Protein AF-A0A9P8F572-F1 (afdb_monomer_lite)

pLDDT: mean 83.19, std 15.62, range [29.72, 98.44]

InterPro domains:
  IPR026791 Dedicator of cytokinesis [PTHR45653] (2-532)
  IPR027357 DOCKER domain [PS51651] (192-569)
  IPR043161 Dedicator of cytokinesis, C-terminal, lobe A [G3DSA:1.25.40.410] (174-316)

Sequence (569 aa):
MVSMETFTEQTRRAIWTIGGDIRADAAELLQKGWACLGWQAPPEYIPVLYPMDRVGGYQVGLSTEIIPSVVRLCMGLHDQLQSVGLDILRSIIVSEWQLNENLAVVQAAIINAFDTMHREDSAMQSPFASAFLERLGKHFVVIRNTELNVLYEALMSVIAEVGRLFNVLADLGDVRDPASRMVQLLRLMEFLRLSGQEDAYVCRIHELAERHVQARNYSSAACTLNLHVEVLNESQPSRALAAAKVPGLETPAELVQSRKDRLYRTIATYYEKGYSWENVLKTLKQLAAGREATWDAAGIAQVRFDEARIYNTLAAGPVPLPRFFHVAFNNHELFPESVRGQHFIFEGPANCDRKSFSMLLQAQYPYVSNLGPDYTHPTSSSHEPAVKISPVTVYKNQLHPINQQGGVAPGFREHCLTAQPIAFAMTSRHDNPSVSVVDQVVEKTVFYTQTAFPTVLSYSSIIREERVVLTPVQAAIDRTQRKTLNVAVATHSAASKGESHVETLIETIQSSVDTSTSGSVAEYHRLLESIQSRPGTGSTANNTMAEVQSIYHDAYGEPKTKDSQLRDI

Structure (mmCIF, N/CA/C/O backbone):
data_AF-A0A9P8F572-F1
#
_entry.id   AF-A0A9P8F572-F1
#
loop_
_atom_site.group_PDB
_atom_site.id
_atom_site.type_symbol
_atom_site.label_atom_id
_atom_site.label_alt_id
_atom_site.label_comp_id
_atom_site.label_asym_id
_atom_site.label_entity_id
_atom_site.label_seq_id
_atom_site.pdbx_PDB_ins_code
_atom_site.Cartn_x
_atom_site.Cartn_y
_atom_site.Cartn_z
_atom_site.occupancy
_atom_site.B_iso_or_equiv
_atom_site.auth_seq_id
_atom_site.auth_comp_id
_atom_site.auth_asym_id
_atom_site.auth_atom_id
_atom_site.pdbx_PDB_model_num
ATOM 1 N N . MET A 1 1 ? 16.383 20.355 -20.886 1.00 40.19 1 MET A N 1
ATOM 2 C CA . MET A 1 1 ? 16.947 21.009 -22.089 1.00 40.19 1 MET A CA 1
ATOM 3 C C . MET A 1 1 ? 15.837 21.855 -22.689 1.00 40.19 1 MET A C 1
ATOM 5 O O . MET A 1 1 ? 14.745 21.329 -22.844 1.00 40.19 1 MET A O 1
ATOM 9 N N . VAL A 1 2 ? 16.048 23.153 -22.912 1.00 46.88 2 VAL A N 1
ATOM 10 C CA . VAL A 1 2 ? 14.977 24.057 -23.366 1.00 46.88 2 VAL A CA 1
ATOM 11 C C . VAL A 1 2 ? 14.726 23.805 -24.854 1.00 46.88 2 VAL A C 1
ATOM 13 O O . VAL A 1 2 ? 15.566 24.148 -25.681 1.00 46.88 2 VAL A O 1
ATOM 16 N N . SER A 1 3 ? 13.626 23.134 -25.205 1.00 60.66 3 SER A N 1
ATOM 17 C CA . SER A 1 3 ? 13.263 22.920 -26.610 1.00 60.66 3 SER A CA 1
ATOM 18 C C . SER A 1 3 ? 12.744 24.228 -27.213 1.00 60.66 3 SER A C 1
ATOM 20 O O . SER A 1 3 ? 12.092 25.015 -26.526 1.00 60.66 3 SER A O 1
ATOM 22 N N . MET A 1 4 ? 12.990 24.474 -28.507 1.00 60.22 4 MET A N 1
ATOM 23 C CA . MET A 1 4 ? 12.496 25.677 -29.208 1.00 60.22 4 MET A CA 1
ATOM 24 C C . MET A 1 4 ? 10.971 25.867 -29.091 1.00 60.22 4 MET A C 1
ATOM 26 O O . MET A 1 4 ? 10.453 26.971 -29.262 1.00 60.22 4 MET A O 1
ATOM 30 N N . GLU A 1 5 ? 10.254 24.791 -28.784 1.00 64.50 5 GLU A N 1
ATOM 31 C CA . GLU A 1 5 ? 8.803 24.737 -28.617 1.00 64.50 5 GLU A CA 1
ATOM 32 C C . GLU A 1 5 ? 8.317 25.310 -27.282 1.00 64.50 5 GLU A C 1
ATOM 34 O O . GLU A 1 5 ? 7.202 25.819 -27.225 1.00 64.50 5 GLU A O 1
ATOM 39 N N . THR A 1 6 ? 9.162 25.324 -26.246 1.00 64.81 6 THR A N 1
ATOM 40 C CA . THR A 1 6 ? 8.844 25.967 -24.954 1.00 64.81 6 THR A CA 1
ATOM 41 C C . THR A 1 6 ? 8.845 27.495 -25.025 1.00 64.81 6 THR A C 1
ATOM 43 O O . THR A 1 6 ? 8.310 28.162 -24.141 1.00 64.81 6 THR A O 1
ATOM 46 N N . PHE A 1 7 ? 9.414 28.065 -26.090 1.00 70.06 7 PHE A N 1
ATOM 47 C CA . PHE A 1 7 ? 9.442 29.503 -26.316 1.00 70.06 7 PHE A CA 1
ATOM 48 C C . PHE A 1 7 ? 8.228 29.989 -27.107 1.00 70.06 7 PHE A C 1
ATOM 50 O O . PHE A 1 7 ? 7.701 29.291 -27.980 1.00 70.06 7 PHE A O 1
ATOM 57 N N . THR A 1 8 ? 7.831 31.235 -26.838 1.00 78.38 8 THR A N 1
ATOM 58 C CA . THR A 1 8 ? 6.815 31.950 -27.616 1.00 78.38 8 THR A CA 1
ATOM 59 C C . THR A 1 8 ? 7.245 32.070 -29.079 1.00 78.38 8 THR A C 1
ATOM 61 O O . THR A 1 8 ? 8.433 32.039 -29.403 1.00 78.38 8 THR A O 1
ATOM 64 N N . GLU A 1 9 ? 6.282 32.231 -29.986 1.00 74.56 9 GLU A N 1
ATOM 65 C CA . GLU A 1 9 ? 6.549 32.259 -31.429 1.00 74.56 9 GLU A CA 1
ATOM 66 C C . GLU A 1 9 ? 7.577 33.336 -31.829 1.00 74.56 9 GLU A C 1
ATOM 68 O O . GLU A 1 9 ? 8.439 33.096 -32.674 1.00 74.56 9 GLU A O 1
ATOM 73 N N . GLN A 1 10 ? 7.544 34.500 -31.173 1.00 77.94 10 GLN A N 1
ATOM 74 C CA . GLN A 1 10 ? 8.488 35.595 -31.414 1.00 77.94 10 GLN A CA 1
ATOM 75 C C . GLN A 1 10 ? 9.918 35.220 -31.008 1.00 77.94 10 GLN A C 1
ATOM 77 O O . GLN A 1 10 ? 10.853 35.391 -31.792 1.00 77.94 10 GLN A O 1
ATOM 82 N N . THR A 1 11 ? 10.090 34.658 -29.809 1.00 76.75 11 THR A N 1
ATOM 83 C CA . THR A 1 11 ? 11.393 34.199 -29.314 1.00 76.75 11 THR A CA 1
ATOM 84 C C . THR A 1 11 ? 11.915 33.032 -30.151 1.00 76.75 11 THR A C 1
ATOM 86 O O . THR A 1 11 ? 13.093 33.002 -30.492 1.00 76.75 11 THR A O 1
ATOM 89 N N . ARG A 1 12 ? 11.036 32.118 -30.578 1.00 77.06 12 ARG A N 1
ATOM 90 C CA . ARG A 1 12 ? 11.377 31.005 -31.471 1.00 77.06 12 ARG A CA 1
ATOM 91 C C . ARG A 1 12 ? 11.905 31.490 -32.823 1.00 77.06 12 ARG A C 1
ATOM 93 O O . ARG A 1 12 ? 12.936 30.997 -33.270 1.00 77.06 12 ARG A O 1
ATOM 100 N N . ARG A 1 13 ? 11.245 32.474 -33.451 1.00 75.06 13 ARG A N 1
ATOM 101 C CA . ARG A 1 13 ? 11.697 33.088 -34.717 1.00 75.06 13 ARG A CA 1
ATOM 102 C C . ARG A 1 13 ? 13.033 33.812 -34.562 1.00 75.06 13 ARG A C 1
ATOM 104 O O . ARG A 1 13 ? 13.891 33.682 -35.429 1.00 75.06 13 ARG A O 1
ATOM 111 N N . ALA A 1 14 ? 13.234 34.540 -33.465 1.00 77.69 14 ALA A N 1
ATOM 112 C CA . ALA A 1 14 ? 14.514 35.186 -33.181 1.00 77.69 14 ALA A CA 1
ATOM 113 C C . ALA A 1 14 ? 15.651 34.160 -33.011 1.00 77.69 14 ALA A C 1
ATOM 115 O O . ALA A 1 14 ? 16.691 34.297 -33.650 1.00 77.69 14 ALA A O 1
ATOM 116 N N . ILE A 1 15 ? 15.430 33.096 -32.229 1.00 76.62 15 ILE A N 1
ATOM 117 C CA . ILE A 1 15 ? 16.409 32.012 -32.038 1.00 76.62 15 ILE A CA 1
ATOM 118 C C . ILE A 1 15 ? 16.717 31.320 -33.371 1.00 76.62 15 ILE A C 1
ATOM 120 O O . ILE A 1 15 ? 17.885 31.137 -33.697 1.00 76.62 15 ILE A O 1
ATOM 124 N N . TRP A 1 16 ? 15.693 31.010 -34.172 1.00 77.00 16 TRP A N 1
ATOM 125 C CA . TRP A 1 16 ? 15.865 30.395 -35.493 1.00 77.00 16 TRP A CA 1
ATOM 126 C C . TRP A 1 16 ? 16.716 31.258 -36.432 1.00 77.00 16 TRP A C 1
ATOM 128 O O . TRP A 1 16 ? 17.561 30.748 -37.160 1.00 77.00 16 TRP A O 1
ATOM 138 N N . THR A 1 17 ? 16.512 32.576 -36.399 1.00 76.88 17 THR A N 1
ATOM 139 C CA . THR A 1 17 ? 17.204 33.520 -37.288 1.00 76.88 17 THR A CA 1
ATOM 140 C C . THR A 1 17 ? 18.668 33.724 -36.882 1.00 76.88 17 THR A C 1
ATOM 142 O O . THR A 1 17 ? 19.511 33.960 -37.741 1.00 76.88 17 THR A O 1
ATOM 145 N N . ILE A 1 18 ? 18.978 33.640 -35.582 1.00 77.31 18 ILE A N 1
ATOM 146 C CA . ILE A 1 18 ? 20.328 33.869 -35.040 1.00 77.31 18 ILE A CA 1
ATOM 147 C C . ILE A 1 18 ? 21.161 32.579 -35.009 1.00 77.31 18 ILE A C 1
ATOM 149 O O . ILE A 1 18 ? 22.353 32.624 -35.297 1.00 77.31 18 ILE A O 1
ATOM 153 N N . GLY A 1 19 ? 20.559 31.448 -34.630 1.00 69.88 19 GLY A N 1
ATOM 154 C CA . GLY A 1 19 ? 21.267 30.193 -34.348 1.00 69.88 19 GLY A CA 1
ATOM 155 C C . GLY A 1 19 ? 20.987 29.031 -35.306 1.00 69.88 19 GLY A C 1
ATOM 156 O O . GLY A 1 19 ? 21.707 28.038 -35.239 1.00 69.88 19 GLY A O 1
ATOM 157 N N . GLY A 1 20 ? 19.982 29.129 -36.186 1.00 74.62 20 GLY A N 1
ATOM 158 C CA . GLY A 1 20 ? 19.545 28.012 -37.036 1.00 74.62 20 GLY A CA 1
ATOM 159 C C . GLY A 1 20 ? 18.937 26.838 -36.249 1.00 74.62 20 GLY A C 1
ATOM 160 O O . GLY A 1 20 ? 18.690 26.946 -35.046 1.00 74.62 20 GLY A O 1
ATOM 161 N N . ASP A 1 21 ? 18.683 25.712 -36.928 1.00 75.31 21 ASP A N 1
ATOM 162 C CA . ASP A 1 21 ? 18.237 24.461 -36.296 1.00 75.31 21 ASP A CA 1
ATOM 163 C C . ASP A 1 21 ? 19.336 23.398 -36.350 1.00 75.31 21 ASP A C 1
ATOM 165 O O . ASP A 1 21 ? 19.532 22.720 -37.356 1.00 75.31 21 ASP A O 1
ATOM 169 N N . ILE A 1 22 ? 20.043 23.236 -35.234 1.00 82.62 22 ILE A N 1
ATOM 170 C CA . ILE A 1 22 ? 21.124 22.254 -35.090 1.00 82.62 22 ILE A CA 1
ATOM 171 C C . ILE A 1 22 ? 20.619 20.806 -35.000 1.00 82.62 22 ILE A C 1
ATOM 173 O O . ILE A 1 22 ? 21.422 19.875 -35.010 1.00 82.62 22 ILE A O 1
ATOM 177 N N . ARG A 1 23 ? 19.303 20.586 -34.843 1.00 83.88 23 ARG A N 1
ATOM 178 C CA . ARG A 1 23 ? 18.736 19.250 -34.596 1.00 83.88 23 ARG A CA 1
ATOM 179 C C . ARG A 1 23 ? 18.904 18.324 -35.794 1.00 83.88 23 ARG A C 1
ATOM 181 O O . ARG A 1 23 ? 19.117 17.134 -35.587 1.00 83.88 23 ARG A O 1
ATOM 188 N N . ALA A 1 24 ? 18.833 18.862 -37.010 1.00 83.00 24 ALA A N 1
ATOM 189 C CA . ALA A 1 24 ? 19.045 18.108 -38.241 1.00 83.00 24 ALA A CA 1
ATOM 190 C C . ALA A 1 24 ? 20.492 17.597 -38.350 1.00 83.00 24 ALA A C 1
ATOM 192 O O . ALA A 1 24 ? 20.715 16.394 -38.496 1.00 83.00 24 ALA A O 1
ATOM 193 N N . ASP A 1 25 ? 21.467 18.490 -38.166 1.00 85.56 25 ASP A N 1
ATOM 194 C CA . ASP A 1 25 ? 22.895 18.150 -38.202 1.00 85.56 25 ASP A CA 1
ATOM 195 C C . ASP A 1 25 ? 23.270 17.180 -37.070 1.00 85.56 25 ASP A C 1
ATOM 197 O O . ASP A 1 25 ? 24.011 16.215 -37.269 1.00 85.56 25 ASP A O 1
ATOM 201 N N . ALA A 1 26 ? 22.712 17.392 -35.872 1.00 87.25 26 ALA A N 1
ATOM 202 C CA . ALA A 1 26 ? 22.894 16.492 -34.739 1.00 87.25 26 ALA A CA 1
ATOM 203 C C . ALA A 1 26 ? 22.287 15.104 -34.998 1.00 87.25 26 ALA A C 1
ATOM 205 O O . ALA A 1 26 ? 22.882 14.105 -34.595 1.00 87.25 26 ALA A O 1
ATOM 206 N N . ALA A 1 27 ? 21.138 15.023 -35.679 1.00 88.44 27 ALA A N 1
ATOM 207 C CA . ALA A 1 27 ? 20.526 13.754 -36.068 1.00 88.44 27 ALA A CA 1
ATOM 208 C C . ALA A 1 27 ? 21.429 12.979 -37.039 1.00 88.44 27 ALA A C 1
ATOM 210 O O . ALA A 1 27 ? 21.658 11.787 -36.845 1.00 88.44 27 ALA A O 1
ATOM 211 N N . GLU A 1 28 ? 21.990 13.656 -38.044 1.00 88.81 28 GLU A N 1
ATOM 212 C CA . GLU A 1 28 ? 22.913 13.038 -39.000 1.00 88.81 28 GLU A CA 1
ATOM 213 C C . GLU A 1 28 ? 24.198 12.551 -38.313 1.00 88.81 28 GLU A C 1
ATOM 215 O O . GLU A 1 28 ? 24.653 11.427 -38.548 1.00 88.81 28 GLU A O 1
ATOM 220 N N . LEU A 1 29 ? 24.767 13.367 -37.420 1.00 91.50 29 LEU A N 1
ATOM 221 C CA . LEU A 1 29 ? 25.950 12.993 -36.648 1.00 91.50 29 LEU A CA 1
ATOM 222 C C . LEU A 1 29 ? 25.670 11.799 -35.728 1.00 91.50 29 LEU A C 1
ATOM 224 O O . LEU A 1 29 ? 26.497 10.892 -35.644 1.00 91.50 29 LEU A O 1
ATOM 228 N N . LEU A 1 30 ? 24.509 11.778 -35.067 1.00 91.50 30 LEU A N 1
ATOM 229 C CA . LEU A 1 30 ? 24.084 10.677 -34.206 1.00 91.50 30 LEU A CA 1
ATOM 230 C C . LEU A 1 30 ? 23.932 9.377 -35.005 1.00 91.50 30 LEU A C 1
ATOM 232 O O . LEU A 1 30 ? 24.436 8.342 -34.576 1.00 91.50 30 LEU A O 1
ATOM 236 N N . GLN A 1 31 ? 23.301 9.433 -36.180 1.00 90.56 31 GLN A N 1
ATOM 237 C CA . GLN A 1 31 ? 23.127 8.272 -37.054 1.00 90.56 31 GLN A CA 1
ATOM 238 C C . GLN A 1 31 ? 24.479 7.725 -37.537 1.00 90.56 31 GLN A C 1
ATOM 240 O O . GLN A 1 31 ? 24.736 6.526 -37.430 1.00 90.56 31 GLN A O 1
ATOM 245 N N . LYS A 1 32 ? 25.378 8.602 -38.007 1.00 90.94 32 LYS A N 1
ATOM 246 C CA . LYS A 1 32 ? 26.740 8.227 -38.427 1.00 90.94 32 LYS A CA 1
ATOM 247 C C . LYS A 1 32 ? 27.550 7.647 -37.270 1.00 90.94 32 LYS A C 1
ATOM 249 O O . LYS A 1 32 ? 28.193 6.613 -37.429 1.00 90.94 32 LYS A O 1
ATOM 254 N N . GLY A 1 33 ? 27.502 8.295 -36.107 1.00 92.00 33 GLY A N 1
ATOM 255 C CA . GLY A 1 33 ? 28.185 7.846 -34.898 1.00 92.00 33 GLY A CA 1
ATOM 256 C C . GLY A 1 33 ? 27.717 6.461 -34.466 1.00 92.00 33 GLY A C 1
ATOM 257 O O . GLY A 1 33 ? 28.544 5.585 -34.230 1.00 92.00 33 GLY A O 1
ATOM 258 N N . TRP A 1 34 ? 26.402 6.235 -34.447 1.00 93.19 34 TRP A N 1
ATOM 259 C CA . TRP A 1 34 ? 25.823 4.938 -34.115 1.00 93.19 34 TRP A CA 1
ATOM 260 C C . TRP A 1 34 ? 26.200 3.848 -35.126 1.00 93.19 34 TRP A C 1
ATOM 262 O O . TRP A 1 34 ? 26.617 2.759 -34.728 1.00 93.19 34 TRP A O 1
ATOM 272 N N . ALA A 1 35 ? 26.137 4.139 -36.430 1.00 89.94 35 ALA A N 1
ATOM 273 C CA . ALA A 1 35 ? 26.510 3.192 -37.482 1.00 89.94 35 ALA A CA 1
ATOM 274 C C . ALA A 1 35 ? 27.992 2.774 -37.405 1.00 89.94 35 ALA A C 1
ATOM 276 O O . ALA A 1 35 ? 28.319 1.609 -37.632 1.00 89.94 35 ALA A O 1
ATOM 277 N N . CYS A 1 36 ? 28.894 3.688 -37.027 1.00 91.50 36 CYS A N 1
ATOM 278 C CA . CYS A 1 36 ? 30.320 3.389 -36.847 1.00 91.50 36 CYS A CA 1
ATOM 279 C C . CYS A 1 36 ? 30.606 2.370 -35.731 1.00 91.50 36 CYS A C 1
ATOM 281 O O . CYS A 1 36 ? 31.656 1.729 -35.761 1.00 91.50 36 CYS A O 1
ATOM 283 N N . LEU A 1 37 ? 29.699 2.210 -34.762 1.00 91.75 37 LEU A N 1
ATOM 284 C CA . LEU A 1 37 ? 29.846 1.262 -33.652 1.00 91.75 37 LEU A CA 1
ATOM 285 C C . LEU A 1 37 ? 29.424 -0.171 -34.020 1.00 91.75 37 LEU A C 1
ATOM 287 O O . LEU A 1 37 ? 29.787 -1.110 -33.308 1.00 91.75 37 LEU A O 1
ATOM 291 N N . GLY A 1 38 ? 28.663 -0.338 -35.106 1.00 89.44 38 GLY A N 1
ATOM 292 C CA . GLY A 1 38 ? 28.120 -1.623 -35.551 1.00 89.44 38 GLY A CA 1
ATOM 293 C C . GLY A 1 38 ? 29.003 -2.354 -36.565 1.00 89.44 38 GLY A C 1
ATOM 294 O O . GLY A 1 38 ? 29.830 -1.756 -37.262 1.00 89.44 38 GLY A O 1
ATOM 295 N N . TRP A 1 39 ? 28.800 -3.666 -36.676 1.00 91.31 39 TRP A N 1
ATOM 296 C CA . TRP A 1 39 ? 29.388 -4.504 -37.728 1.00 91.31 39 TRP A CA 1
ATOM 297 C C . TRP A 1 39 ? 28.419 -4.683 -38.891 1.00 91.31 39 TRP A C 1
ATOM 299 O O . TRP A 1 39 ? 27.240 -4.379 -38.754 1.00 91.31 39 TRP A O 1
ATOM 309 N N . GLN A 1 40 ? 28.903 -5.174 -40.036 1.00 90.75 40 GLN A N 1
ATOM 310 C CA . GLN A 1 40 ? 28.043 -5.452 -41.189 1.00 90.75 40 GLN A CA 1
ATOM 311 C C . GLN A 1 40 ? 26.926 -6.427 -40.796 1.00 90.75 40 GLN A C 1
ATOM 313 O O . GLN A 1 40 ? 27.207 -7.520 -40.300 1.00 90.75 40 GLN A O 1
ATOM 318 N N . ALA A 1 41 ? 25.673 -6.032 -41.021 1.00 89.25 41 ALA A N 1
ATOM 319 C CA . ALA A 1 41 ? 24.524 -6.857 -40.682 1.00 89.25 41 ALA A CA 1
ATOM 320 C C . ALA A 1 41 ? 24.423 -8.097 -41.591 1.00 89.25 41 ALA A C 1
ATOM 322 O O . ALA A 1 41 ? 24.753 -8.008 -42.781 1.00 89.25 41 ALA A O 1
ATOM 323 N N . PRO A 1 42 ? 23.931 -9.243 -41.077 1.00 87.88 42 PRO A N 1
ATOM 324 C CA . PRO A 1 42 ? 23.616 -10.392 -41.917 1.00 87.88 42 PRO A CA 1
ATOM 325 C C . PRO A 1 42 ? 22.546 -10.034 -42.964 1.00 87.88 42 PRO A C 1
ATOM 327 O O . PRO A 1 42 ? 21.658 -9.223 -42.681 1.00 87.88 42 PRO A O 1
ATOM 330 N N . PRO A 1 43 ? 22.593 -10.639 -44.167 1.00 86.56 43 PRO A N 1
ATOM 331 C CA . PRO A 1 43 ? 21.759 -10.238 -45.302 1.00 86.56 43 PRO A CA 1
ATOM 332 C C . PRO A 1 43 ? 20.254 -10.348 -45.034 1.00 86.56 43 PRO A C 1
ATOM 334 O O . PRO A 1 43 ? 19.482 -9.550 -45.560 1.00 86.56 43 PRO A O 1
ATOM 337 N N . GLU A 1 44 ? 19.839 -11.282 -44.179 1.00 86.50 44 GLU A N 1
ATOM 338 C CA . GLU A 1 44 ? 18.446 -11.470 -43.759 1.00 86.50 44 GLU A CA 1
ATOM 339 C C . GLU A 1 44 ? 17.865 -10.287 -42.960 1.00 86.50 44 GLU A C 1
ATOM 341 O O . GLU A 1 44 ? 16.665 -10.030 -43.041 1.00 86.50 44 GLU A O 1
ATOM 346 N N . TYR A 1 45 ? 18.703 -9.512 -42.255 1.00 87.25 45 TYR A N 1
ATOM 347 C CA . TYR A 1 45 ? 18.277 -8.362 -41.443 1.00 87.25 45 TYR A CA 1
ATOM 348 C C . TYR A 1 45 ? 18.399 -7.013 -42.170 1.00 87.25 45 TYR A C 1
ATOM 350 O O . TYR A 1 45 ? 17.814 -6.020 -41.733 1.00 87.25 45 TYR A O 1
ATOM 358 N N . ILE A 1 46 ? 19.108 -6.946 -43.302 1.00 87.12 46 ILE A N 1
ATOM 359 C CA . ILE A 1 46 ? 19.265 -5.705 -44.087 1.00 87.12 46 ILE A CA 1
ATOM 360 C C . ILE A 1 46 ? 17.907 -5.068 -44.463 1.00 87.12 46 ILE A C 1
ATOM 362 O O . ILE A 1 46 ? 17.769 -3.852 -44.303 1.00 87.12 46 ILE A O 1
ATOM 366 N N . PRO A 1 47 ? 16.872 -5.827 -44.890 1.00 86.25 47 PRO A N 1
ATOM 367 C CA . PRO A 1 47 ? 15.578 -5.242 -45.246 1.00 86.25 47 PRO A CA 1
ATOM 368 C C . PRO A 1 47 ? 14.882 -4.501 -44.096 1.00 86.25 47 PRO A C 1
ATOM 370 O O . PRO A 1 47 ? 14.194 -3.513 -44.344 1.00 86.25 47 PRO A O 1
ATOM 373 N N . VAL A 1 48 ? 15.058 -4.951 -42.846 1.00 87.56 48 VAL A N 1
ATOM 374 C CA . VAL A 1 48 ? 14.437 -4.321 -41.664 1.00 87.56 48 VAL A CA 1
ATOM 375 C C . VAL A 1 48 ? 15.280 -3.174 -41.093 1.00 87.56 48 VAL A C 1
ATOM 377 O O . VAL A 1 48 ? 14.736 -2.237 -40.501 1.00 87.56 48 VAL A O 1
ATOM 380 N N . LEU A 1 49 ? 16.599 -3.206 -41.310 1.00 87.25 49 LEU A N 1
ATOM 381 C CA . LEU A 1 49 ? 17.545 -2.199 -40.820 1.00 87.25 49 LEU A CA 1
ATOM 382 C C . LEU A 1 49 ? 17.629 -0.942 -41.700 1.00 87.25 49 LEU A C 1
ATOM 384 O O . LEU A 1 49 ? 18.047 0.104 -41.201 1.00 87.25 49 LEU A O 1
ATOM 388 N N . TYR A 1 50 ? 17.183 -0.995 -42.963 1.00 84.19 50 TYR A N 1
ATOM 389 C CA . TYR A 1 50 ? 17.247 0.138 -43.898 1.00 84.19 50 TYR A CA 1
ATOM 390 C C . TYR A 1 50 ? 16.733 1.459 -43.271 1.00 84.19 50 TYR A C 1
ATOM 392 O O . TYR A 1 50 ? 15.640 1.467 -42.685 1.00 84.19 50 TYR A O 1
ATOM 400 N N . PRO A 1 51 ? 17.468 2.588 -43.383 1.00 82.88 51 PRO A N 1
ATOM 401 C CA . PRO A 1 51 ? 18.645 2.816 -44.234 1.00 82.88 51 PRO A CA 1
ATOM 402 C C . PRO A 1 51 ? 19.990 2.360 -43.644 1.00 82.88 51 PRO A C 1
ATOM 404 O O . PRO A 1 51 ? 21.016 2.547 -44.292 1.00 82.88 51 PRO A O 1
ATOM 407 N N . MET A 1 52 ? 20.015 1.780 -42.442 1.00 85.06 52 MET A N 1
ATOM 408 C CA . MET A 1 52 ? 21.243 1.252 -41.848 1.00 85.06 52 MET A CA 1
ATOM 409 C C . MET A 1 52 ? 21.586 -0.139 -42.395 1.00 85.06 52 MET A C 1
ATOM 411 O O . MET A 1 52 ? 20.708 -0.938 -42.714 1.00 85.06 52 MET A O 1
ATOM 415 N N . ASP A 1 53 ? 22.882 -0.436 -42.463 1.00 86.94 53 ASP A N 1
ATOM 416 C CA . ASP A 1 53 ? 23.441 -1.726 -42.886 1.00 86.94 53 ASP A CA 1
ATOM 417 C C . ASP A 1 53 ? 24.351 -2.359 -41.817 1.00 86.94 53 ASP A C 1
ATOM 419 O O . ASP A 1 53 ? 24.968 -3.403 -42.050 1.00 86.94 53 ASP A O 1
ATOM 423 N N . ARG A 1 54 ? 24.425 -1.732 -40.634 1.00 88.62 54 ARG A N 1
ATOM 424 C CA . ARG A 1 54 ? 25.276 -2.143 -39.515 1.00 88.62 54 ARG A CA 1
ATOM 425 C C . ARG A 1 54 ? 24.493 -2.347 -38.227 1.00 88.62 54 ARG A C 1
ATOM 427 O O . ARG A 1 54 ? 23.633 -1.537 -37.888 1.00 88.62 54 ARG A O 1
ATOM 434 N N . VAL A 1 55 ? 24.825 -3.413 -37.504 1.00 90.00 55 VAL A N 1
ATOM 435 C CA . VAL A 1 55 ? 24.147 -3.847 -36.275 1.00 90.00 55 VAL A CA 1
ATOM 436 C C . VAL A 1 55 ? 25.132 -4.551 -35.331 1.00 90.00 55 VAL A C 1
ATOM 438 O O . VAL A 1 55 ? 26.194 -5.014 -35.762 1.00 90.00 55 VAL A O 1
ATOM 441 N N . GLY A 1 56 ? 24.815 -4.623 -34.040 1.00 86.31 56 GLY A N 1
ATOM 442 C CA . GLY A 1 56 ? 25.630 -5.319 -33.045 1.00 86.31 56 GLY A CA 1
ATOM 443 C C . GLY A 1 56 ? 26.991 -4.657 -32.778 1.00 86.31 56 GLY A C 1
ATOM 444 O O . GLY A 1 56 ? 27.111 -3.435 -32.686 1.00 86.31 56 GLY A O 1
ATOM 445 N N . GLY A 1 57 ? 28.042 -5.464 -32.608 1.00 88.38 57 GLY A N 1
ATOM 446 C CA . GLY A 1 57 ? 29.384 -4.964 -32.289 1.00 88.38 57 GLY A CA 1
ATOM 447 C C . GLY A 1 57 ? 29.412 -4.187 -30.968 1.00 88.38 57 GLY A C 1
ATOM 448 O O . GLY A 1 57 ? 28.918 -4.664 -29.946 1.00 88.38 57 GLY A O 1
ATOM 449 N N . TYR A 1 58 ? 29.959 -2.968 -30.982 1.00 88.00 58 TYR A N 1
ATOM 450 C CA . TYR A 1 58 ? 30.019 -2.114 -29.789 1.00 88.00 58 TYR A CA 1
ATOM 451 C C . TYR A 1 58 ? 28.659 -1.509 -29.403 1.00 88.00 58 TYR A C 1
ATOM 453 O O . TYR A 1 58 ? 28.526 -0.989 -28.297 1.00 88.00 58 TYR A O 1
ATOM 461 N N . GLN A 1 59 ? 27.641 -1.596 -30.268 1.00 89.94 59 GLN A N 1
ATOM 462 C CA . GLN A 1 59 ? 26.289 -1.103 -29.972 1.00 89.94 59 GLN A CA 1
ATOM 463 C C . GLN A 1 59 ? 25.629 -1.879 -28.825 1.00 89.94 59 GLN A C 1
ATOM 465 O O . GLN A 1 59 ? 24.897 -1.295 -28.031 1.00 89.94 59 GLN A O 1
ATOM 470 N N . VAL A 1 60 ? 25.923 -3.179 -28.703 1.00 87.25 60 VAL A N 1
ATOM 471 C CA . VAL A 1 60 ? 25.327 -4.077 -27.697 1.00 87.25 60 VAL A CA 1
ATOM 472 C C . VAL A 1 60 ? 25.663 -3.625 -26.277 1.00 87.25 60 VAL A C 1
ATOM 474 O O . VAL A 1 60 ? 24.812 -3.649 -25.399 1.00 87.25 60 VAL A O 1
ATOM 477 N N . GLY A 1 61 ? 26.887 -3.139 -26.047 1.00 83.88 61 GLY A N 1
ATOM 478 C CA . GLY A 1 61 ? 27.296 -2.644 -24.729 1.00 83.88 61 GLY A CA 1
ATOM 479 C C . GLY A 1 61 ? 26.574 -1.365 -24.292 1.00 83.88 61 GLY A C 1
ATOM 480 O O . GLY A 1 61 ? 26.612 -1.028 -23.115 1.00 83.88 61 GLY A O 1
ATOM 481 N N . LEU A 1 62 ? 25.927 -0.659 -25.225 1.00 84.69 62 LEU A N 1
ATOM 482 C CA . LEU A 1 62 ? 25.228 0.607 -24.992 1.00 84.69 62 LEU A CA 1
ATOM 483 C C . LEU A 1 62 ? 23.702 0.477 -25.129 1.00 84.69 62 LEU A C 1
ATOM 485 O O . LEU A 1 62 ? 22.990 1.455 -24.891 1.00 84.69 62 LEU A O 1
ATOM 489 N N . SER A 1 63 ? 23.195 -0.693 -25.538 1.00 81.25 63 SER A N 1
ATOM 490 C CA . SER A 1 63 ? 21.800 -0.885 -25.948 1.00 81.25 63 SER A CA 1
ATOM 491 C C . SER A 1 63 ? 20.823 -0.510 -24.833 1.00 81.25 63 SER A C 1
ATOM 493 O O . SER A 1 63 ? 19.931 0.309 -25.039 1.00 81.25 63 SER A O 1
ATOM 495 N N . THR A 1 64 ? 21.024 -1.032 -23.626 1.00 78.31 64 THR A N 1
ATOM 496 C CA . THR A 1 64 ? 20.116 -0.837 -22.487 1.00 78.31 64 THR A CA 1
ATOM 497 C C . THR A 1 64 ? 20.166 0.571 -21.899 1.00 78.31 64 THR A C 1
ATOM 499 O O . THR A 1 64 ? 19.126 1.118 -21.531 1.00 78.31 64 THR A O 1
ATOM 502 N N . GLU A 1 65 ? 21.345 1.192 -21.854 1.00 84.75 65 GLU A N 1
ATOM 503 C CA . GLU A 1 65 ? 21.535 2.529 -21.278 1.00 84.75 65 GLU A CA 1
ATOM 504 C C . GLU A 1 65 ? 20.980 3.643 -22.174 1.00 84.75 65 GLU A C 1
ATOM 506 O O . GLU A 1 65 ? 20.512 4.672 -21.679 1.00 84.75 65 GLU A O 1
ATOM 511 N N . ILE A 1 66 ? 21.013 3.451 -23.498 1.00 90.12 66 ILE A N 1
ATOM 512 C CA . ILE A 1 66 ? 20.608 4.488 -24.450 1.00 90.12 66 ILE A CA 1
ATOM 513 C C . ILE A 1 66 ? 19.107 4.465 -24.758 1.00 90.12 66 ILE A C 1
ATOM 515 O O . ILE A 1 66 ? 18.564 5.512 -25.118 1.00 90.12 66 ILE A O 1
ATOM 519 N N . ILE A 1 67 ? 18.421 3.322 -24.583 1.00 90.94 67 ILE A N 1
ATOM 520 C CA . ILE A 1 67 ? 16.980 3.176 -24.870 1.00 90.94 67 ILE A CA 1
ATOM 521 C C . ILE A 1 67 ? 16.148 4.296 -24.229 1.00 90.94 67 ILE A C 1
ATOM 523 O O . ILE A 1 67 ? 15.387 4.921 -24.967 1.00 90.94 67 ILE A O 1
ATOM 527 N N . PRO A 1 68 ? 16.293 4.642 -22.931 1.00 87.50 68 PRO A N 1
ATOM 528 C CA . PRO A 1 68 ? 15.506 5.725 -22.343 1.00 87.50 68 PRO A CA 1
ATOM 529 C C . PRO A 1 68 ? 15.675 7.072 -23.050 1.00 87.50 68 PRO A C 1
ATOM 531 O O . PRO A 1 68 ? 14.705 7.798 -23.276 1.00 87.50 68 PRO A O 1
ATOM 534 N N . SER A 1 69 ? 16.902 7.392 -23.460 1.00 88.25 69 SER A N 1
ATOM 535 C CA . SER A 1 69 ? 17.213 8.617 -24.201 1.00 88.25 69 SER A CA 1
ATOM 536 C C . SER A 1 69 ? 16.664 8.573 -25.630 1.00 88.25 69 SER A C 1
ATOM 538 O O . SER A 1 69 ? 16.114 9.565 -26.105 1.00 88.25 69 SER A O 1
ATOM 540 N N . VAL A 1 70 ? 16.764 7.423 -26.302 1.00 90.69 70 VAL A N 1
ATOM 541 C CA . VAL A 1 70 ? 16.244 7.206 -27.662 1.00 90.69 70 VAL A CA 1
ATOM 542 C C . VAL A 1 70 ? 14.720 7.268 -27.693 1.00 90.69 70 VAL A C 1
ATOM 544 O O . VAL A 1 70 ? 14.160 7.935 -28.561 1.00 90.69 70 VAL A O 1
ATOM 547 N N . VAL A 1 71 ? 14.037 6.648 -26.730 1.00 89.19 71 VAL A N 1
ATOM 548 C CA . VAL A 1 71 ? 12.575 6.730 -26.590 1.00 89.19 71 VAL A CA 1
ATOM 549 C C . VAL A 1 71 ? 12.154 8.182 -26.372 1.00 89.19 71 VAL A C 1
ATOM 551 O O . VAL A 1 71 ? 11.269 8.669 -27.073 1.00 89.19 71 VAL A O 1
ATOM 554 N N . ARG A 1 72 ? 12.846 8.927 -25.498 1.00 84.94 72 ARG A N 1
ATOM 555 C CA . ARG A 1 72 ? 12.573 10.359 -25.297 1.00 84.94 72 ARG A CA 1
ATOM 556 C C . ARG A 1 72 ? 12.775 11.179 -26.581 1.00 84.94 72 ARG A C 1
ATOM 558 O O . ARG A 1 72 ? 11.984 12.080 -26.846 1.00 84.94 72 ARG A O 1
ATOM 565 N N . LEU A 1 73 ? 13.782 10.862 -27.400 1.00 86.00 73 LEU A N 1
ATOM 566 C CA . LEU A 1 73 ? 13.983 11.494 -28.714 1.00 86.00 73 LEU A CA 1
ATOM 567 C C . LEU A 1 73 ? 12.841 11.178 -29.690 1.00 86.00 73 LEU A C 1
ATOM 569 O O . LEU A 1 73 ? 12.357 12.079 -30.375 1.00 86.00 73 LEU A O 1
ATOM 573 N N . CYS A 1 74 ? 12.378 9.926 -29.721 1.00 85.69 74 CYS A N 1
ATOM 574 C CA . CYS A 1 74 ? 11.255 9.496 -30.558 1.00 85.69 74 CYS A CA 1
ATOM 575 C C . CYS A 1 74 ? 9.928 10.164 -30.168 1.00 85.69 74 CYS A C 1
ATOM 577 O O . CYS A 1 74 ? 9.039 10.298 -31.004 1.00 85.69 74 CYS A O 1
ATOM 579 N N . MET A 1 75 ? 9.819 10.601 -28.914 1.00 80.44 75 MET A N 1
ATOM 580 C CA . MET A 1 75 ? 8.669 11.316 -28.362 1.00 80.44 75 MET A CA 1
ATOM 581 C C . MET A 1 75 ? 8.748 12.845 -28.534 1.00 80.44 75 MET A C 1
ATOM 583 O O . MET A 1 75 ? 7.830 13.548 -28.118 1.00 80.44 75 MET A O 1
ATOM 587 N N . GLY A 1 76 ? 9.830 13.381 -29.116 1.00 78.69 76 GLY A N 1
ATOM 588 C CA . GLY A 1 76 ? 9.959 14.811 -29.431 1.00 78.69 76 GLY A CA 1
ATOM 589 C C . GLY A 1 76 ? 9.085 15.242 -30.616 1.00 78.69 76 GLY A C 1
ATOM 590 O O . GLY A 1 76 ? 8.349 14.430 -31.158 1.00 78.69 76 GLY A O 1
ATOM 591 N N . LEU A 1 77 ? 9.184 16.499 -31.073 1.00 77.25 77 LEU A N 1
ATOM 592 C CA . LEU A 1 77 ? 8.399 17.016 -32.218 1.00 77.25 77 LEU A CA 1
ATOM 593 C C . LEU A 1 77 ? 9.162 17.069 -33.558 1.00 77.25 77 LEU A C 1
ATOM 595 O O . LEU A 1 77 ? 8.578 17.429 -34.574 1.00 77.25 77 LEU A O 1
ATOM 599 N N . HIS A 1 78 ? 10.463 16.757 -33.584 1.00 82.69 78 HIS A N 1
ATOM 600 C CA . HIS A 1 78 ? 11.297 16.916 -34.783 1.00 82.69 78 HIS A CA 1
ATOM 601 C C . HIS A 1 78 ? 11.409 15.614 -35.595 1.00 82.69 78 HIS A C 1
ATOM 603 O O . HIS A 1 78 ? 12.093 14.678 -35.173 1.00 82.69 78 HIS A O 1
ATOM 609 N N . ASP A 1 79 ? 10.821 15.587 -36.794 1.00 84.06 79 ASP A N 1
ATOM 610 C CA . ASP A 1 79 ? 10.690 14.391 -37.644 1.00 84.06 79 ASP A CA 1
ATOM 611 C C . ASP A 1 79 ? 12.008 13.641 -37.894 1.00 84.06 79 ASP A C 1
ATOM 613 O O . ASP A 1 79 ? 12.064 12.417 -37.760 1.00 84.06 79 ASP A O 1
ATOM 617 N N . GLN A 1 80 ? 13.095 14.354 -38.210 1.00 85.25 80 GLN A N 1
ATOM 618 C CA . GLN A 1 80 ? 14.382 13.712 -38.512 1.00 85.25 80 GLN A CA 1
ATOM 619 C C . GLN A 1 80 ? 15.011 13.049 -37.278 1.00 85.25 80 GLN A C 1
ATOM 621 O O . GLN A 1 80 ? 15.602 11.979 -37.391 1.00 85.25 80 GLN A O 1
ATOM 626 N N . LEU A 1 81 ? 14.847 13.644 -36.089 1.00 86.56 81 LEU A N 1
ATOM 627 C CA . LEU A 1 81 ? 15.371 13.069 -34.845 1.00 86.56 81 LEU A CA 1
ATOM 628 C C . LEU A 1 81 ? 14.554 11.846 -34.439 1.00 86.56 81 LEU A C 1
ATOM 630 O O . LEU A 1 81 ? 15.124 10.852 -33.999 1.00 86.56 81 LEU A O 1
ATOM 634 N N . GLN A 1 82 ? 13.235 11.897 -34.637 1.00 88.19 82 GLN A N 1
ATOM 635 C CA . GLN A 1 82 ? 12.369 10.741 -34.431 1.00 88.19 82 GLN A CA 1
ATOM 636 C C . GLN A 1 82 ? 12.733 9.601 -35.388 1.00 88.19 82 GLN A C 1
ATOM 638 O O . GLN A 1 82 ? 12.777 8.450 -34.968 1.00 88.19 82 GLN A O 1
ATOM 643 N N . SER A 1 83 ? 13.015 9.906 -36.662 1.00 89.38 83 SER A N 1
ATOM 644 C CA . SER A 1 83 ? 13.444 8.898 -37.638 1.00 89.38 83 SER A CA 1
ATOM 645 C C . SER A 1 83 ? 14.758 8.244 -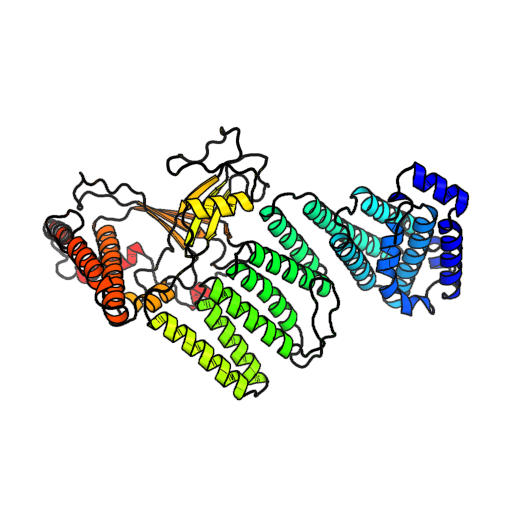37.217 1.00 89.38 83 SER A C 1
ATOM 647 O O . SER A 1 83 ? 14.816 7.026 -37.122 1.00 89.38 83 SER A O 1
ATOM 649 N N . VAL A 1 84 ? 15.786 9.033 -36.890 1.00 91.12 84 VAL A N 1
ATOM 650 C CA . VAL A 1 84 ? 17.082 8.492 -36.445 1.00 91.12 84 VAL A CA 1
ATOM 651 C C . VAL A 1 84 ? 16.944 7.712 -35.135 1.00 91.12 84 VAL A C 1
ATOM 653 O O . VAL A 1 84 ? 17.535 6.645 -34.992 1.00 91.12 84 VAL A O 1
ATOM 656 N N . GLY A 1 85 ? 16.133 8.194 -34.190 1.00 91.31 85 GLY A N 1
ATOM 657 C CA . GLY A 1 85 ? 15.840 7.475 -32.950 1.00 91.31 85 GLY A CA 1
ATOM 658 C C . GLY A 1 85 ? 15.181 6.116 -33.206 1.00 91.31 85 GLY A C 1
ATOM 659 O O . GLY A 1 85 ? 15.597 5.113 -32.627 1.00 91.31 85 GLY A O 1
ATOM 660 N N . LEU A 1 86 ? 14.214 6.056 -34.127 1.00 91.56 86 LEU A N 1
ATOM 661 C CA . LEU A 1 86 ? 13.606 4.798 -34.556 1.00 91.56 86 LEU A CA 1
ATOM 662 C C . LEU A 1 86 ? 14.629 3.882 -35.230 1.00 91.56 86 LEU A C 1
ATOM 664 O O . LEU A 1 86 ? 14.647 2.697 -34.926 1.00 91.56 86 LEU A O 1
ATOM 668 N N . ASP A 1 87 ? 15.504 4.396 -36.095 1.00 91.50 87 ASP A N 1
ATOM 669 C CA . ASP A 1 87 ? 16.569 3.604 -36.727 1.00 91.50 87 ASP A CA 1
ATOM 670 C C . ASP A 1 87 ? 17.479 2.952 -35.674 1.00 91.50 87 ASP A C 1
ATOM 672 O O . ASP A 1 87 ? 17.762 1.753 -35.740 1.00 91.50 87 ASP A O 1
ATOM 676 N N . ILE A 1 88 ? 17.894 3.724 -34.665 1.00 93.00 88 ILE A N 1
ATOM 677 C CA . ILE A 1 88 ? 18.710 3.234 -33.548 1.00 93.00 88 ILE A CA 1
ATOM 678 C C . ILE A 1 88 ? 17.950 2.156 -32.777 1.00 93.00 88 ILE A C 1
ATOM 680 O O . ILE A 1 88 ? 18.473 1.058 -32.586 1.00 93.00 88 ILE A O 1
ATOM 684 N N . LEU A 1 89 ? 16.697 2.414 -32.396 1.00 93.06 89 LEU A N 1
ATOM 685 C CA . LEU A 1 89 ? 15.890 1.448 -31.654 1.00 93.06 89 LEU A CA 1
ATOM 686 C C . LEU A 1 89 ? 15.667 0.150 -32.446 1.00 93.06 89 LEU A C 1
ATOM 688 O O . LEU A 1 89 ? 15.751 -0.935 -31.875 1.00 93.06 89 LEU A O 1
ATOM 692 N N . ARG A 1 90 ? 15.457 0.242 -33.766 1.00 92.50 90 ARG A N 1
ATOM 693 C CA . ARG A 1 90 ? 15.364 -0.922 -34.663 1.00 92.50 90 ARG A CA 1
ATOM 694 C C . ARG A 1 90 ? 16.634 -1.757 -34.625 1.00 92.50 90 ARG A C 1
ATOM 696 O O . ARG A 1 90 ? 16.553 -2.969 -34.456 1.00 92.50 90 ARG A O 1
ATOM 703 N N . SER A 1 91 ? 17.796 -1.114 -34.735 1.00 93.00 91 SER A N 1
ATOM 704 C CA . SER A 1 91 ? 19.079 -1.819 -34.665 1.00 93.00 91 SER A CA 1
ATOM 705 C C . SER A 1 91 ? 19.309 -2.481 -33.303 1.00 93.00 91 SER A C 1
ATOM 707 O O . SER A 1 91 ? 19.837 -3.589 -33.254 1.00 93.00 91 SER A O 1
ATOM 709 N N . ILE A 1 92 ? 18.844 -1.868 -32.207 1.00 93.56 92 ILE A N 1
ATOM 710 C CA . ILE A 1 92 ? 18.904 -2.457 -30.864 1.00 93.56 92 ILE A CA 1
ATOM 711 C C . ILE A 1 92 ? 18.008 -3.697 -30.779 1.00 93.56 92 ILE A C 1
ATOM 713 O O . ILE A 1 92 ? 18.477 -4.746 -30.358 1.00 93.56 92 ILE A O 1
ATOM 717 N N . ILE A 1 93 ? 16.755 -3.610 -31.237 1.00 93.88 93 ILE A N 1
ATOM 718 C CA . ILE A 1 93 ? 15.814 -4.743 -31.248 1.00 93.88 93 ILE A CA 1
ATOM 719 C C . ILE A 1 93 ? 16.384 -5.921 -32.046 1.00 93.88 93 ILE A C 1
ATOM 721 O O . ILE A 1 93 ? 16.358 -7.053 -31.572 1.00 93.88 93 ILE A O 1
ATOM 725 N N . VAL A 1 94 ? 16.926 -5.655 -33.238 1.00 93.06 94 VAL A N 1
ATOM 726 C CA . VAL A 1 94 ? 17.544 -6.691 -34.078 1.00 93.06 94 VAL A CA 1
ATOM 727 C C . VAL A 1 94 ? 18.792 -7.274 -33.410 1.00 93.06 94 VAL A C 1
ATOM 729 O O . VAL A 1 94 ? 18.958 -8.490 -33.417 1.00 93.06 94 VAL A O 1
ATOM 732 N N . SER A 1 95 ? 19.637 -6.440 -32.793 1.00 91.44 95 SER A N 1
ATOM 733 C CA . SER A 1 95 ? 20.838 -6.901 -32.076 1.00 91.44 95 SER A CA 1
ATOM 734 C C . SER A 1 95 ? 20.481 -7.822 -30.910 1.00 91.44 95 SER A C 1
ATOM 736 O O . SER A 1 95 ? 21.061 -8.894 -30.770 1.00 91.44 95 SER A O 1
ATOM 738 N N . GLU A 1 96 ? 19.517 -7.421 -30.081 1.00 92.19 96 GLU A N 1
ATOM 739 C CA . GLU A 1 96 ? 19.082 -8.206 -28.922 1.00 92.19 96 GLU A CA 1
ATOM 740 C C . GLU A 1 96 ? 18.411 -9.512 -29.349 1.00 92.19 96 GLU A C 1
ATOM 742 O O . GLU A 1 96 ? 18.657 -10.557 -28.748 1.00 92.19 96 GLU A O 1
ATOM 747 N N . TRP A 1 97 ? 17.630 -9.490 -30.433 1.00 93.12 97 TRP A N 1
ATOM 748 C CA . TRP A 1 97 ? 17.062 -10.709 -30.999 1.00 93.12 97 TRP A CA 1
ATOM 749 C C . TRP A 1 97 ? 18.134 -11.666 -31.512 1.00 93.12 97 TRP A C 1
ATOM 751 O O . TRP A 1 97 ? 18.091 -12.851 -31.204 1.00 93.12 97 TRP A O 1
ATOM 761 N N . GLN A 1 98 ? 19.121 -11.156 -32.250 1.00 90.88 98 GLN A N 1
ATOM 762 C CA . GLN A 1 98 ? 20.203 -11.970 -32.797 1.00 90.88 98 GLN A CA 1
ATOM 763 C C . GLN A 1 98 ? 21.041 -12.644 -31.696 1.00 90.88 98 GLN A C 1
ATOM 765 O O . GLN A 1 98 ? 21.588 -13.722 -31.914 1.00 90.88 98 GLN A O 1
ATOM 770 N N . LEU A 1 99 ? 21.169 -12.006 -30.530 1.00 89.88 99 LEU A N 1
ATOM 771 C CA . LEU A 1 99 ? 21.962 -12.522 -29.415 1.00 89.88 99 LEU A CA 1
ATOM 772 C C . LEU A 1 99 ? 21.175 -13.455 -28.494 1.00 89.88 99 LEU A C 1
ATOM 774 O O . LEU A 1 99 ? 21.721 -14.458 -28.041 1.00 89.88 99 LEU A O 1
ATOM 778 N N . ASN A 1 100 ? 19.927 -13.098 -28.186 1.00 89.69 100 ASN A N 1
ATOM 779 C CA . ASN A 1 100 ? 19.177 -13.686 -27.077 1.00 89.69 100 ASN A CA 1
ATOM 780 C C . ASN A 1 100 ? 17.831 -14.299 -27.491 1.00 89.69 100 ASN A C 1
ATOM 782 O O . ASN A 1 100 ? 17.190 -14.924 -26.649 1.00 89.69 100 ASN A O 1
ATOM 786 N N . GLU A 1 101 ? 17.365 -14.070 -28.728 1.00 91.38 101 GLU A N 1
ATOM 787 C CA . GLU A 1 101 ? 16.018 -14.429 -29.219 1.00 91.38 101 GLU A CA 1
ATOM 788 C C . GLU A 1 101 ? 14.892 -13.994 -28.259 1.00 91.38 101 GLU A C 1
ATOM 790 O O . GLU A 1 101 ? 13.832 -14.610 -28.150 1.00 91.38 101 GLU A O 1
ATOM 795 N N . ASN A 1 102 ? 15.142 -12.916 -27.511 1.00 91.50 102 ASN A N 1
ATOM 796 C CA . ASN A 1 102 ? 14.281 -12.452 -26.438 1.00 91.50 102 ASN A CA 1
ATOM 797 C C . ASN A 1 102 ? 14.348 -10.927 -26.332 1.00 91.50 102 ASN A C 1
ATOM 799 O O . ASN A 1 102 ? 15.422 -10.341 -26.211 1.00 91.50 102 ASN A O 1
ATOM 803 N N . LEU A 1 103 ? 13.180 -10.285 -26.337 1.00 93.06 103 LEU A N 1
ATOM 804 C CA . LEU A 1 103 ? 13.046 -8.831 -26.264 1.00 93.06 103 LEU A CA 1
ATOM 805 C C . LEU A 1 103 ? 12.699 -8.316 -24.860 1.00 93.06 103 LEU A C 1
ATOM 807 O O . LEU A 1 103 ? 12.452 -7.122 -24.709 1.00 93.06 103 LEU A O 1
ATOM 811 N N . ALA A 1 104 ? 12.697 -9.162 -23.825 1.00 90.12 104 ALA A N 1
ATOM 812 C CA . ALA A 1 104 ? 12.318 -8.776 -22.463 1.00 90.12 104 ALA A CA 1
ATOM 813 C C . ALA A 1 104 ? 13.155 -7.606 -21.918 1.00 90.12 104 ALA A C 1
ATOM 815 O O . ALA A 1 104 ? 12.614 -6.698 -21.290 1.00 90.12 104 ALA A O 1
ATOM 816 N N . VAL A 1 105 ? 14.460 -7.585 -22.206 1.00 89.31 105 VAL A N 1
ATOM 817 C CA . VAL A 1 105 ? 15.364 -6.500 -21.789 1.00 89.31 105 VAL A CA 1
ATOM 818 C C . VAL A 1 105 ? 15.009 -5.184 -22.488 1.00 89.31 105 VAL A C 1
ATOM 820 O O . VAL A 1 105 ? 14.934 -4.137 -21.844 1.00 89.31 105 VAL A O 1
ATOM 823 N N . VAL A 1 106 ? 14.729 -5.234 -23.794 1.00 91.50 106 VAL A N 1
ATOM 824 C CA . VAL A 1 106 ? 14.316 -4.057 -24.575 1.00 91.50 106 VAL A CA 1
ATOM 825 C C . VAL A 1 106 ? 12.960 -3.548 -24.098 1.00 91.50 106 VAL A C 1
ATOM 827 O O . VAL A 1 106 ? 12.795 -2.352 -23.868 1.00 91.50 106 VAL A O 1
ATOM 830 N N . GLN A 1 107 ? 12.003 -4.455 -23.898 1.00 91.12 107 GLN A N 1
ATOM 831 C CA . GLN A 1 107 ? 10.687 -4.144 -23.353 1.00 91.12 107 GLN A CA 1
ATOM 832 C C . GLN A 1 107 ? 10.808 -3.447 -21.995 1.00 91.12 107 GLN A C 1
ATOM 834 O O . GLN A 1 107 ? 10.214 -2.387 -21.806 1.00 91.12 107 GLN A O 1
ATOM 839 N N . ALA A 1 108 ? 11.607 -3.996 -21.076 1.00 88.75 108 ALA A N 1
ATOM 840 C CA . ALA A 1 108 ? 11.834 -3.416 -19.757 1.00 88.75 108 ALA A CA 1
ATOM 841 C C . ALA A 1 108 ? 12.414 -1.998 -19.842 1.00 88.75 108 ALA A C 1
ATOM 843 O O . ALA A 1 108 ? 11.918 -1.072 -19.202 1.00 88.75 108 ALA A O 1
ATOM 844 N N . ALA A 1 109 ? 13.419 -1.799 -20.695 1.00 89.31 109 ALA A N 1
ATOM 845 C CA . ALA A 1 109 ? 14.035 -0.493 -20.887 1.00 89.31 109 ALA A CA 1
ATOM 846 C C . ALA A 1 109 ? 13.058 0.539 -21.487 1.00 89.31 109 ALA A C 1
ATOM 848 O O . ALA A 1 109 ? 13.049 1.690 -21.050 1.00 89.31 109 ALA A O 1
ATOM 849 N N . ILE A 1 110 ? 12.198 0.137 -22.435 1.00 90.12 110 ILE A N 1
ATOM 850 C CA . ILE A 1 110 ? 11.151 1.005 -23.002 1.00 90.12 110 ILE A CA 1
ATOM 851 C C . ILE A 1 110 ? 10.099 1.356 -21.939 1.00 90.12 110 ILE A C 1
ATOM 853 O O . ILE A 1 110 ? 9.727 2.522 -21.808 1.00 90.12 110 ILE A O 1
ATOM 857 N N . ILE A 1 111 ? 9.639 0.379 -21.153 1.00 89.44 111 ILE A N 1
ATOM 858 C CA . ILE A 1 111 ? 8.675 0.606 -20.066 1.00 89.44 111 ILE A CA 1
ATOM 859 C C . ILE A 1 111 ? 9.250 1.580 -19.031 1.00 89.44 111 ILE A C 1
ATOM 861 O O . ILE A 1 111 ? 8.590 2.557 -18.677 1.00 89.44 111 ILE A O 1
ATOM 865 N N . ASN A 1 112 ? 10.486 1.360 -18.583 1.00 85.56 112 ASN A N 1
ATOM 866 C CA . ASN A 1 112 ? 11.149 2.230 -17.612 1.00 85.56 112 ASN A CA 1
ATOM 867 C C . ASN A 1 112 ? 11.344 3.657 -18.158 1.00 85.56 112 ASN A C 1
ATOM 869 O O . ASN A 1 112 ? 11.172 4.639 -17.431 1.00 85.56 112 ASN A O 1
ATOM 873 N N . ALA A 1 113 ? 11.637 3.790 -19.456 1.00 86.62 113 ALA A N 1
ATOM 874 C CA . ALA A 1 113 ? 11.700 5.087 -20.119 1.00 86.62 113 ALA A CA 1
ATOM 875 C C . ALA A 1 113 ? 10.365 5.835 -20.020 1.00 86.62 113 ALA A C 1
ATOM 877 O O . ALA A 1 113 ? 10.345 6.992 -19.600 1.00 86.62 113 ALA A O 1
ATOM 878 N N . PHE A 1 114 ? 9.254 5.169 -20.346 1.00 86.31 114 PHE A N 1
ATOM 879 C CA . PHE A 1 114 ? 7.922 5.765 -20.264 1.00 86.31 114 PHE A CA 1
ATOM 880 C C . PHE A 1 114 ? 7.499 6.092 -18.831 1.00 86.31 114 PHE A C 1
ATOM 882 O O . PHE A 1 114 ? 6.985 7.184 -18.587 1.00 86.31 114 PHE A O 1
ATOM 889 N N . ASP A 1 115 ? 7.763 5.199 -17.876 1.00 85.88 115 ASP A N 1
ATOM 890 C CA . ASP A 1 115 ? 7.482 5.449 -16.461 1.00 85.88 115 ASP A CA 1
ATOM 891 C C . ASP A 1 115 ? 8.249 6.675 -15.944 1.00 85.88 115 ASP A C 1
ATOM 893 O O . ASP A 1 115 ? 7.666 7.581 -15.343 1.00 85.88 115 ASP A O 1
ATOM 897 N N . THR A 1 116 ? 9.549 6.746 -16.242 1.00 83.69 116 THR A N 1
ATOM 898 C CA . THR A 1 116 ? 10.410 7.866 -15.850 1.00 83.69 116 THR A CA 1
ATOM 899 C C . THR A 1 116 ? 9.979 9.169 -16.513 1.00 83.69 116 THR A C 1
ATOM 901 O O . THR A 1 116 ? 9.887 10.192 -15.836 1.00 83.69 116 THR A O 1
ATOM 904 N N . MET A 1 117 ? 9.646 9.136 -17.805 1.00 81.69 117 MET A N 1
ATOM 905 C CA . MET A 1 117 ? 9.109 10.299 -18.509 1.00 81.69 117 MET A CA 1
ATOM 906 C C . MET A 1 117 ? 7.815 10.807 -17.871 1.00 81.69 117 MET A C 1
ATOM 908 O O . MET A 1 117 ? 7.700 12.006 -17.648 1.00 81.69 117 MET A O 1
ATOM 912 N N . HIS A 1 118 ? 6.879 9.922 -17.518 1.00 83.56 118 HIS A N 1
ATOM 913 C CA . HIS A 1 118 ? 5.634 10.313 -16.851 1.00 83.56 118 HIS A CA 1
ATOM 914 C C . HIS A 1 118 ? 5.877 10.959 -15.476 1.00 83.56 118 HIS A C 1
ATOM 916 O O . HIS A 1 118 ? 5.135 11.853 -15.069 1.00 83.56 118 HIS A O 1
ATOM 922 N N . ARG A 1 119 ? 6.907 10.517 -14.740 1.00 80.19 119 ARG A N 1
ATOM 923 C CA . ARG A 1 119 ? 7.278 11.116 -13.444 1.00 80.19 119 ARG A CA 1
ATOM 924 C C . ARG A 1 119 ? 7.869 12.516 -13.594 1.00 80.19 119 ARG A C 1
ATOM 926 O O . ARG A 1 119 ? 7.602 13.371 -12.756 1.00 80.19 119 ARG A O 1
ATOM 933 N N . GLU A 1 120 ? 8.686 12.735 -14.620 1.00 79.19 120 GLU A N 1
ATOM 934 C CA . GLU A 1 120 ? 9.345 14.023 -14.865 1.00 79.19 120 GLU A CA 1
ATOM 935 C C . GLU A 1 120 ? 8.422 15.052 -15.524 1.00 79.19 120 GLU A C 1
ATOM 937 O O . GLU A 1 120 ? 8.476 16.233 -15.183 1.00 79.19 120 GLU A O 1
ATOM 942 N N . ASP A 1 121 ? 7.588 14.612 -16.464 1.00 69.94 121 ASP A N 1
ATOM 943 C CA . ASP A 1 121 ? 6.699 15.463 -17.240 1.00 69.94 121 ASP A CA 1
ATOM 944 C C . ASP A 1 121 ? 5.299 14.842 -17.278 1.00 69.94 121 ASP A C 1
ATOM 946 O O . ASP A 1 121 ? 5.007 13.906 -18.028 1.00 69.94 121 ASP A O 1
ATOM 950 N N . SER A 1 122 ? 4.406 15.371 -16.437 1.00 57.09 122 SER A N 1
ATOM 951 C CA . SER A 1 122 ? 3.025 14.889 -16.322 1.00 57.09 122 SER A CA 1
ATOM 952 C C . SER A 1 122 ? 2.216 15.070 -17.614 1.00 57.09 122 SER A C 1
ATOM 954 O O . SER A 1 122 ? 1.133 14.504 -17.735 1.00 57.09 122 SER A O 1
ATOM 956 N N . ALA A 1 123 ? 2.722 15.847 -18.580 1.00 53.69 123 ALA A N 1
ATOM 957 C CA . ALA A 1 123 ? 2.079 16.133 -19.857 1.00 53.69 123 ALA A CA 1
ATOM 958 C C . ALA A 1 123 ? 2.564 15.213 -20.989 1.00 53.69 123 ALA A C 1
ATOM 960 O O . ALA A 1 123 ? 2.691 15.648 -22.137 1.00 53.69 123 ALA A O 1
ATOM 961 N N . MET A 1 124 ? 2.826 13.937 -20.700 1.00 56.16 124 MET A N 1
ATOM 962 C CA . MET A 1 124 ? 3.074 12.954 -21.750 1.00 56.16 124 MET A CA 1
ATOM 963 C C . MET A 1 124 ? 1.835 12.873 -22.661 1.00 56.16 124 MET A C 1
ATOM 965 O O . MET A 1 124 ? 0.800 12.324 -22.286 1.00 56.16 124 MET A O 1
ATOM 969 N N . GLN A 1 125 ? 1.902 13.484 -23.846 1.00 59.78 125 GLN A N 1
ATOM 970 C CA . GLN A 1 125 ? 0.720 13.613 -24.694 1.00 59.78 125 GLN A CA 1
ATOM 971 C C . GLN A 1 125 ? 0.387 12.252 -25.322 1.00 59.78 125 GLN A C 1
ATOM 973 O O . GLN A 1 125 ? 1.148 11.730 -26.141 1.00 59.78 125 GLN A O 1
ATOM 978 N N . SER A 1 126 ? -0.787 11.722 -24.955 1.00 62.38 126 SER A N 1
ATOM 979 C CA . SER A 1 126 ? -1.431 10.508 -25.492 1.00 62.38 126 SER A CA 1
ATOM 980 C C . SER A 1 126 ? -1.134 10.192 -26.986 1.00 62.38 126 SER A C 1
ATOM 982 O O . SER A 1 126 ? -0.710 9.079 -27.318 1.00 62.38 126 SER A O 1
ATOM 984 N N . PRO A 1 127 ? -1.272 11.150 -27.928 1.00 66.81 127 PRO A N 1
ATOM 985 C CA . PRO A 1 127 ? -1.084 10.861 -29.352 1.00 66.81 127 PRO A CA 1
ATOM 986 C C . PRO A 1 127 ? 0.354 10.505 -29.767 1.00 66.81 127 PRO A C 1
ATOM 988 O O . PRO A 1 127 ? 0.530 9.789 -30.750 1.00 66.81 127 PRO A O 1
ATOM 991 N N . PHE A 1 128 ? 1.394 10.957 -29.059 1.00 73.56 128 PHE A N 1
ATOM 992 C CA . PHE A 1 128 ? 2.771 10.725 -29.518 1.00 73.56 128 PHE A CA 1
ATOM 993 C C . PHE A 1 128 ? 3.259 9.301 -29.260 1.00 73.56 128 PHE A C 1
ATOM 995 O O . PHE A 1 128 ? 3.961 8.748 -30.103 1.00 73.56 128 PHE A O 1
ATOM 1002 N N . ALA A 1 129 ? 2.861 8.673 -28.150 1.00 75.88 129 ALA A N 1
ATOM 1003 C CA . ALA A 1 129 ? 3.311 7.312 -27.854 1.00 75.88 129 ALA A CA 1
ATOM 1004 C C . ALA A 1 129 ? 2.609 6.281 -28.739 1.00 75.88 129 ALA A C 1
ATOM 1006 O O . ALA A 1 129 ? 3.251 5.362 -29.239 1.00 75.88 129 ALA A O 1
ATOM 1007 N N . SER A 1 130 ? 1.309 6.464 -28.987 1.00 81.31 130 SER A N 1
ATOM 1008 C CA . SER A 1 130 ? 0.562 5.618 -29.924 1.00 81.31 130 SER A CA 1
ATOM 1009 C C . SER A 1 130 ? 1.123 5.736 -31.345 1.00 81.31 130 SER A C 1
ATOM 1011 O O . SER A 1 130 ? 1.403 4.714 -31.972 1.00 81.31 130 SER A O 1
ATOM 1013 N N . ALA A 1 131 ? 1.408 6.957 -31.811 1.00 84.88 131 ALA A N 1
ATOM 1014 C CA . ALA A 1 131 ? 2.068 7.180 -33.097 1.00 84.88 131 ALA A CA 1
ATOM 1015 C C . ALA A 1 131 ? 3.482 6.574 -33.151 1.00 84.88 131 ALA A C 1
ATOM 1017 O O . ALA A 1 131 ? 3.869 5.995 -34.167 1.00 84.88 131 ALA A O 1
ATOM 1018 N N . PHE A 1 132 ? 4.259 6.675 -32.068 1.00 87.25 132 PHE A N 1
ATOM 1019 C CA . PHE A 1 132 ? 5.580 6.054 -31.955 1.00 87.25 132 PHE A CA 1
ATOM 1020 C C . PHE A 1 132 ? 5.508 4.526 -32.079 1.00 87.25 132 PHE A C 1
ATOM 1022 O O . PHE A 1 132 ? 6.228 3.949 -32.895 1.00 87.25 132 PHE A O 1
ATOM 1029 N N . LEU A 1 133 ? 4.618 3.877 -31.325 1.00 89.38 133 LEU A N 1
ATOM 1030 C CA . LEU A 1 133 ? 4.430 2.426 -31.355 1.00 89.38 133 LEU A CA 1
ATOM 1031 C C . LEU A 1 133 ? 3.949 1.939 -32.728 1.00 89.38 133 LEU A C 1
ATOM 1033 O O . LEU A 1 133 ? 4.456 0.944 -33.248 1.00 89.38 133 LEU A O 1
ATOM 1037 N N . GLU A 1 134 ? 3.022 2.669 -33.353 1.00 90.31 134 GLU A N 1
ATOM 1038 C CA . GLU A 1 134 ? 2.549 2.367 -34.705 1.00 90.31 134 GLU A CA 1
ATOM 1039 C C . GLU A 1 134 ? 3.685 2.480 -35.733 1.00 90.31 134 GLU A C 1
ATOM 1041 O O . GLU A 1 134 ? 3.853 1.603 -36.586 1.00 90.31 134 GLU A O 1
ATOM 1046 N N . ARG A 1 135 ? 4.502 3.539 -35.647 1.00 90.19 135 ARG A N 1
ATOM 1047 C CA . ARG A 1 135 ? 5.676 3.718 -36.514 1.00 90.19 135 ARG A CA 1
ATOM 1048 C C . ARG A 1 135 ? 6.689 2.603 -36.319 1.00 90.19 135 ARG A C 1
ATOM 1050 O O . ARG A 1 135 ? 7.148 2.049 -37.314 1.00 90.19 135 ARG A O 1
ATOM 1057 N N . LEU A 1 136 ? 6.996 2.245 -35.073 1.00 91.56 136 LEU A N 1
ATOM 1058 C CA . LEU A 1 136 ? 7.907 1.149 -34.765 1.00 91.56 136 LEU A CA 1
ATOM 1059 C C . LEU A 1 136 ? 7.423 -0.156 -35.410 1.00 91.56 136 LEU A C 1
ATOM 1061 O O . LEU A 1 136 ? 8.187 -0.790 -36.133 1.00 91.56 136 LEU A O 1
ATOM 1065 N N . GLY A 1 137 ? 6.143 -0.505 -35.247 1.00 92.38 137 GLY A N 1
ATOM 1066 C CA . GLY A 1 137 ? 5.560 -1.703 -35.857 1.00 92.38 137 GLY A CA 1
ATOM 1067 C C . GLY A 1 137 ? 5.618 -1.701 -37.389 1.00 92.38 137 GLY A C 1
ATOM 1068 O O . GLY A 1 137 ? 5.960 -2.720 -37.990 1.00 92.38 137 GLY A O 1
ATOM 1069 N N . LYS A 1 138 ? 5.357 -0.554 -38.038 1.00 92.19 138 LYS A N 1
ATOM 1070 C CA . LYS A 1 138 ? 5.403 -0.416 -39.510 1.00 92.19 138 LYS A CA 1
ATOM 1071 C C . LYS A 1 138 ? 6.758 -0.801 -40.101 1.00 92.19 138 LYS A C 1
ATOM 1073 O O . LYS A 1 138 ? 6.791 -1.432 -41.156 1.00 92.19 138 LYS A O 1
ATOM 1078 N N . HIS A 1 139 ? 7.859 -0.478 -39.425 1.00 89.50 139 HIS A N 1
ATOM 1079 C CA . HIS A 1 139 ? 9.198 -0.804 -39.919 1.00 89.50 139 HIS A CA 1
ATOM 1080 C C . HIS A 1 139 ? 9.495 -2.310 -39.950 1.00 89.50 139 HIS A C 1
ATOM 1082 O O . HIS A 1 139 ? 10.285 -2.751 -40.781 1.00 89.50 139 HIS A O 1
ATOM 1088 N N . PHE A 1 140 ? 8.843 -3.108 -39.102 1.00 92.25 140 PHE A N 1
ATOM 1089 C CA . PHE A 1 140 ? 9.031 -4.561 -39.064 1.00 92.25 140 PHE A CA 1
ATOM 1090 C C . PHE A 1 140 ? 8.005 -5.324 -39.919 1.00 92.25 140 PHE A C 1
ATOM 1092 O O . PHE A 1 140 ? 8.101 -6.537 -40.052 1.00 92.25 140 PHE A O 1
ATOM 1099 N N . VAL A 1 141 ? 7.054 -4.656 -40.584 1.00 91.62 141 VAL A N 1
ATOM 1100 C CA . VAL A 1 141 ? 6.093 -5.339 -41.480 1.00 91.62 141 VAL A CA 1
ATOM 1101 C C . VAL A 1 141 ? 6.795 -6.060 -42.637 1.00 91.62 141 VAL A C 1
ATOM 1103 O O . VAL A 1 141 ? 6.301 -7.080 -43.112 1.00 91.62 141 VAL A O 1
ATOM 1106 N N . VAL A 1 142 ? 7.970 -5.582 -43.057 1.00 89.94 142 VAL A N 1
ATOM 1107 C CA . VAL A 1 142 ? 8.779 -6.184 -44.134 1.00 89.94 142 VAL A CA 1
ATOM 1108 C C . VAL A 1 142 ? 9.165 -7.639 -43.827 1.00 89.94 142 VAL A C 1
ATOM 1110 O O . VAL A 1 142 ? 9.324 -8.432 -44.750 1.00 89.94 142 VAL A O 1
ATOM 1113 N N . ILE A 1 143 ? 9.251 -8.014 -42.545 1.00 88.94 143 ILE A N 1
ATOM 1114 C CA . ILE A 1 143 ? 9.619 -9.368 -42.104 1.00 88.94 143 ILE A CA 1
ATOM 1115 C C . ILE A 1 143 ? 8.411 -10.246 -41.712 1.00 88.94 143 ILE A C 1
ATOM 1117 O O . ILE A 1 143 ? 8.587 -11.392 -41.314 1.00 88.94 143 ILE A O 1
ATOM 1121 N N . ARG A 1 144 ? 7.169 -9.759 -41.878 1.00 85.25 144 ARG A N 1
ATOM 1122 C CA . ARG A 1 144 ? 5.917 -10.426 -41.445 1.00 85.25 144 ARG A CA 1
ATOM 1123 C C . ARG A 1 144 ? 5.609 -11.766 -42.140 1.00 85.25 144 ARG A C 1
ATOM 1125 O O . ARG A 1 144 ? 4.695 -12.468 -41.742 1.00 85.25 144 ARG A O 1
ATOM 1132 N N . ASN A 1 145 ? 6.334 -12.134 -43.191 1.00 87.75 145 ASN A N 1
ATOM 1133 C CA . ASN A 1 145 ? 6.155 -13.414 -43.892 1.00 87.75 145 ASN A CA 1
ATOM 1134 C C . ASN A 1 145 ? 7.503 -14.027 -44.300 1.00 87.75 145 ASN A C 1
ATOM 1136 O O . ASN A 1 145 ? 7.599 -14.709 -45.319 1.00 87.75 145 ASN A O 1
ATOM 1140 N N . THR A 1 146 ? 8.561 -13.719 -43.553 1.00 89.69 146 THR A N 1
ATOM 1141 C CA . THR A 1 146 ? 9.899 -14.274 -43.773 1.00 89.69 146 THR A CA 1
ATOM 1142 C C . THR A 1 146 ? 10.257 -15.232 -42.638 1.00 89.69 146 THR A C 1
ATOM 1144 O O . THR A 1 146 ? 9.482 -15.424 -41.701 1.00 89.69 146 THR A O 1
ATOM 1147 N N . GLU A 1 147 ? 11.452 -15.819 -42.688 1.00 85.56 147 GLU A N 1
ATOM 1148 C CA . GLU A 1 147 ? 11.995 -16.643 -41.596 1.00 85.56 147 GLU A CA 1
ATOM 1149 C C . GLU A 1 147 ? 12.109 -15.863 -40.268 1.00 85.56 147 GLU A C 1
ATOM 1151 O O . GLU A 1 147 ? 12.096 -16.453 -39.193 1.00 85.56 147 GLU A O 1
ATOM 1156 N N . LEU A 1 148 ? 12.114 -14.524 -40.332 1.00 89.31 148 LEU A N 1
ATOM 1157 C CA . LEU A 1 148 ? 12.131 -13.623 -39.178 1.00 89.31 148 LEU A CA 1
ATOM 1158 C C . LEU A 1 148 ? 10.726 -13.272 -38.650 1.00 89.31 148 LEU A C 1
ATOM 1160 O O . LEU A 1 148 ? 10.598 -12.386 -37.805 1.00 89.31 148 LEU A O 1
ATOM 1164 N N . ASN A 1 149 ? 9.660 -13.948 -39.093 1.00 90.75 149 ASN A N 1
ATOM 1165 C CA . ASN A 1 149 ? 8.311 -13.675 -38.585 1.00 90.75 149 ASN A CA 1
ATOM 1166 C C . ASN A 1 149 ? 8.199 -13.879 -37.059 1.00 90.75 149 ASN A C 1
ATOM 1168 O O . ASN A 1 149 ? 7.432 -13.182 -36.404 1.00 90.75 149 ASN A O 1
ATOM 1172 N N . VAL A 1 150 ? 9.017 -14.753 -36.465 1.00 92.94 150 VAL A N 1
ATOM 1173 C CA . VAL A 1 150 ? 9.060 -14.941 -35.003 1.00 92.94 150 VAL A CA 1
ATOM 1174 C C . VAL A 1 150 ? 9.496 -13.655 -34.280 1.00 92.94 150 VAL A C 1
ATOM 1176 O O . VAL A 1 150 ? 8.895 -13.278 -33.276 1.00 92.94 150 VAL A O 1
ATOM 1179 N N . LEU A 1 151 ? 10.476 -12.924 -34.829 1.00 93.31 151 LEU A N 1
ATOM 1180 C CA . LEU A 1 151 ? 10.876 -11.601 -34.329 1.00 93.31 151 LEU A CA 1
ATOM 1181 C C . LEU A 1 151 ? 9.732 -10.591 -34.477 1.00 93.31 151 LEU A C 1
ATOM 1183 O O . LEU A 1 151 ? 9.475 -9.805 -33.565 1.00 93.31 151 LEU A O 1
ATOM 1187 N N . TYR A 1 152 ? 9.029 -10.609 -35.612 1.00 94.25 152 TYR A N 1
ATOM 1188 C CA . TYR A 1 152 ? 7.868 -9.745 -35.819 1.00 94.25 152 TYR A CA 1
ATOM 1189 C C . TYR A 1 152 ? 6.782 -9.999 -34.764 1.00 94.25 152 TYR A C 1
ATOM 1191 O O . TYR A 1 152 ? 6.316 -9.055 -34.130 1.00 94.25 152 TYR A O 1
ATOM 1199 N N . GLU A 1 153 ? 6.417 -11.259 -34.525 1.00 94.12 153 GLU A N 1
ATOM 1200 C CA . GLU A 1 153 ? 5.422 -11.645 -33.517 1.00 94.12 153 GLU A CA 1
ATOM 1201 C C . GLU A 1 153 ? 5.850 -11.239 -32.101 1.00 94.12 153 GLU A C 1
ATOM 1203 O O . GLU A 1 153 ? 5.059 -10.634 -31.369 1.00 94.12 153 GLU A O 1
ATOM 1208 N N . ALA A 1 154 ? 7.113 -11.482 -31.737 1.00 94.44 154 ALA A N 1
ATOM 1209 C CA . ALA A 1 154 ? 7.667 -11.064 -30.453 1.00 94.44 154 ALA A CA 1
ATOM 1210 C C . ALA A 1 154 ? 7.607 -9.539 -30.275 1.00 94.44 154 ALA A C 1
ATOM 1212 O O . ALA A 1 154 ? 7.158 -9.049 -29.237 1.00 94.44 154 ALA A O 1
ATOM 1213 N N . LEU A 1 155 ? 7.985 -8.769 -31.299 1.00 95.06 155 LEU A N 1
ATOM 1214 C CA . LEU A 1 155 ? 7.907 -7.311 -31.258 1.00 95.06 155 LEU A CA 1
ATOM 1215 C C . LEU A 1 155 ? 6.462 -6.814 -31.148 1.00 95.06 155 LEU A C 1
ATOM 1217 O O . LEU A 1 155 ? 6.199 -5.877 -30.397 1.00 95.06 155 LEU A O 1
ATOM 1221 N N . MET A 1 156 ? 5.517 -7.420 -31.868 1.00 94.75 156 MET A N 1
ATOM 1222 C CA . MET A 1 156 ? 4.106 -7.041 -31.766 1.00 94.75 156 MET A CA 1
ATOM 1223 C C . MET A 1 156 ? 3.559 -7.288 -30.354 1.00 94.75 156 MET A C 1
ATOM 1225 O O . MET A 1 156 ? 2.781 -6.471 -29.860 1.00 94.75 156 MET A O 1
ATOM 1229 N N . SER A 1 157 ? 4.014 -8.347 -29.675 1.00 93.81 157 SER A N 1
ATOM 1230 C CA . SER A 1 157 ? 3.717 -8.572 -28.255 1.00 93.81 157 SER A CA 1
ATOM 1231 C C . SER A 1 157 ? 4.294 -7.464 -27.366 1.00 93.81 157 SER A C 1
ATOM 1233 O O . SER A 1 157 ? 3.582 -6.938 -26.512 1.00 93.81 157 SER A O 1
ATOM 1235 N N . VAL A 1 158 ? 5.550 -7.055 -27.590 1.00 92.69 158 VAL A N 1
ATOM 1236 C CA . VAL A 1 158 ? 6.177 -5.934 -26.861 1.00 92.69 158 VAL A CA 1
ATOM 1237 C C . VAL A 1 158 ? 5.404 -4.631 -27.083 1.00 92.69 158 VAL A C 1
ATOM 1239 O O . VAL A 1 158 ? 5.101 -3.923 -26.126 1.00 92.69 158 VAL A O 1
ATOM 1242 N N . ILE A 1 159 ? 5.042 -4.317 -28.331 1.00 93.31 159 ILE A N 1
ATOM 1243 C CA . ILE A 1 159 ? 4.261 -3.123 -28.683 1.00 93.31 159 ILE A CA 1
ATOM 1244 C C . ILE A 1 159 ? 2.900 -3.136 -27.981 1.00 93.31 159 ILE A C 1
ATOM 1246 O O . ILE A 1 159 ? 2.476 -2.105 -27.458 1.00 93.31 159 ILE A O 1
ATOM 1250 N N . ALA A 1 160 ? 2.227 -4.289 -27.942 1.00 92.19 160 ALA A N 1
ATOM 1251 C CA . ALA A 1 160 ? 0.959 -4.432 -27.241 1.00 92.19 160 ALA A CA 1
ATOM 1252 C C . ALA A 1 160 ? 1.119 -4.183 -25.732 1.00 92.19 160 ALA A C 1
ATOM 1254 O O . ALA A 1 160 ? 0.330 -3.432 -25.161 1.00 92.19 160 ALA A O 1
ATOM 1255 N N . GLU A 1 161 ? 2.153 -4.743 -25.095 1.00 90.25 161 GLU A N 1
ATOM 1256 C CA . GLU A 1 161 ? 2.420 -4.546 -23.664 1.00 90.25 161 GLU A CA 1
ATOM 1257 C C . GLU A 1 161 ? 2.706 -3.084 -23.322 1.00 90.25 161 GLU A C 1
ATOM 1259 O O . GLU A 1 161 ? 2.088 -2.503 -22.430 1.00 90.25 161 GLU A O 1
ATOM 1264 N N . VAL A 1 162 ? 3.608 -2.459 -24.077 1.00 89.94 162 VAL A N 1
ATOM 1265 C CA . VAL A 1 162 ? 3.968 -1.050 -23.899 1.00 89.94 162 VAL A CA 1
ATOM 1266 C C . VAL A 1 162 ? 2.761 -0.144 -24.173 1.00 89.94 162 VAL A C 1
ATOM 1268 O O . VAL A 1 162 ? 2.556 0.843 -23.468 1.00 89.94 162 VAL A O 1
ATOM 1271 N N . GLY A 1 163 ? 1.910 -0.499 -25.140 1.00 88.69 163 GLY A N 1
ATOM 1272 C CA . GLY A 1 163 ? 0.641 0.186 -25.386 1.00 88.69 163 GLY A CA 1
ATOM 1273 C C . GLY A 1 163 ? -0.336 0.076 -24.210 1.00 88.69 163 GLY A C 1
ATOM 1274 O O . GLY A 1 163 ? -0.981 1.064 -23.857 1.00 88.69 163 GLY A O 1
ATOM 1275 N N . ARG A 1 164 ? -0.412 -1.089 -23.549 1.00 89.00 164 ARG A N 1
ATOM 1276 C CA . ARG A 1 164 ? -1.215 -1.265 -22.325 1.00 89.00 164 ARG A CA 1
ATOM 1277 C C . ARG A 1 164 ? -0.712 -0.382 -21.186 1.00 89.00 164 ARG A C 1
ATOM 1279 O O . ARG A 1 164 ? -1.526 0.322 -20.592 1.00 89.00 164 ARG A O 1
ATOM 1286 N N . LEU A 1 165 ? 0.600 -0.365 -20.929 1.00 88.81 165 LEU A N 1
ATOM 1287 C CA . LEU A 1 165 ? 1.208 0.535 -19.940 1.00 88.81 165 LEU A CA 1
ATOM 1288 C C . LEU A 1 165 ? 0.821 1.985 -20.211 1.00 88.81 165 LEU A C 1
ATOM 1290 O O . LEU A 1 165 ? 0.459 2.723 -19.300 1.00 88.81 165 LEU A O 1
ATOM 1294 N N . PHE A 1 166 ? 0.925 2.393 -21.472 1.00 84.12 166 PHE A N 1
ATOM 1295 C CA . PHE A 1 166 ? 0.667 3.764 -21.858 1.00 84.12 166 PHE A CA 1
ATOM 1296 C C . PHE A 1 166 ? -0.768 4.193 -21.560 1.00 84.12 166 PHE A C 1
ATOM 1298 O O . PHE A 1 166 ? -0.971 5.280 -21.030 1.00 84.12 166 PHE A O 1
ATOM 1305 N N . ASN A 1 167 ? -1.746 3.326 -21.829 1.00 84.94 167 ASN A N 1
ATOM 1306 C CA . ASN A 1 167 ? -3.136 3.591 -21.465 1.00 84.94 167 ASN A CA 1
ATOM 1307 C C . ASN A 1 167 ? -3.287 3.760 -19.945 1.00 84.94 167 ASN A C 1
ATOM 1309 O O . ASN A 1 167 ? -3.912 4.716 -19.502 1.00 84.94 167 ASN A O 1
ATOM 1313 N N . VAL A 1 168 ? -2.633 2.911 -19.142 1.00 88.06 168 VAL A N 1
ATOM 1314 C CA . VAL A 1 168 ? -2.653 3.032 -17.672 1.00 88.06 168 VAL A CA 1
ATOM 1315 C C . VAL A 1 168 ? -2.006 4.343 -17.195 1.00 88.06 168 VAL A C 1
ATOM 1317 O O . VAL A 1 168 ? -2.521 4.997 -16.288 1.00 88.06 168 VAL A O 1
ATOM 1320 N N . LEU A 1 169 ? -0.896 4.766 -17.808 1.00 86.19 169 LEU A N 1
ATOM 1321 C CA . LEU A 1 169 ? -0.237 6.043 -17.504 1.00 86.19 169 LEU A CA 1
ATOM 1322 C C . LEU A 1 169 ? -1.072 7.254 -17.948 1.00 86.19 169 LEU A C 1
ATOM 1324 O O . LEU A 1 169 ? -1.094 8.271 -17.253 1.00 86.19 169 LEU A O 1
ATOM 1328 N N . ALA A 1 170 ? -1.758 7.156 -19.087 1.00 83.44 170 ALA A N 1
ATOM 1329 C CA . ALA A 1 170 ? -2.657 8.191 -19.583 1.00 83.44 170 ALA A CA 1
ATOM 1330 C C . ALA A 1 170 ? -3.865 8.361 -18.650 1.00 83.44 170 ALA A C 1
ATOM 1332 O O . ALA A 1 170 ? -4.166 9.487 -18.252 1.00 83.44 170 ALA A O 1
ATOM 1333 N N . ASP A 1 171 ? -4.477 7.254 -18.218 1.00 83.75 171 ASP A N 1
ATOM 1334 C CA . ASP A 1 171 ? -5.565 7.251 -17.236 1.00 83.75 171 ASP A CA 1
ATOM 1335 C C . ASP A 1 171 ? -5.122 7.896 -15.913 1.00 83.75 171 ASP A C 1
ATOM 1337 O O . ASP A 1 171 ? -5.845 8.704 -15.329 1.00 83.75 171 ASP A O 1
ATOM 1341 N N . LEU A 1 172 ? -3.905 7.595 -15.443 1.00 85.38 172 LEU A N 1
ATOM 1342 C CA . LEU A 1 172 ? -3.336 8.217 -14.243 1.00 85.38 172 LEU A CA 1
ATOM 1343 C C . LEU A 1 172 ? -3.143 9.739 -14.398 1.00 85.38 172 LEU A C 1
ATOM 1345 O O . LEU A 1 172 ? -3.313 10.483 -13.427 1.00 85.38 172 LEU A O 1
ATOM 1349 N N . GLY A 1 173 ? -2.788 10.196 -15.603 1.00 80.75 173 GLY A N 1
ATOM 1350 C CA . GLY A 1 173 ? -2.600 11.610 -15.934 1.00 80.75 173 GLY A CA 1
ATOM 1351 C C . GLY A 1 173 ? -3.905 12.409 -16.025 1.00 80.75 173 GLY A C 1
ATOM 1352 O O . GLY A 1 173 ? -3.934 13.563 -15.595 1.00 80.75 173 GLY A O 1
ATOM 1353 N N . ASP A 1 174 ? -4.983 11.807 -16.535 1.00 81.12 174 ASP A N 1
ATOM 1354 C CA . ASP A 1 174 ? -6.281 12.481 -16.711 1.00 81.12 174 ASP A CA 1
ATOM 1355 C C . ASP A 1 174 ? -7.056 12.640 -15.392 1.00 81.12 174 ASP A C 1
ATOM 1357 O O . ASP A 1 174 ? -7.813 13.596 -15.187 1.00 81.12 174 ASP A O 1
ATOM 1361 N N . VAL A 1 175 ? -6.826 11.737 -14.436 1.00 83.44 175 VAL A N 1
ATOM 1362 C CA . VAL A 1 175 ? -7.505 11.785 -13.142 1.00 83.44 175 VAL A CA 1
ATOM 1363 C C . VAL A 1 175 ? -7.144 13.050 -12.366 1.00 83.44 175 VAL A C 1
ATOM 1365 O O . VAL A 1 175 ? -5.986 13.325 -12.063 1.00 83.44 175 VAL A O 1
ATOM 1368 N N . ARG A 1 176 ? -8.155 13.820 -11.958 1.00 78.31 176 ARG A N 1
ATOM 1369 C CA . ARG A 1 176 ? -7.947 15.082 -11.228 1.00 78.31 176 ARG A CA 1
ATOM 1370 C C . ARG A 1 176 ? -7.998 14.912 -9.717 1.00 78.31 176 ARG A C 1
ATOM 1372 O O . ARG A 1 176 ? -7.199 15.540 -9.027 1.00 78.31 176 ARG A O 1
ATOM 1379 N N . ASP A 1 177 ? -8.876 14.059 -9.197 1.00 87.38 177 ASP A N 1
ATOM 1380 C CA . ASP A 1 177 ? -9.060 13.922 -7.753 1.00 87.38 177 ASP A CA 1
ATOM 1381 C C . ASP A 1 177 ? -8.005 13.008 -7.085 1.00 87.38 177 ASP A C 1
ATOM 1383 O O . ASP A 1 177 ? -7.511 12.054 -7.700 1.00 87.38 177 ASP A O 1
ATOM 1387 N N . PRO A 1 178 ? -7.610 13.296 -5.829 1.00 88.81 178 PRO A N 1
ATOM 1388 C CA . PRO A 1 178 ? -6.598 12.511 -5.122 1.00 88.81 178 PRO A CA 1
ATOM 1389 C C . PRO A 1 178 ? -6.938 11.028 -4.928 1.00 88.81 178 PRO A C 1
ATOM 1391 O O . PRO A 1 178 ? -6.041 10.192 -5.051 1.00 88.81 178 PRO A O 1
ATOM 1394 N N . ALA A 1 179 ? -8.195 10.681 -4.633 1.00 87.94 179 ALA A N 1
ATOM 1395 C CA . ALA A 1 179 ? -8.562 9.292 -4.350 1.00 87.94 179 ALA A CA 1
ATOM 1396 C C . ALA A 1 179 ? -8.507 8.411 -5.599 1.00 87.94 179 ALA A C 1
ATOM 1398 O O . ALA A 1 179 ? -7.908 7.335 -5.575 1.00 87.94 179 ALA A O 1
ATOM 1399 N N . SER A 1 180 ? -9.063 8.879 -6.713 1.00 89.06 180 SER A N 1
ATOM 1400 C CA . SER A 1 180 ? -9.000 8.154 -7.982 1.00 89.06 180 SER A CA 1
ATOM 1401 C C . SER A 1 180 ? -7.555 8.004 -8.458 1.00 89.06 180 SER A C 1
ATOM 1403 O O . SER A 1 180 ? -7.198 6.972 -9.023 1.00 89.06 180 SER A O 1
ATOM 1405 N N . ARG A 1 181 ? -6.682 8.979 -8.161 1.00 90.56 181 ARG A N 1
ATOM 1406 C CA . ARG A 1 181 ? -5.250 8.893 -8.481 1.00 90.56 181 ARG A CA 1
ATOM 1407 C C . ARG A 1 181 ? -4.554 7.780 -7.694 1.00 90.56 181 ARG A C 1
ATOM 1409 O O . ARG A 1 181 ? -3.731 7.078 -8.269 1.00 90.56 181 ARG A O 1
ATOM 1416 N N . MET A 1 182 ? -4.899 7.573 -6.418 1.00 92.44 182 MET A N 1
ATOM 1417 C CA . MET A 1 182 ? -4.392 6.429 -5.640 1.00 92.44 182 MET A CA 1
ATOM 1418 C C . MET A 1 182 ? -4.833 5.087 -6.247 1.00 92.44 182 MET A C 1
ATOM 1420 O O . MET A 1 182 ? -4.029 4.163 -6.334 1.00 92.44 182 MET A O 1
ATOM 1424 N N . VAL A 1 183 ? -6.082 4.985 -6.716 1.00 91.69 183 VAL A N 1
ATOM 1425 C CA . VAL A 1 183 ? -6.599 3.768 -7.371 1.00 91.69 183 VAL A CA 1
ATOM 1426 C C . VAL A 1 183 ? -5.889 3.495 -8.699 1.00 91.69 183 VAL A C 1
ATOM 1428 O O . VAL A 1 183 ? -5.480 2.363 -8.949 1.00 91.69 183 VAL A O 1
ATOM 1431 N N . GLN A 1 184 ? -5.697 4.515 -9.542 1.00 90.44 184 GLN A N 1
ATOM 1432 C CA . GLN A 1 184 ? -4.962 4.349 -10.802 1.00 90.44 184 GLN A CA 1
ATOM 1433 C C . GLN A 1 184 ? -3.487 4.011 -10.570 1.00 90.44 184 GLN A C 1
ATOM 1435 O O . GLN A 1 184 ? -2.922 3.188 -11.285 1.00 90.44 184 GLN A O 1
ATOM 1440 N N . LEU A 1 185 ? -2.871 4.572 -9.527 1.00 93.06 185 LEU A N 1
ATOM 1441 C CA . LEU A 1 185 ? -1.505 4.224 -9.155 1.00 93.06 185 LEU A CA 1
ATOM 1442 C C . LEU A 1 185 ? -1.377 2.755 -8.742 1.00 93.06 185 LEU A C 1
ATOM 1444 O O . LEU A 1 185 ? -0.403 2.111 -9.114 1.00 93.06 185 LEU A O 1
ATOM 1448 N N . LEU A 1 186 ? -2.370 2.199 -8.041 1.00 93.69 186 LEU A N 1
ATOM 1449 C CA . LEU A 1 186 ? -2.398 0.766 -7.740 1.00 93.69 186 LEU A CA 1
ATOM 1450 C C . LEU A 1 186 ? -2.519 -0.102 -8.991 1.00 93.69 186 LEU A C 1
ATOM 1452 O O . LEU A 1 186 ? -1.858 -1.135 -9.068 1.00 93.69 186 LEU A O 1
ATOM 1456 N N . ARG A 1 187 ? -3.304 0.323 -9.986 1.00 92.56 187 ARG A N 1
ATOM 1457 C CA . ARG A 1 187 ? -3.387 -0.377 -11.279 1.00 92.56 187 ARG A CA 1
ATOM 1458 C C . ARG A 1 187 ? -2.055 -0.336 -12.026 1.00 92.56 187 ARG A C 1
ATOM 1460 O O . ARG A 1 187 ? -1.619 -1.357 -12.549 1.00 92.56 187 ARG A O 1
ATOM 1467 N N . LEU A 1 188 ? -1.373 0.812 -12.024 1.00 93.06 188 LEU A N 1
ATOM 1468 C CA . LEU A 1 188 ? -0.020 0.935 -12.574 1.00 93.06 188 LEU A CA 1
ATOM 1469 C C . LEU A 1 188 ? 0.967 0.024 -11.841 1.00 93.06 188 LEU A C 1
ATOM 1471 O O . LEU A 1 188 ? 1.751 -0.678 -12.469 1.00 93.06 188 LEU A O 1
ATOM 1475 N N . MET A 1 189 ? 0.914 0.003 -10.513 1.00 94.81 189 MET A N 1
ATOM 1476 C CA . MET A 1 189 ? 1.735 -0.876 -9.688 1.00 94.81 189 MET A CA 1
ATOM 1477 C C . MET A 1 189 ? 1.495 -2.356 -10.016 1.00 94.81 189 MET A C 1
ATOM 1479 O O . MET A 1 189 ? 2.452 -3.108 -10.178 1.00 94.81 189 MET A O 1
ATOM 1483 N N . GLU A 1 190 ? 0.240 -2.780 -10.157 1.00 93.69 190 GLU A N 1
ATOM 1484 C CA . GLU A 1 190 ? -0.098 -4.146 -10.561 1.00 93.69 190 GLU A CA 1
ATOM 1485 C C . GLU A 1 190 ? 0.462 -4.479 -11.948 1.00 93.69 190 GLU A C 1
ATOM 1487 O O . GLU A 1 190 ? 1.100 -5.519 -12.113 1.00 93.69 190 GLU A O 1
ATOM 1492 N N . PHE A 1 191 ? 0.306 -3.568 -12.912 1.00 92.94 191 PHE A N 1
ATOM 1493 C CA . PHE A 1 191 ? 0.872 -3.711 -14.249 1.00 92.94 191 PHE A CA 1
ATOM 1494 C C . PHE A 1 191 ? 2.400 -3.878 -14.213 1.00 92.94 191 PHE A C 1
ATOM 1496 O O . PHE A 1 191 ? 2.935 -4.817 -14.803 1.00 92.94 191 PHE A O 1
ATOM 1503 N N . LEU A 1 192 ? 3.108 -2.999 -13.493 1.00 92.31 192 LEU A N 1
ATOM 1504 C CA . LEU A 1 192 ? 4.570 -3.029 -13.383 1.00 92.31 192 LEU A CA 1
ATOM 1505 C C . LEU A 1 192 ? 5.059 -4.322 -12.723 1.00 92.31 192 LEU A C 1
ATOM 1507 O O . LEU A 1 192 ? 6.034 -4.910 -13.190 1.00 92.31 192 LEU A O 1
ATOM 1511 N N . ARG A 1 193 ? 4.349 -4.802 -11.694 1.00 92.19 193 ARG A N 1
ATOM 1512 C CA . ARG A 1 193 ? 4.639 -6.085 -11.044 1.00 92.19 193 ARG A CA 1
ATOM 1513 C C . ARG A 1 193 ? 4.479 -7.256 -12.016 1.00 92.19 193 ARG A C 1
ATOM 1515 O O . ARG A 1 193 ? 5.375 -8.085 -12.113 1.00 92.19 193 ARG A O 1
ATOM 1522 N N . LEU A 1 194 ? 3.370 -7.311 -12.758 1.00 90.06 194 LEU A N 1
ATOM 1523 C CA . LEU A 1 194 ? 3.116 -8.372 -13.744 1.00 90.06 194 LEU A CA 1
ATOM 1524 C C . LEU A 1 194 ? 4.096 -8.323 -14.928 1.00 90.06 194 LEU A C 1
ATOM 1526 O O . LEU A 1 194 ? 4.432 -9.362 -15.487 1.00 90.06 194 LEU A O 1
ATOM 1530 N N . SER A 1 195 ? 4.590 -7.132 -15.270 1.00 86.12 195 SER A N 1
ATOM 1531 C CA . SER A 1 195 ? 5.598 -6.903 -16.314 1.00 86.12 195 SER A CA 1
ATOM 1532 C C . SER A 1 195 ? 7.046 -7.130 -15.851 1.00 86.12 195 SER A C 1
ATOM 1534 O O . SER A 1 195 ? 7.978 -6.872 -16.618 1.00 86.12 195 SER A O 1
ATOM 1536 N N . GLY A 1 196 ? 7.262 -7.546 -14.596 1.00 85.06 196 GLY A N 1
ATOM 1537 C CA . GLY A 1 196 ? 8.595 -7.781 -14.027 1.00 85.06 196 GLY A CA 1
ATOM 1538 C C . GLY A 1 196 ? 9.446 -6.515 -13.867 1.00 85.06 196 GLY A C 1
ATOM 1539 O O . GLY A 1 196 ? 10.671 -6.589 -13.853 1.00 85.06 196 GLY A O 1
ATOM 1540 N N . GLN A 1 197 ? 8.822 -5.337 -13.788 1.00 86.12 197 GLN A N 1
ATOM 1541 C CA . GLN A 1 197 ? 9.508 -4.046 -13.679 1.00 86.12 197 GLN A CA 1
ATOM 1542 C C . GLN A 1 197 ? 9.695 -3.654 -12.214 1.00 86.12 197 GLN A C 1
ATOM 1544 O O . GLN A 1 197 ? 9.071 -2.711 -11.726 1.00 86.12 197 GLN A O 1
ATOM 1549 N N . GLU A 1 198 ? 10.544 -4.399 -11.504 1.00 87.12 198 GLU A N 1
ATOM 1550 C CA . GLU A 1 198 ? 10.730 -4.268 -10.052 1.00 87.12 198 GLU A CA 1
ATOM 1551 C C . GLU A 1 198 ? 11.123 -2.849 -9.617 1.00 87.12 198 GLU A C 1
ATOM 1553 O O . GLU A 1 198 ? 10.489 -2.290 -8.724 1.00 87.12 198 GLU A O 1
ATOM 1558 N N . ASP A 1 199 ? 12.112 -2.224 -10.261 1.00 83.31 199 ASP A N 1
ATOM 1559 C CA . ASP A 1 199 ? 12.588 -0.891 -9.861 1.00 83.31 199 ASP A CA 1
ATOM 1560 C C . ASP A 1 199 ? 11.494 0.179 -9.998 1.00 83.31 199 ASP A C 1
ATOM 1562 O O . ASP A 1 199 ? 11.279 0.987 -9.087 1.00 83.31 199 ASP A O 1
ATOM 1566 N N . ALA A 1 200 ? 10.761 0.160 -11.116 1.00 85.81 200 ALA A N 1
ATOM 1567 C CA . ALA A 1 200 ? 9.636 1.063 -11.347 1.00 85.81 200 ALA A CA 1
ATOM 1568 C C . ALA A 1 200 ? 8.499 0.784 -10.351 1.00 85.81 200 ALA A C 1
ATOM 1570 O O . ALA A 1 200 ? 7.951 1.713 -9.757 1.00 85.81 200 ALA A O 1
ATOM 1571 N N . TYR A 1 201 ? 8.191 -0.492 -10.103 1.00 92.25 201 TYR A N 1
ATOM 1572 C CA . TYR A 1 201 ? 7.197 -0.910 -9.118 1.00 92.25 201 TYR A CA 1
ATOM 1573 C C . TYR A 1 201 ? 7.530 -0.388 -7.715 1.00 92.25 201 TYR A C 1
ATOM 1575 O O . TYR A 1 201 ? 6.683 0.239 -7.075 1.00 92.25 201 TYR A O 1
ATOM 1583 N N . VAL A 1 202 ? 8.776 -0.557 -7.256 1.00 91.94 202 VAL A N 1
ATOM 1584 C CA . VAL A 1 202 ? 9.225 -0.049 -5.953 1.00 91.94 202 VAL A CA 1
ATOM 1585 C C . VAL A 1 202 ? 9.135 1.476 -5.905 1.00 91.94 202 VAL A C 1
ATOM 1587 O O . VAL A 1 202 ? 8.651 2.015 -4.911 1.00 91.94 202 VAL A O 1
ATOM 1590 N N . CYS A 1 203 ? 9.510 2.194 -6.967 1.00 90.19 203 CYS A N 1
ATOM 1591 C CA . CYS A 1 203 ? 9.332 3.649 -7.011 1.00 90.19 203 CYS A CA 1
ATOM 1592 C C . CYS A 1 203 ? 7.862 4.054 -6.806 1.00 90.19 203 CYS A C 1
ATOM 1594 O O . CYS A 1 203 ? 7.576 4.925 -5.981 1.00 90.19 203 CYS A O 1
ATOM 1596 N N . ARG A 1 204 ? 6.919 3.381 -7.482 1.00 92.00 204 ARG A N 1
ATOM 1597 C CA . ARG A 1 204 ? 5.478 3.649 -7.334 1.00 92.00 204 ARG A CA 1
ATOM 1598 C C . ARG A 1 204 ? 4.930 3.274 -5.954 1.00 92.00 204 ARG A C 1
ATOM 1600 O O . ARG A 1 204 ? 4.062 3.985 -5.450 1.00 92.00 204 ARG A O 1
ATOM 1607 N N . ILE A 1 205 ? 5.473 2.240 -5.300 1.00 95.62 205 ILE A N 1
ATOM 1608 C CA . ILE A 1 205 ? 5.152 1.913 -3.898 1.00 95.62 205 ILE A CA 1
ATOM 1609 C C . ILE A 1 205 ? 5.444 3.108 -2.981 1.00 95.62 205 ILE A C 1
ATOM 1611 O O . ILE A 1 205 ? 4.589 3.497 -2.184 1.00 95.62 205 ILE A O 1
ATOM 1615 N N . HIS A 1 206 ? 6.637 3.704 -3.074 1.00 94.00 206 HIS A N 1
ATOM 1616 C CA . HIS A 1 206 ? 7.003 4.834 -2.206 1.00 94.00 206 HIS A CA 1
ATOM 1617 C C . HIS A 1 206 ? 6.199 6.089 -2.529 1.00 94.00 206 HIS A C 1
ATOM 1619 O O . HIS A 1 206 ? 5.760 6.779 -1.612 1.00 94.00 206 HIS A O 1
ATOM 1625 N N . GLU A 1 207 ? 5.918 6.329 -3.809 1.00 93.25 207 GLU A N 1
ATOM 1626 C CA . GLU A 1 207 ? 5.042 7.416 -4.250 1.00 93.25 207 GLU A CA 1
ATOM 1627 C C . GLU A 1 207 ? 3.623 7.283 -3.661 1.00 93.25 207 GLU A C 1
ATOM 1629 O O . GLU A 1 207 ? 3.040 8.256 -3.174 1.00 93.25 207 GLU A O 1
ATOM 1634 N N . LEU A 1 208 ? 3.057 6.070 -3.658 1.00 95.31 208 LEU A N 1
ATOM 1635 C CA . LEU A 1 208 ? 1.759 5.799 -3.038 1.00 95.31 208 LEU A CA 1
ATOM 1636 C C . LEU A 1 208 ? 1.816 5.965 -1.512 1.00 95.31 208 LEU A C 1
ATOM 1638 O O . LEU A 1 208 ? 0.931 6.593 -0.924 1.00 95.31 208 LEU A O 1
ATOM 1642 N N . ALA A 1 209 ? 2.861 5.443 -0.866 1.00 95.75 209 ALA A N 1
ATOM 1643 C CA . ALA A 1 209 ? 3.044 5.561 0.578 1.00 95.75 209 ALA A CA 1
ATOM 1644 C C . ALA A 1 209 ? 3.140 7.030 1.017 1.00 95.75 209 ALA A C 1
ATOM 1646 O O . ALA A 1 209 ? 2.506 7.423 1.998 1.00 95.75 209 ALA A O 1
ATOM 1647 N N . GLU A 1 210 ? 3.867 7.863 0.270 1.00 94.19 210 GLU A N 1
ATOM 1648 C CA . GLU A 1 210 ? 3.963 9.297 0.531 1.00 94.19 210 GLU A CA 1
ATOM 1649 C C . GLU A 1 210 ? 2.598 9.985 0.402 1.00 94.19 210 GLU A C 1
ATOM 1651 O O . GLU A 1 210 ? 2.207 10.752 1.286 1.00 94.19 210 GLU A O 1
ATOM 1656 N N . ARG A 1 211 ? 1.813 9.655 -0.632 1.00 93.69 211 ARG A N 1
ATOM 1657 C CA . ARG A 1 211 ? 0.441 10.170 -0.767 1.00 93.69 211 ARG A CA 1
ATOM 1658 C C . ARG A 1 211 ? -0.445 9.778 0.415 1.00 93.69 211 ARG A C 1
ATOM 1660 O O . ARG A 1 211 ? -1.217 10.609 0.895 1.00 93.69 211 ARG A O 1
ATOM 1667 N N . HIS A 1 212 ? -0.324 8.554 0.932 1.00 94.88 212 HIS A N 1
ATOM 1668 C CA . HIS A 1 212 ? -1.037 8.158 2.149 1.00 94.88 212 HIS A CA 1
ATOM 1669 C C . HIS A 1 212 ? -0.600 8.969 3.368 1.00 94.88 212 HIS A C 1
ATOM 1671 O O . HIS A 1 212 ? -1.449 9.398 4.148 1.00 94.88 212 HIS A O 1
ATOM 1677 N N . VAL A 1 213 ? 0.698 9.235 3.522 1.00 94.00 213 VAL A N 1
ATOM 1678 C CA . VAL A 1 213 ? 1.215 10.088 4.601 1.00 94.00 213 VAL A CA 1
ATOM 1679 C C . VAL A 1 213 ? 0.657 11.511 4.494 1.00 94.00 213 VAL A C 1
ATOM 1681 O O . VAL A 1 213 ? 0.203 12.057 5.502 1.00 94.00 213 VAL A O 1
ATOM 1684 N N . GLN A 1 214 ? 0.621 12.089 3.289 1.00 92.06 214 GLN A N 1
ATOM 1685 C CA . GLN A 1 214 ? 0.036 13.411 3.026 1.00 92.06 214 GLN A CA 1
ATOM 1686 C C . GLN A 1 214 ? -1.466 13.446 3.355 1.00 92.06 214 GLN A C 1
ATOM 1688 O O . GLN A 1 214 ? -1.945 14.404 3.964 1.00 92.06 214 GLN A O 1
ATOM 1693 N N . ALA A 1 215 ? -2.194 12.369 3.044 1.00 89.94 215 ALA A N 1
ATOM 1694 C CA . ALA A 1 215 ? -3.608 12.195 3.384 1.00 89.94 215 ALA A CA 1
ATOM 1695 C C . ALA A 1 215 ? -3.864 11.836 4.864 1.00 89.94 215 ALA A C 1
ATOM 1697 O O . ALA A 1 215 ? -5.018 11.731 5.269 1.00 89.94 215 ALA A O 1
ATOM 1698 N N . ARG A 1 216 ? -2.810 11.677 5.684 1.00 90.31 216 ARG A N 1
ATOM 1699 C CA . ARG A 1 216 ? -2.859 11.210 7.088 1.00 90.31 216 ARG A CA 1
ATOM 1700 C C . ARG A 1 216 ? -3.397 9.784 7.268 1.00 90.31 216 ARG A C 1
ATOM 1702 O O . ARG A 1 216 ? -3.827 9.414 8.360 1.00 90.31 216 ARG A O 1
ATOM 1709 N N . ASN A 1 217 ? -3.290 8.959 6.233 1.00 93.44 217 ASN A N 1
ATOM 1710 C CA . ASN A 1 217 ? -3.668 7.550 6.235 1.00 93.44 217 ASN A CA 1
ATOM 1711 C C . ASN A 1 217 ? -2.456 6.675 6.590 1.00 93.44 217 ASN A C 1
ATOM 1713 O O . ASN A 1 217 ? -1.943 5.920 5.763 1.00 93.44 217 ASN A O 1
ATOM 1717 N N . TYR A 1 218 ? -1.951 6.803 7.820 1.00 95.94 218 TYR A N 1
ATOM 1718 C CA . TYR A 1 218 ? -0.686 6.170 8.217 1.00 95.94 218 TYR A CA 1
ATOM 1719 C C . TYR A 1 218 ? -0.720 4.636 8.154 1.00 95.94 218 TYR A C 1
ATOM 1721 O O . TYR A 1 218 ? 0.247 4.035 7.688 1.00 95.94 218 TYR A O 1
ATOM 1729 N N . SER A 1 219 ? -1.828 3.996 8.544 1.00 96.00 219 SER A N 1
ATOM 1730 C CA . SER A 1 219 ? -1.970 2.536 8.459 1.00 96.00 219 SER A CA 1
ATOM 1731 C C . SER A 1 219 ? -1.824 2.039 7.015 1.00 96.00 219 SER A C 1
ATOM 1733 O O . SER A 1 219 ? -1.091 1.090 6.755 1.00 96.00 219 SER A O 1
ATOM 1735 N N . SER A 1 220 ? -2.437 2.733 6.054 1.00 96.75 220 SER A N 1
ATOM 1736 C CA . SER A 1 220 ? -2.337 2.408 4.626 1.00 96.75 220 SER A CA 1
ATOM 1737 C C . SER A 1 220 ? -0.959 2.687 4.036 1.00 96.75 220 SER A C 1
ATOM 1739 O O . SER A 1 220 ? -0.483 1.906 3.213 1.00 96.75 220 SER A O 1
ATOM 1741 N N . ALA A 1 221 ? -0.266 3.736 4.496 1.00 97.31 221 ALA A N 1
ATOM 1742 C CA . ALA A 1 221 ? 1.137 3.962 4.141 1.00 97.31 221 ALA A CA 1
ATOM 1743 C C . ALA A 1 221 ? 2.022 2.785 4.591 1.00 97.31 221 ALA A C 1
ATOM 1745 O O . ALA A 1 221 ? 2.877 2.322 3.839 1.00 97.31 221 ALA A O 1
ATOM 1746 N N . ALA A 1 222 ? 1.783 2.259 5.796 1.00 98.00 222 ALA A N 1
ATOM 1747 C CA . ALA A 1 222 ? 2.476 1.084 6.313 1.00 98.00 222 ALA A CA 1
ATOM 1748 C C . ALA A 1 222 ? 2.148 -0.187 5.506 1.00 98.00 222 ALA A C 1
ATOM 1750 O O . ALA A 1 222 ? 3.063 -0.924 5.141 1.00 98.00 222 ALA A O 1
ATOM 1751 N N . CYS A 1 223 ? 0.874 -0.427 5.169 1.00 97.56 223 CYS A N 1
ATOM 1752 C CA . CYS A 1 223 ? 0.470 -1.522 4.276 1.00 97.56 223 CYS A CA 1
ATOM 1753 C C . CYS A 1 223 ? 1.165 -1.423 2.913 1.00 97.56 223 CYS A C 1
ATOM 1755 O O . CYS A 1 223 ? 1.682 -2.413 2.412 1.00 97.56 223 CYS A O 1
ATOM 1757 N N . THR A 1 224 ? 1.238 -0.217 2.352 1.00 97.88 224 THR A N 1
ATOM 1758 C CA . THR A 1 224 ? 1.889 0.044 1.065 1.00 97.88 224 THR A CA 1
ATOM 1759 C C . THR A 1 224 ? 3.382 -0.278 1.118 1.00 97.88 224 THR A C 1
ATOM 1761 O O . THR A 1 224 ? 3.887 -1.000 0.266 1.00 97.88 224 THR A O 1
ATOM 1764 N N . LEU A 1 225 ? 4.101 0.179 2.149 1.00 97.44 225 LEU A N 1
ATOM 1765 C CA . LEU A 1 225 ? 5.531 -0.113 2.300 1.00 97.44 225 LEU A CA 1
ATOM 1766 C C . LEU A 1 225 ? 5.836 -1.599 2.546 1.00 97.44 225 LEU A C 1
ATOM 1768 O O . LEU A 1 225 ? 6.938 -2.040 2.218 1.00 97.44 225 LEU A O 1
ATOM 1772 N N . ASN A 1 226 ? 4.888 -2.380 3.079 1.00 97.19 226 ASN A N 1
ATOM 1773 C CA . ASN A 1 226 ? 5.058 -3.833 3.181 1.00 97.19 226 ASN A CA 1
ATOM 1774 C C . ASN A 1 226 ? 5.205 -4.494 1.801 1.00 97.19 226 ASN A C 1
ATOM 1776 O O . ASN A 1 226 ? 5.966 -5.449 1.692 1.00 97.19 226 ASN A O 1
ATOM 1780 N N . LEU A 1 227 ? 4.617 -3.935 0.738 1.00 96.88 227 LEU A N 1
ATOM 1781 C CA . LEU A 1 227 ? 4.810 -4.436 -0.631 1.00 96.88 227 LEU A CA 1
ATOM 1782 C C . LEU A 1 227 ? 6.284 -4.367 -1.066 1.00 96.88 227 LEU A C 1
ATOM 1784 O O . LEU A 1 227 ? 6.785 -5.255 -1.744 1.00 96.88 227 LEU A O 1
ATOM 1788 N N . HIS A 1 228 ? 7.033 -3.349 -0.626 1.00 95.50 228 HIS A N 1
ATOM 1789 C CA . HIS A 1 228 ? 8.476 -3.290 -0.888 1.00 95.50 228 HIS A CA 1
ATOM 1790 C C . HIS A 1 228 ? 9.241 -4.345 -0.076 1.00 95.50 228 HIS A C 1
ATOM 1792 O O . HIS A 1 228 ? 10.219 -4.911 -0.556 1.00 95.50 228 HIS A O 1
ATOM 1798 N N . VAL A 1 229 ? 8.797 -4.648 1.145 1.00 95.94 229 VAL A N 1
ATOM 1799 C CA . VAL A 1 229 ? 9.378 -5.746 1.930 1.00 95.94 229 VAL A CA 1
ATOM 1800 C C . VAL A 1 229 ? 9.146 -7.093 1.239 1.00 95.94 229 VAL A C 1
ATOM 1802 O O . VAL A 1 229 ? 10.062 -7.913 1.230 1.00 95.94 229 VAL A O 1
ATOM 1805 N N . GLU A 1 230 ? 7.976 -7.302 0.629 1.00 95.00 230 GLU A N 1
ATOM 1806 C CA . GLU A 1 230 ? 7.664 -8.498 -0.165 1.00 95.00 230 GLU A CA 1
ATOM 1807 C C . GLU A 1 230 ? 8.634 -8.667 -1.340 1.00 95.00 230 GLU A C 1
ATOM 1809 O O . GLU A 1 230 ? 9.248 -9.725 -1.446 1.00 95.00 230 GLU A O 1
ATOM 1814 N N . VAL A 1 231 ? 8.896 -7.608 -2.116 1.00 93.38 231 VAL A N 1
ATOM 1815 C CA . VAL A 1 231 ? 9.921 -7.627 -3.185 1.00 93.38 231 VAL A CA 1
ATOM 1816 C C . VAL A 1 231 ? 11.293 -8.028 -2.629 1.00 93.38 231 VAL A C 1
ATOM 1818 O O . VAL A 1 231 ? 11.998 -8.874 -3.173 1.00 93.38 231 VAL A O 1
ATOM 1821 N N . LEU A 1 232 ? 11.683 -7.479 -1.475 1.00 93.12 232 LEU A N 1
ATOM 1822 C CA . LEU A 1 232 ? 12.963 -7.816 -0.845 1.00 93.12 232 LEU A CA 1
ATOM 1823 C C . LEU A 1 232 ? 13.009 -9.247 -0.278 1.00 93.12 232 LEU A C 1
ATOM 1825 O O . LEU A 1 232 ? 14.100 -9.740 0.023 1.00 93.12 232 LEU A O 1
ATOM 1829 N N . ASN A 1 233 ? 11.872 -9.918 -0.066 1.00 91.75 233 ASN A N 1
ATOM 1830 C CA . ASN A 1 233 ? 11.826 -11.314 0.387 1.00 91.75 233 ASN A CA 1
ATOM 1831 C C . ASN A 1 233 ? 12.244 -12.303 -0.702 1.00 91.75 233 ASN A C 1
ATOM 1833 O O . ASN A 1 233 ? 12.705 -13.389 -0.363 1.00 91.75 233 ASN A O 1
ATOM 1837 N N . GLU A 1 234 ? 12.186 -11.902 -1.969 1.00 87.88 234 GLU A N 1
ATOM 1838 C CA . GLU A 1 234 ? 12.651 -12.708 -3.102 1.00 87.88 234 GLU A CA 1
ATOM 1839 C C . GLU A 1 234 ? 14.188 -12.716 -3.224 1.00 87.88 234 GLU A C 1
ATOM 1841 O O . GLU A 1 234 ? 14.774 -13.581 -3.872 1.00 87.88 234 GLU A O 1
ATOM 1846 N N . SER A 1 235 ? 14.872 -11.781 -2.553 1.00 87.06 235 SER A N 1
ATOM 1847 C CA . SER A 1 235 ? 16.332 -11.659 -2.558 1.00 87.06 235 SER A CA 1
ATOM 1848 C C . SER A 1 235 ? 17.000 -12.236 -1.304 1.00 87.06 235 SER A C 1
ATOM 1850 O O . SER A 1 235 ? 16.473 -12.175 -0.192 1.00 87.06 235 SER A O 1
ATOM 1852 N N . GLN A 1 236 ? 18.237 -12.722 -1.465 1.00 87.81 236 GLN A N 1
ATOM 1853 C CA . GLN A 1 236 ? 19.059 -13.182 -0.341 1.00 87.81 236 GLN A CA 1
ATOM 1854 C C . GLN A 1 236 ? 19.356 -12.031 0.643 1.00 87.81 236 GLN A C 1
ATOM 1856 O O . GLN A 1 236 ? 19.766 -10.955 0.200 1.00 87.81 236 GLN A O 1
ATOM 1861 N N . PRO A 1 237 ? 19.244 -12.237 1.972 1.00 84.94 237 PRO A N 1
ATOM 1862 C CA . PRO A 1 237 ? 19.446 -11.173 2.966 1.00 84.94 237 PRO A CA 1
ATOM 1863 C C . PRO A 1 237 ? 20.827 -10.498 2.922 1.00 84.94 237 PRO A C 1
ATOM 1865 O O . PRO A 1 237 ? 20.949 -9.310 3.227 1.00 84.94 237 PRO A O 1
ATOM 1868 N N . SER A 1 238 ? 21.859 -11.247 2.525 1.00 86.94 238 SER A N 1
ATOM 1869 C CA . SER A 1 238 ? 23.251 -10.799 2.405 1.00 86.94 238 SER A CA 1
ATOM 1870 C C . SER A 1 238 ? 23.578 -10.119 1.071 1.00 86.94 238 SER A C 1
ATOM 1872 O O . SER A 1 238 ? 24.696 -9.636 0.897 1.00 86.94 238 SER A O 1
ATOM 1874 N N . ARG A 1 239 ? 22.636 -10.063 0.119 1.00 91.81 239 ARG A N 1
ATOM 1875 C CA . ARG A 1 239 ? 22.846 -9.387 -1.167 1.00 91.81 239 ARG A CA 1
ATOM 1876 C C . ARG A 1 239 ? 23.038 -7.888 -0.932 1.00 91.81 239 ARG A C 1
ATOM 1878 O O . ARG A 1 239 ? 22.235 -7.252 -0.249 1.00 91.81 239 ARG A O 1
ATOM 1885 N N . ALA A 1 240 ? 24.084 -7.321 -1.527 1.00 92.00 240 ALA A N 1
ATOM 1886 C CA . ALA A 1 240 ? 24.280 -5.879 -1.569 1.00 92.00 240 ALA A CA 1
ATOM 1887 C C . ALA A 1 240 ? 23.365 -5.258 -2.630 1.00 92.00 240 ALA A C 1
ATOM 1889 O O . ALA A 1 240 ? 23.327 -5.705 -3.778 1.00 92.00 240 ALA A O 1
ATOM 1890 N N . LEU A 1 241 ? 22.631 -4.225 -2.237 1.00 89.69 241 LEU A N 1
ATOM 1891 C CA . LEU A 1 241 ? 21.822 -3.400 -3.117 1.00 89.69 241 LEU A CA 1
ATOM 1892 C C . LEU A 1 241 ? 22.619 -2.153 -3.492 1.00 89.69 241 LEU A C 1
ATOM 1894 O O . LEU A 1 241 ? 23.242 -1.518 -2.635 1.00 89.69 241 LEU A O 1
ATOM 1898 N N . ALA A 1 242 ? 22.576 -1.788 -4.771 1.00 86.69 242 ALA A N 1
ATOM 1899 C CA . ALA A 1 242 ? 23.136 -0.529 -5.233 1.00 86.69 242 ALA A CA 1
ATOM 1900 C C . ALA A 1 242 ? 22.380 0.662 -4.620 1.00 86.69 242 ALA A C 1
ATOM 1902 O O . ALA A 1 242 ? 21.239 0.543 -4.156 1.00 86.69 242 ALA A O 1
ATOM 1903 N N . ALA A 1 243 ? 23.032 1.824 -4.614 1.00 85.44 243 ALA A N 1
ATOM 1904 C CA . ALA A 1 243 ? 22.368 3.062 -4.239 1.00 85.44 243 ALA A CA 1
ATOM 1905 C C . ALA A 1 243 ? 21.341 3.432 -5.318 1.00 85.44 243 ALA A C 1
ATOM 1907 O O . ALA A 1 243 ? 21.706 3.577 -6.486 1.00 85.44 243 ALA A O 1
ATOM 1908 N N . ALA A 1 244 ? 20.081 3.618 -4.928 1.00 81.62 244 ALA A N 1
ATOM 1909 C CA . ALA A 1 244 ? 19.080 4.175 -5.827 1.00 81.62 244 ALA A CA 1
ATOM 1910 C C . ALA A 1 244 ? 19.175 5.703 -5.769 1.00 81.62 244 ALA A C 1
ATOM 1912 O O . ALA A 1 244 ? 19.102 6.295 -4.692 1.00 81.62 244 ALA A O 1
ATOM 1913 N N . LYS A 1 245 ? 19.359 6.332 -6.933 1.00 75.94 245 LYS A N 1
ATOM 1914 C CA . LYS A 1 245 ? 19.368 7.797 -7.108 1.00 75.94 245 LYS A CA 1
ATOM 1915 C C . LYS A 1 245 ? 18.107 8.297 -7.811 1.00 75.94 245 LYS A C 1
ATOM 1917 O O . LYS A 1 245 ? 18.108 9.369 -8.409 1.00 75.94 245 LYS A O 1
ATOM 1922 N N . VAL A 1 246 ? 17.059 7.480 -7.819 1.00 68.69 246 VAL A N 1
ATOM 1923 C CA . VAL A 1 246 ? 15.808 7.834 -8.479 1.00 68.69 246 VAL A CA 1
ATOM 1924 C C . VAL A 1 246 ? 15.131 8.924 -7.644 1.00 68.69 246 VAL A C 1
ATOM 1926 O O . VAL A 1 246 ? 14.966 8.723 -6.438 1.00 68.69 246 VAL A O 1
ATOM 1929 N N . PRO A 1 247 ? 14.725 10.062 -8.239 1.00 64.31 247 PRO A N 1
ATOM 1930 C CA . PRO A 1 247 ? 13.962 11.078 -7.523 1.00 64.31 247 PRO A CA 1
ATOM 1931 C C . PRO A 1 247 ? 12.720 10.461 -6.865 1.00 64.31 247 PRO A C 1
ATOM 1933 O O . PRO A 1 247 ? 11.933 9.799 -7.543 1.00 64.31 247 PRO A O 1
ATOM 1936 N N . GLY A 1 248 ? 12.576 10.645 -5.550 1.00 62.75 248 GLY A N 1
ATOM 1937 C CA . GLY A 1 248 ? 11.509 10.038 -4.739 1.00 62.75 248 GLY A CA 1
ATOM 1938 C C . GLY A 1 248 ? 11.855 8.682 -4.102 1.00 62.75 248 GLY A C 1
ATOM 1939 O O . GLY A 1 248 ? 11.123 8.220 -3.232 1.00 62.75 248 GLY A O 1
ATOM 1940 N N . LEU A 1 249 ? 12.984 8.063 -4.466 1.00 72.81 249 LEU A N 1
ATOM 1941 C CA . LEU A 1 249 ? 13.495 6.828 -3.860 1.00 72.81 249 LEU A CA 1
ATOM 1942 C C . LEU A 1 249 ? 15.023 6.879 -3.723 1.00 72.81 249 LEU A C 1
ATOM 1944 O O . LEU A 1 249 ? 15.765 6.080 -4.297 1.00 72.81 249 LEU A O 1
ATOM 1948 N N . GLU A 1 250 ? 15.512 7.838 -2.945 1.00 81.38 250 GLU A N 1
ATOM 1949 C CA . GLU A 1 250 ? 16.936 7.933 -2.635 1.00 81.38 250 GLU A CA 1
ATOM 1950 C C . GLU A 1 250 ? 17.287 6.932 -1.533 1.00 81.38 250 GLU A C 1
ATOM 1952 O O . GLU A 1 250 ? 16.869 7.066 -0.379 1.00 81.38 250 GLU A O 1
ATOM 1957 N N . THR A 1 251 ? 18.041 5.889 -1.884 1.00 83.81 251 THR A N 1
ATOM 1958 C CA . THR A 1 251 ? 18.484 4.879 -0.914 1.00 83.81 251 THR A CA 1
ATOM 1959 C C . THR A 1 251 ? 19.992 4.665 -0.991 1.00 83.81 251 THR A C 1
ATOM 1961 O O . THR A 1 251 ? 20.553 4.616 -2.089 1.00 83.81 251 THR A O 1
ATOM 1964 N N . PRO A 1 252 ? 20.681 4.536 0.160 1.00 88.50 252 PRO A N 1
ATOM 1965 C CA . PRO A 1 252 ? 22.118 4.282 0.181 1.00 88.50 252 PRO A CA 1
ATOM 1966 C C . PRO A 1 252 ? 22.420 2.862 -0.299 1.00 88.50 252 PRO A C 1
ATOM 1968 O O . PRO A 1 252 ? 21.573 1.981 -0.186 1.00 88.50 252 PRO A O 1
ATOM 1971 N N . ALA A 1 253 ? 23.640 2.606 -0.772 1.00 91.12 253 ALA A N 1
ATOM 1972 C CA . ALA A 1 253 ? 24.084 1.233 -1.001 1.00 91.12 253 ALA A CA 1
ATOM 1973 C C . ALA A 1 253 ? 24.145 0.487 0.343 1.00 91.12 253 ALA A C 1
ATOM 1975 O O . ALA A 1 253 ? 24.795 0.947 1.282 1.00 91.12 253 ALA A O 1
ATOM 1976 N N . GLU A 1 254 ? 23.437 -0.634 0.458 1.00 93.38 254 GLU A N 1
ATOM 1977 C CA . GLU A 1 254 ? 23.311 -1.386 1.711 1.00 93.38 254 GLU A CA 1
ATOM 1978 C C . GLU A 1 254 ? 22.884 -2.835 1.452 1.00 93.38 254 GLU A C 1
ATOM 1980 O O . GLU A 1 254 ? 22.483 -3.186 0.344 1.00 93.38 254 GLU A O 1
ATOM 1985 N N . LEU A 1 255 ? 22.941 -3.686 2.476 1.00 92.44 255 LEU A N 1
ATOM 1986 C CA . LEU A 1 255 ? 22.446 -5.060 2.380 1.00 92.44 255 LEU A CA 1
ATOM 1987 C C . LEU A 1 255 ? 20.913 -5.096 2.341 1.00 92.44 255 LEU A C 1
ATOM 1989 O O . LEU A 1 255 ? 20.252 -4.281 2.991 1.00 92.44 255 LEU A O 1
ATOM 1993 N N . VAL A 1 256 ? 20.343 -6.100 1.667 1.00 92.75 256 VAL A N 1
ATOM 1994 C CA . VAL A 1 256 ? 18.892 -6.365 1.670 1.00 92.75 256 VAL A CA 1
ATOM 1995 C C . VAL A 1 256 ? 18.337 -6.370 3.096 1.00 92.75 256 VAL A C 1
ATOM 1997 O O . VAL A 1 256 ? 17.336 -5.704 3.365 1.00 92.75 256 VAL A O 1
ATOM 2000 N N . GLN A 1 257 ? 19.009 -7.047 4.033 1.00 91.50 257 GLN A N 1
ATOM 2001 C CA . GLN A 1 257 ? 18.568 -7.087 5.428 1.00 91.50 257 GLN A CA 1
ATOM 2002 C C . GLN A 1 257 ? 18.567 -5.703 6.094 1.00 91.50 257 GLN A C 1
ATOM 2004 O O . GLN A 1 257 ? 17.606 -5.342 6.769 1.00 91.50 257 GLN A O 1
ATOM 2009 N N . SER A 1 258 ? 19.601 -4.888 5.869 1.00 92.75 258 SER A N 1
ATOM 2010 C CA . SER A 1 258 ? 19.668 -3.524 6.412 1.00 92.75 258 SER A CA 1
ATOM 2011 C C . SER A 1 258 ? 18.522 -2.652 5.892 1.00 92.75 258 SER A C 1
ATOM 2013 O O . SER A 1 258 ? 17.914 -1.902 6.663 1.00 92.75 258 SER A O 1
ATOM 2015 N N . ARG A 1 259 ? 18.165 -2.811 4.611 1.00 94.31 259 ARG A N 1
ATOM 2016 C CA . ARG A 1 259 ? 17.022 -2.122 4.006 1.00 94.31 259 ARG A CA 1
ATOM 2017 C C . ARG A 1 259 ? 15.694 -2.575 4.607 1.00 94.31 259 ARG A C 1
ATOM 2019 O O . ARG A 1 259 ? 14.888 -1.716 4.969 1.00 94.31 259 ARG A O 1
ATOM 2026 N N . LYS A 1 260 ? 15.486 -3.888 4.777 1.00 95.19 260 LYS A N 1
ATOM 2027 C CA . LYS A 1 260 ? 14.301 -4.445 5.460 1.00 95.19 260 LYS A CA 1
ATOM 2028 C C . LYS A 1 260 ? 14.162 -3.887 6.869 1.00 95.19 260 LYS A C 1
ATOM 2030 O O . LYS A 1 260 ? 13.089 -3.430 7.240 1.00 95.19 260 LYS A O 1
ATOM 2035 N N . ASP A 1 261 ? 15.253 -3.825 7.624 1.00 93.81 261 ASP A N 1
ATOM 2036 C CA . ASP A 1 261 ? 15.220 -3.304 8.986 1.00 93.81 261 ASP A CA 1
ATOM 2037 C C . ASP A 1 261 ? 14.848 -1.817 9.044 1.00 93.81 261 ASP A C 1
ATOM 2039 O O . ASP A 1 261 ? 14.153 -1.381 9.965 1.00 93.81 261 ASP A O 1
ATOM 2043 N N . ARG A 1 262 ? 15.313 -1.003 8.085 1.00 93.44 262 ARG A N 1
ATOM 2044 C CA . ARG A 1 262 ? 14.886 0.402 7.985 1.00 93.44 262 ARG A CA 1
ATOM 2045 C C . ARG A 1 262 ? 13.398 0.491 7.649 1.00 93.44 262 ARG A C 1
ATOM 2047 O O . ARG A 1 262 ? 12.686 1.248 8.304 1.00 93.44 262 ARG A O 1
ATOM 2054 N N . LEU A 1 263 ? 12.930 -0.299 6.681 1.00 96.25 263 LEU A N 1
ATOM 2055 C CA . LEU A 1 263 ? 11.518 -0.342 6.297 1.00 96.25 263 LEU A CA 1
ATOM 2056 C C . LEU A 1 263 ? 10.633 -0.766 7.468 1.00 96.25 263 LEU A C 1
ATOM 2058 O O . LEU A 1 263 ? 9.683 -0.056 7.770 1.00 96.25 263 LEU A O 1
ATOM 2062 N N . TYR A 1 264 ? 10.968 -1.842 8.183 1.00 97.69 264 TYR A N 1
ATOM 2063 C CA . TYR A 1 264 ? 10.185 -2.309 9.328 1.00 97.69 264 TYR A CA 1
ATOM 2064 C C . TYR A 1 264 ? 10.079 -1.268 10.444 1.00 97.69 264 TYR A C 1
ATOM 2066 O O . TYR A 1 264 ? 9.005 -1.111 11.017 1.00 97.69 264 TYR A O 1
ATOM 2074 N N . ARG A 1 265 ? 11.136 -0.493 10.722 1.00 96.56 265 ARG A N 1
ATOM 2075 C CA . ARG A 1 265 ? 11.045 0.624 11.683 1.00 96.56 265 ARG A CA 1
ATOM 2076 C C . ARG A 1 265 ? 10.084 1.715 11.212 1.00 96.56 265 ARG A C 1
ATOM 2078 O O . ARG A 1 265 ? 9.266 2.193 12.000 1.00 96.56 265 ARG A O 1
ATOM 2085 N N . THR A 1 266 ? 10.152 2.093 9.935 1.00 97.44 266 THR A N 1
ATOM 2086 C CA . THR A 1 266 ? 9.232 3.080 9.347 1.00 97.44 266 THR A CA 1
ATOM 2087 C C . THR A 1 266 ? 7.789 2.568 9.357 1.00 97.44 266 THR A C 1
ATOM 2089 O O . THR A 1 266 ? 6.889 3.283 9.791 1.00 97.44 266 THR A O 1
ATOM 2092 N N . ILE A 1 267 ? 7.572 1.313 8.960 1.00 98.44 267 ILE A N 1
ATOM 2093 C CA . ILE A 1 267 ? 6.270 0.632 8.951 1.00 98.44 267 ILE A CA 1
ATOM 2094 C C . ILE A 1 267 ? 5.686 0.573 10.367 1.00 98.44 267 ILE A C 1
ATOM 2096 O O . ILE A 1 267 ? 4.539 0.968 10.563 1.00 98.44 267 ILE A O 1
ATOM 2100 N N . ALA A 1 268 ? 6.474 0.166 11.369 1.00 98.19 268 ALA A N 1
ATOM 2101 C CA . ALA A 1 268 ? 6.045 0.146 12.767 1.00 98.19 268 ALA A CA 1
ATOM 2102 C C . ALA A 1 268 ? 5.643 1.548 13.254 1.00 98.19 268 ALA A C 1
ATOM 2104 O O . ALA A 1 268 ? 4.588 1.706 13.862 1.00 98.19 268 ALA A O 1
ATOM 2105 N N . THR A 1 269 ? 6.425 2.577 12.907 1.00 97.81 269 THR A N 1
ATOM 2106 C CA . THR A 1 269 ? 6.116 3.977 13.244 1.00 97.81 269 THR A CA 1
ATOM 2107 C C . THR A 1 269 ? 4.797 4.439 12.618 1.00 97.81 269 THR A C 1
ATOM 2109 O O . THR A 1 269 ? 4.016 5.150 13.250 1.00 97.81 269 THR A O 1
ATOM 2112 N N . TYR A 1 270 ? 4.526 4.061 11.369 1.00 97.94 270 TYR A N 1
ATOM 2113 C CA . TYR A 1 270 ? 3.276 4.403 10.693 1.00 97.94 270 TYR A CA 1
ATOM 2114 C C . TYR A 1 270 ? 2.074 3.641 11.259 1.00 97.94 270 TYR A C 1
ATOM 2116 O O . TYR A 1 270 ? 1.041 4.265 11.501 1.00 97.94 270 TYR A O 1
ATOM 2124 N N . TYR A 1 271 ? 2.203 2.348 11.569 1.00 97.44 271 TYR A N 1
ATOM 2125 C CA . TYR A 1 271 ? 1.142 1.615 12.266 1.00 97.44 271 TYR A CA 1
ATOM 2126 C C . TYR A 1 271 ? 0.867 2.178 13.666 1.00 97.44 271 TYR A C 1
ATOM 2128 O O . TYR A 1 271 ? -0.295 2.262 14.058 1.00 97.44 271 TYR A O 1
ATOM 2136 N N . GLU A 1 272 ? 1.894 2.618 14.398 1.00 96.19 272 GLU A N 1
ATOM 2137 C CA . GLU A 1 272 ? 1.734 3.258 15.709 1.00 96.19 272 GLU A CA 1
ATOM 2138 C C . GLU A 1 272 ? 0.985 4.596 15.585 1.00 96.19 272 GLU A C 1
ATOM 2140 O O . GLU A 1 272 ? 0.032 4.836 16.324 1.00 96.19 272 GLU A O 1
ATOM 2145 N N . LYS A 1 273 ? 1.318 5.428 14.584 1.00 95.38 273 LYS A N 1
ATOM 2146 C CA . LYS A 1 273 ? 0.574 6.668 14.270 1.00 95.38 273 LYS A CA 1
ATOM 2147 C C . LYS A 1 273 ? -0.870 6.420 13.821 1.00 95.38 273 LYS A C 1
ATOM 2149 O O . LYS A 1 273 ? -1.728 7.266 14.058 1.00 95.38 273 LYS A O 1
ATOM 2154 N N . GLY A 1 274 ? -1.128 5.292 13.160 1.00 94.00 274 GLY A N 1
ATOM 2155 C CA . GLY A 1 274 ? -2.465 4.837 12.771 1.00 94.00 274 GLY A CA 1
ATOM 2156 C C . GLY A 1 274 ? -3.242 4.137 13.891 1.00 94.00 274 GLY A C 1
ATOM 2157 O O . GLY A 1 274 ? -4.388 3.755 13.683 1.00 94.00 274 GLY A O 1
ATOM 2158 N N . TYR A 1 275 ? -2.640 3.961 15.074 1.00 94.12 275 TYR A N 1
ATOM 2159 C CA . TYR A 1 275 ? -3.203 3.207 16.200 1.00 94.12 275 TYR A CA 1
ATOM 2160 C C . TYR A 1 275 ? -3.539 1.742 15.875 1.00 94.12 275 TYR A C 1
ATOM 2162 O O . TYR A 1 275 ? -4.411 1.124 16.487 1.00 94.12 275 TYR A O 1
ATOM 2170 N N . SER A 1 276 ? -2.812 1.163 14.922 1.00 94.62 276 SER A N 1
ATOM 2171 C CA . SER A 1 276 ? -2.932 -0.231 14.508 1.00 94.62 276 SER A CA 1
ATOM 2172 C C . SER A 1 276 ? -1.957 -1.111 15.307 1.00 94.62 276 SER A C 1
ATOM 2174 O O . SER A 1 276 ? -1.012 -1.692 14.760 1.00 94.62 276 SER A O 1
ATOM 2176 N N . TRP A 1 277 ? -2.190 -1.215 16.616 1.00 94.94 277 TRP A N 1
ATOM 2177 C CA . TRP A 1 277 ? -1.280 -1.833 17.591 1.00 94.94 277 TRP A CA 1
ATOM 2178 C C . TRP A 1 277 ? -0.884 -3.282 17.265 1.00 94.94 277 TRP A C 1
ATOM 2180 O O . TRP A 1 277 ? 0.272 -3.660 17.446 1.00 94.94 277 TRP A O 1
ATOM 2190 N N . GLU A 1 278 ? -1.802 -4.090 16.725 1.00 94.81 278 GLU A N 1
ATOM 2191 C CA . GLU A 1 278 ? -1.515 -5.495 16.387 1.00 94.81 278 GLU A CA 1
ATOM 2192 C C . GLU A 1 278 ? -0.475 -5.587 15.270 1.00 94.81 278 GLU A C 1
ATOM 2194 O O . GLU A 1 278 ? 0.455 -6.391 15.325 1.00 94.81 278 GLU A O 1
ATOM 2199 N N . ASN A 1 279 ? -0.595 -4.718 14.267 1.00 96.56 279 ASN A N 1
ATOM 2200 C CA . ASN A 1 279 ? 0.343 -4.688 13.153 1.00 96.56 279 ASN A CA 1
ATOM 2201 C C . ASN A 1 279 ? 1.692 -4.080 13.556 1.00 96.56 279 ASN A C 1
ATOM 2203 O O . ASN A 1 279 ? 2.713 -4.504 13.016 1.00 96.56 279 ASN A O 1
ATOM 2207 N N . VAL A 1 280 ? 1.738 -3.190 14.560 1.00 97.44 280 VAL A N 1
ATOM 2208 C CA . VAL A 1 280 ? 3.007 -2.782 15.194 1.00 97.44 280 VAL A CA 1
ATOM 2209 C C . VAL A 1 280 ? 3.706 -4.006 15.787 1.00 97.44 280 VAL A C 1
ATOM 2211 O O . VAL A 1 280 ? 4.843 -4.292 15.423 1.00 97.44 280 VAL A O 1
ATOM 2214 N N . LEU A 1 281 ? 3.014 -4.776 16.635 1.00 97.06 281 LEU A N 1
ATOM 2215 C CA . LEU A 1 281 ? 3.579 -5.968 17.278 1.00 97.06 281 LEU A CA 1
ATOM 2216 C C . LEU A 1 281 ? 4.022 -7.024 16.255 1.00 97.06 281 LEU A C 1
ATOM 2218 O O . LEU A 1 281 ? 5.100 -7.598 16.390 1.00 97.06 281 LEU A O 1
ATOM 2222 N N . LYS A 1 282 ? 3.233 -7.266 15.200 1.00 97.19 282 LYS A N 1
ATOM 2223 C CA . LYS A 1 282 ? 3.627 -8.166 14.101 1.00 97.19 282 LYS A CA 1
ATOM 2224 C C . LYS A 1 282 ? 4.886 -7.679 13.385 1.00 97.19 282 LYS A C 1
ATOM 2226 O O . LYS A 1 282 ? 5.776 -8.482 13.122 1.00 97.19 282 LYS A O 1
ATOM 2231 N N . THR A 1 283 ? 4.982 -6.379 13.113 1.00 98.00 283 THR A N 1
ATOM 2232 C CA . THR A 1 283 ? 6.149 -5.776 12.453 1.00 98.00 283 THR A CA 1
ATOM 2233 C C . THR A 1 283 ? 7.402 -5.893 13.322 1.00 98.00 283 THR A C 1
ATOM 2235 O O . THR A 1 283 ? 8.459 -6.279 12.828 1.00 98.00 283 THR A O 1
ATOM 2238 N N . LEU A 1 284 ? 7.288 -5.631 14.629 1.00 97.75 284 LEU A N 1
ATOM 2239 C CA . LEU A 1 284 ? 8.397 -5.782 15.575 1.00 97.75 284 LEU A CA 1
ATOM 2240 C C . LEU A 1 284 ? 8.879 -7.235 15.659 1.00 97.75 284 LEU A C 1
ATOM 2242 O O . LEU A 1 284 ? 10.083 -7.470 15.637 1.00 97.75 284 LEU A O 1
ATOM 2246 N N . LYS A 1 285 ? 7.973 -8.219 15.635 1.00 96.69 285 LYS A N 1
ATOM 2247 C CA . LYS A 1 285 ? 8.355 -9.640 15.574 1.00 96.69 285 LYS A CA 1
ATOM 2248 C C . LYS A 1 285 ? 9.162 -9.978 14.319 1.00 96.69 285 LYS A C 1
ATOM 2250 O O . LYS A 1 285 ? 10.150 -10.700 14.418 1.00 96.69 285 LYS A O 1
ATOM 2255 N N . GLN A 1 286 ? 8.777 -9.446 13.156 1.00 96.12 286 GLN A N 1
ATOM 2256 C CA . GLN A 1 286 ? 9.540 -9.640 11.915 1.00 96.12 286 GLN A CA 1
ATOM 2257 C C . GLN A 1 286 ? 10.920 -8.973 11.983 1.00 96.12 286 GLN A C 1
ATOM 2259 O O . GLN A 1 286 ? 11.918 -9.560 11.565 1.00 96.12 286 GLN A O 1
ATOM 2264 N N . LEU A 1 287 ? 10.998 -7.777 12.571 1.00 95.75 287 LEU A N 1
ATOM 2265 C CA . LEU A 1 287 ? 12.265 -7.085 12.801 1.00 95.75 287 LEU A CA 1
ATOM 2266 C C . LEU A 1 287 ? 13.178 -7.867 13.762 1.00 95.75 287 LEU A C 1
ATOM 2268 O O . LEU A 1 287 ? 14.373 -7.983 13.500 1.00 95.75 287 LEU A O 1
ATOM 2272 N N . ALA A 1 288 ? 12.629 -8.442 14.839 1.00 95.38 288 ALA A N 1
ATOM 2273 C CA . ALA A 1 288 ? 13.372 -9.301 15.762 1.00 95.38 288 ALA A CA 1
ATOM 2274 C C . ALA A 1 288 ? 13.926 -10.542 15.050 1.00 95.38 288 ALA A C 1
ATOM 2276 O O . ALA A 1 288 ? 15.116 -10.818 15.172 1.00 95.38 288 ALA A O 1
ATOM 2277 N N . ALA A 1 289 ? 13.104 -11.233 14.253 1.00 93.38 289 ALA A N 1
ATOM 2278 C CA . ALA A 1 289 ? 13.532 -12.406 13.491 1.00 93.38 289 ALA A CA 1
ATOM 2279 C C . ALA A 1 289 ? 14.681 -12.080 12.517 1.00 93.38 289 ALA A C 1
ATOM 2281 O O . ALA A 1 289 ? 15.650 -12.831 12.414 1.00 93.38 289 ALA A O 1
ATOM 2282 N N . GLY A 1 290 ? 14.619 -10.923 11.847 1.00 91.12 290 GLY A N 1
ATOM 2283 C CA . GLY A 1 290 ? 15.710 -10.437 10.999 1.00 91.12 290 GLY A CA 1
ATOM 2284 C C . GLY A 1 290 ? 17.010 -10.187 11.773 1.00 91.12 290 GLY A C 1
ATOM 2285 O O . GLY A 1 290 ? 18.087 -10.562 11.313 1.00 91.12 290 GLY A O 1
ATOM 2286 N N . ARG A 1 291 ? 16.915 -9.607 12.977 1.00 90.81 291 ARG A N 1
ATOM 2287 C CA . ARG A 1 291 ? 18.069 -9.333 13.854 1.00 90.81 291 ARG A CA 1
ATOM 2288 C C . ARG A 1 291 ? 18.672 -10.605 14.449 1.00 90.81 291 ARG A C 1
ATOM 2290 O O . ARG A 1 291 ? 19.896 -10.703 14.540 1.00 90.81 291 ARG A O 1
ATOM 2297 N N . GLU A 1 292 ? 17.831 -11.582 14.790 1.00 92.19 292 GLU A N 1
ATOM 2298 C CA . GLU A 1 292 ? 18.224 -12.937 15.199 1.00 92.19 292 GLU A CA 1
ATOM 2299 C C . GLU A 1 292 ? 19.002 -13.643 14.084 1.00 92.19 292 GLU A C 1
ATOM 2301 O O . GLU A 1 292 ? 20.074 -14.187 14.345 1.00 92.19 292 GLU A O 1
ATOM 2306 N N . ALA A 1 293 ? 18.541 -13.542 12.834 1.00 89.31 293 ALA A N 1
ATOM 2307 C CA . ALA A 1 293 ? 19.240 -14.099 11.675 1.00 89.31 293 ALA A CA 1
ATOM 2308 C C . ALA A 1 293 ? 20.611 -13.448 11.407 1.00 89.31 293 ALA A C 1
ATOM 2310 O O . ALA A 1 293 ? 21.466 -14.068 10.780 1.00 89.31 293 ALA A O 1
ATOM 2311 N N . THR A 1 294 ? 20.837 -12.218 11.881 1.00 88.62 294 THR A N 1
ATOM 2312 C CA . THR A 1 294 ? 22.139 -11.528 11.814 1.00 88.62 294 THR A CA 1
ATOM 2313 C C . THR A 1 294 ? 22.942 -11.588 13.117 1.00 88.62 294 THR A C 1
ATOM 2315 O O . THR A 1 294 ? 23.989 -10.950 13.202 1.00 88.62 294 THR A O 1
ATOM 2318 N N . TRP A 1 295 ? 22.470 -12.325 14.130 1.00 91.00 295 TRP A N 1
ATOM 2319 C CA . TRP A 1 295 ? 23.082 -12.438 15.463 1.00 91.00 295 TRP A CA 1
ATOM 2320 C C . TRP A 1 295 ? 23.334 -11.089 16.170 1.00 91.00 295 TRP A C 1
ATOM 2322 O O . TRP A 1 295 ? 24.270 -10.947 16.957 1.00 91.00 295 TRP A O 1
ATOM 2332 N N . ASP A 1 296 ? 22.480 -10.091 15.925 1.00 92.44 296 ASP A N 1
ATOM 2333 C CA . ASP A 1 296 ? 22.587 -8.761 16.535 1.00 92.44 296 ASP A CA 1
ATOM 2334 C C . ASP A 1 296 ? 21.848 -8.709 17.881 1.00 92.44 296 ASP A C 1
ATOM 2336 O O . ASP A 1 296 ? 20.688 -8.300 17.971 1.00 92.44 296 ASP A O 1
ATOM 2340 N N . ALA A 1 297 ? 22.536 -9.11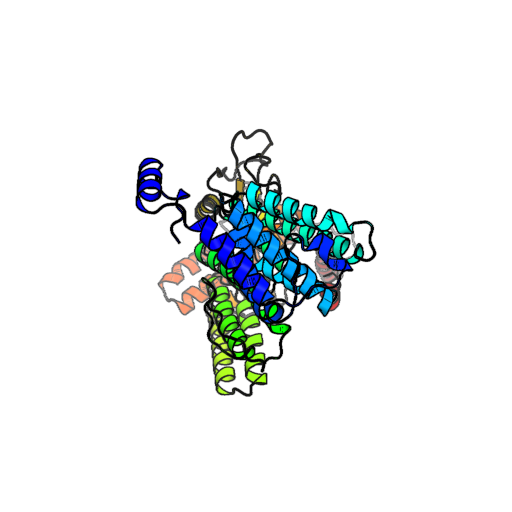8 18.950 1.00 95.25 297 ALA A N 1
ATOM 2341 C CA . ALA A 1 297 ? 21.978 -9.143 20.303 1.00 95.25 297 ALA A CA 1
ATOM 2342 C C . ALA A 1 297 ? 21.489 -7.764 20.789 1.00 95.25 297 ALA A C 1
ATOM 2344 O O . ALA A 1 297 ? 20.462 -7.677 21.466 1.00 95.25 297 ALA A O 1
ATOM 2345 N N . ALA A 1 298 ? 22.192 -6.683 20.430 1.00 95.56 298 ALA A N 1
ATOM 2346 C CA . ALA A 1 298 ? 21.815 -5.329 20.828 1.00 95.56 298 ALA A CA 1
ATOM 2347 C C . ALA A 1 298 ? 20.527 -4.882 20.120 1.00 95.56 298 ALA A C 1
ATOM 2349 O O . ALA A 1 298 ? 19.618 -4.344 20.755 1.00 95.56 298 ALA A O 1
ATOM 2350 N N . GLY A 1 299 ? 20.415 -5.164 18.819 1.00 93.69 299 GLY A N 1
ATOM 2351 C CA . GLY A 1 299 ? 19.200 -4.912 18.052 1.00 93.69 299 GLY A CA 1
ATOM 2352 C C . GLY A 1 299 ? 18.000 -5.708 18.562 1.00 93.69 299 GLY A C 1
ATOM 2353 O O . GLY A 1 299 ? 16.919 -5.140 18.701 1.00 93.69 299 GLY A O 1
ATOM 2354 N N . ILE A 1 300 ? 18.183 -6.986 18.911 1.00 95.81 300 ILE A N 1
ATOM 2355 C CA . ILE A 1 300 ? 17.117 -7.811 19.507 1.00 95.81 300 ILE A CA 1
ATOM 2356 C C . ILE A 1 300 ? 16.637 -7.195 20.822 1.00 95.81 300 ILE A C 1
ATOM 2358 O O . ILE A 1 300 ? 15.433 -7.030 21.012 1.00 95.81 300 ILE A O 1
ATOM 2362 N N . ALA A 1 301 ? 17.559 -6.814 21.712 1.00 97.06 301 ALA A N 1
ATOM 2363 C CA . ALA A 1 301 ? 17.207 -6.183 22.981 1.00 97.06 301 ALA A CA 1
ATOM 2364 C C . ALA A 1 301 ? 16.368 -4.914 22.766 1.00 97.06 301 ALA A C 1
ATOM 2366 O O . ALA A 1 301 ? 15.333 -4.752 23.412 1.00 97.06 301 ALA A O 1
ATOM 2367 N N . GLN A 1 302 ? 16.755 -4.063 21.809 1.00 96.69 302 GLN A N 1
ATOM 2368 C CA . GLN A 1 302 ? 15.993 -2.862 21.467 1.00 96.69 302 GLN A CA 1
ATOM 2369 C C . GLN A 1 302 ? 14.572 -3.192 20.990 1.00 96.69 302 GLN A C 1
ATOM 2371 O O . GLN A 1 302 ? 13.615 -2.593 21.474 1.00 96.69 302 GLN A O 1
ATOM 2376 N N . VAL A 1 303 ? 14.415 -4.176 20.099 1.00 96.75 303 VAL A N 1
ATOM 2377 C CA . VAL A 1 303 ? 13.087 -4.581 19.610 1.00 96.75 303 VAL A CA 1
ATOM 2378 C C . VAL A 1 303 ? 12.213 -5.111 20.748 1.00 96.75 303 VAL A C 1
ATOM 2380 O O . VAL A 1 303 ? 11.028 -4.794 20.804 1.00 96.75 303 VAL A O 1
ATOM 2383 N N . ARG A 1 304 ? 12.782 -5.860 21.701 1.00 96.62 304 ARG A N 1
ATOM 2384 C CA . ARG A 1 304 ? 12.042 -6.324 22.888 1.00 96.62 304 ARG A CA 1
ATOM 2385 C C . ARG A 1 304 ? 11.631 -5.174 23.807 1.00 96.62 304 ARG A C 1
ATOM 2387 O O . ARG A 1 304 ? 10.527 -5.210 24.346 1.00 96.62 304 ARG A O 1
ATOM 2394 N N . PHE A 1 305 ? 12.468 -4.146 23.965 1.00 97.62 305 PHE A N 1
ATOM 2395 C CA . PHE A 1 305 ? 12.071 -2.925 24.674 1.00 97.62 305 PHE A CA 1
ATOM 2396 C C . PHE A 1 305 ? 10.914 -2.212 23.972 1.00 97.62 305 PHE A C 1
ATOM 2398 O O . PHE A 1 305 ? 9.973 -1.783 24.640 1.00 97.62 305 PHE A O 1
ATOM 2405 N N . ASP A 1 306 ? 10.946 -2.127 22.642 1.00 97.12 306 ASP A N 1
ATOM 2406 C CA . ASP A 1 306 ? 9.862 -1.530 21.863 1.00 97.12 306 ASP A CA 1
ATOM 2407 C C . ASP A 1 306 ? 8.563 -2.351 21.987 1.00 97.12 306 ASP A C 1
ATOM 2409 O O . ASP A 1 306 ? 7.504 -1.779 22.235 1.00 97.12 306 ASP A O 1
ATOM 2413 N N . GLU A 1 307 ? 8.624 -3.688 21.927 1.00 97.06 307 GLU A N 1
ATOM 2414 C CA . GLU A 1 307 ? 7.464 -4.560 22.185 1.00 97.06 307 GLU A CA 1
ATOM 2415 C C . GLU A 1 307 ? 6.894 -4.340 23.595 1.00 97.06 307 GLU A C 1
ATOM 2417 O O . GLU A 1 307 ? 5.684 -4.162 23.762 1.00 97.06 307 GLU A O 1
ATOM 2422 N N . ALA A 1 308 ? 7.758 -4.305 24.614 1.00 97.50 308 ALA A N 1
ATOM 2423 C CA . ALA A 1 308 ? 7.358 -4.052 25.994 1.00 97.50 308 ALA A CA 1
ATOM 2424 C C . ALA A 1 308 ? 6.704 -2.672 26.157 1.00 97.50 308 ALA A C 1
ATOM 2426 O O . ALA A 1 308 ? 5.717 -2.544 26.882 1.00 97.50 308 ALA A O 1
ATOM 2427 N N . ARG A 1 309 ? 7.197 -1.646 25.447 1.00 96.81 309 ARG A N 1
ATOM 2428 C CA . ARG A 1 309 ? 6.585 -0.309 25.418 1.00 96.81 309 ARG A CA 1
ATOM 2429 C C . ARG A 1 309 ? 5.148 -0.373 24.911 1.00 96.81 309 ARG A C 1
ATOM 2431 O O . ARG A 1 309 ? 4.269 0.179 25.566 1.00 96.81 309 ARG A O 1
ATOM 2438 N N . ILE A 1 310 ? 4.900 -1.073 23.801 1.00 95.88 310 ILE A N 1
ATOM 2439 C CA . ILE A 1 310 ? 3.548 -1.217 23.242 1.00 95.88 310 ILE A CA 1
ATOM 2440 C C . ILE A 1 310 ? 2.621 -1.944 24.224 1.00 95.88 310 ILE A C 1
ATOM 2442 O O . ILE A 1 310 ? 1.509 -1.476 24.471 1.00 95.88 310 ILE A O 1
ATOM 2446 N N . TYR A 1 311 ? 3.070 -3.036 24.851 1.00 95.50 311 TYR A N 1
ATOM 2447 C CA . TYR A 1 311 ? 2.259 -3.721 25.865 1.00 95.50 311 TYR A CA 1
ATOM 2448 C C . TYR A 1 311 ? 1.987 -2.852 27.095 1.00 95.50 311 TYR A C 1
ATOM 2450 O O . TYR A 1 311 ? 0.861 -2.847 27.590 1.00 95.50 311 TYR A O 1
ATOM 2458 N N . ASN A 1 312 ? 2.966 -2.066 27.549 1.00 94.62 312 ASN A N 1
ATOM 2459 C CA . ASN A 1 312 ? 2.763 -1.100 28.627 1.00 94.62 312 ASN A CA 1
ATOM 2460 C C . ASN A 1 312 ? 1.718 -0.046 28.244 1.00 94.62 312 ASN A C 1
ATOM 2462 O O . ASN A 1 312 ? 0.855 0.269 29.058 1.00 94.62 312 ASN A O 1
ATOM 2466 N N . THR A 1 313 ? 1.732 0.458 27.006 1.00 92.75 313 THR A N 1
ATOM 2467 C CA . THR A 1 313 ? 0.705 1.386 26.506 1.00 92.75 313 THR A CA 1
ATOM 2468 C C . THR A 1 313 ? -0.688 0.756 26.529 1.00 92.75 313 THR A C 1
ATOM 2470 O O . THR A 1 313 ? -1.628 1.383 27.011 1.00 92.75 313 THR A O 1
ATOM 2473 N N . LEU A 1 314 ? -0.827 -0.491 26.069 1.00 92.50 314 LEU A N 1
ATOM 2474 C CA . LEU A 1 314 ? -2.107 -1.210 26.080 1.00 92.50 314 LEU A CA 1
ATOM 2475 C C . LEU A 1 314 ? -2.593 -1.546 27.504 1.00 92.50 314 LEU A C 1
ATOM 2477 O O . LEU A 1 314 ? -3.800 -1.617 27.750 1.00 92.50 314 LEU A O 1
ATOM 2481 N N . ALA A 1 315 ? -1.668 -1.754 28.444 1.00 90.56 315 ALA A N 1
ATOM 2482 C CA . ALA A 1 315 ? -1.970 -2.025 29.846 1.00 90.56 315 ALA A CA 1
ATOM 2483 C C . ALA A 1 315 ? -2.319 -0.755 30.643 1.00 90.56 315 ALA A C 1
ATOM 2485 O O . ALA A 1 315 ? -3.090 -0.834 31.596 1.00 90.56 315 ALA A O 1
ATOM 2486 N N . ALA A 1 316 ? -1.791 0.407 30.247 1.00 86.38 316 ALA A N 1
ATOM 2487 C CA . ALA A 1 316 ? -1.912 1.670 30.976 1.00 86.38 316 ALA A CA 1
ATOM 2488 C C . ALA A 1 316 ? -3.297 2.337 30.905 1.00 86.38 316 ALA A C 1
ATOM 2490 O O . ALA A 1 316 ? -3.476 3.405 31.488 1.00 86.38 316 ALA A O 1
ATOM 2491 N N . GLY A 1 317 ? -4.268 1.767 30.187 1.00 79.94 317 GLY A N 1
ATOM 2492 C CA . GLY A 1 317 ? -5.641 2.272 30.149 1.00 79.94 317 GLY A CA 1
ATOM 2493 C C . GLY A 1 317 ? -6.233 2.317 28.741 1.00 79.94 317 GLY A C 1
ATOM 2494 O O . GLY A 1 317 ? -5.771 1.597 27.861 1.00 79.94 317 GLY A O 1
ATOM 2495 N N . PRO A 1 318 ? -7.288 3.119 28.514 1.00 81.06 318 PRO A N 1
ATOM 2496 C CA . PRO A 1 318 ? -7.923 3.245 27.205 1.00 81.06 318 PRO A CA 1
ATOM 2497 C C . PRO A 1 318 ? -6.937 3.793 26.173 1.00 81.06 318 PRO A C 1
ATOM 2499 O O . PRO A 1 318 ? -6.356 4.861 26.371 1.00 81.06 318 PRO A O 1
ATOM 2502 N N . VAL A 1 319 ? -6.791 3.078 25.061 1.00 86.19 319 VAL A N 1
ATOM 2503 C CA . VAL A 1 319 ? -5.958 3.507 23.938 1.00 86.19 319 VAL A CA 1
ATOM 2504 C C . VAL A 1 319 ? -6.827 4.060 22.810 1.00 86.19 319 VAL A C 1
ATOM 2506 O O . VAL A 1 319 ? -7.935 3.562 22.593 1.00 86.19 319 VAL A O 1
ATOM 2509 N N . PRO A 1 320 ? -6.363 5.091 22.084 1.00 87.81 320 PRO A N 1
ATOM 2510 C CA . PRO A 1 320 ? -7.009 5.504 20.845 1.00 87.81 320 PRO A CA 1
ATOM 2511 C C . PRO A 1 320 ? -7.012 4.344 19.840 1.00 87.81 320 PRO A C 1
ATOM 2513 O O . PRO A 1 320 ? -6.055 3.572 19.762 1.00 87.81 320 PRO A O 1
ATOM 2516 N N . LEU A 1 321 ? -8.103 4.240 19.083 1.00 90.12 321 LEU A N 1
ATOM 2517 C CA . LEU A 1 321 ? -8.314 3.246 18.033 1.00 90.12 321 LEU A CA 1
ATOM 2518 C C . LEU A 1 321 ? -8.862 3.935 16.782 1.00 90.12 321 LEU A C 1
ATOM 2520 O O . LEU A 1 321 ? -9.562 4.948 16.914 1.00 90.12 321 LEU A O 1
ATOM 2524 N N . PRO A 1 322 ? -8.572 3.410 15.580 1.00 92.81 322 PRO A N 1
ATOM 2525 C CA . PRO A 1 322 ? -9.124 3.950 14.347 1.00 92.81 322 PRO A CA 1
ATOM 2526 C C . PRO A 1 322 ? -10.655 3.930 14.375 1.00 92.81 322 PRO A C 1
ATOM 2528 O O . PRO A 1 322 ? -11.288 3.057 14.979 1.00 92.81 322 PRO A O 1
ATOM 2531 N N . ARG A 1 323 ? -11.263 4.918 13.717 1.00 93.75 323 ARG A N 1
ATOM 2532 C CA . ARG A 1 323 ? -12.718 5.010 13.570 1.00 93.75 323 ARG A CA 1
ATOM 2533 C C . ARG A 1 323 ? -13.125 4.564 12.182 1.00 93.75 323 ARG A C 1
ATOM 2535 O O . ARG A 1 323 ? -12.369 4.732 11.236 1.00 93.75 323 ARG A O 1
ATOM 2542 N N . PHE A 1 324 ? -14.335 4.032 12.065 1.00 96.12 324 PHE A N 1
ATOM 2543 C CA . PHE A 1 324 ? -14.819 3.481 10.810 1.00 96.12 324 PHE A CA 1
ATOM 2544 C C . PHE A 1 324 ? -16.119 4.143 10.372 1.00 96.12 324 PHE A C 1
ATOM 2546 O O . PHE A 1 324 ? -16.970 4.504 11.193 1.00 96.12 324 PHE A O 1
ATOM 2553 N N . PHE A 1 325 ? -16.264 4.297 9.061 1.00 95.31 325 PHE A N 1
ATOM 2554 C CA . PHE A 1 325 ? -17.413 4.943 8.444 1.00 95.31 325 PHE A CA 1
ATOM 2555 C C . PHE A 1 325 ? -17.925 4.103 7.281 1.00 95.31 325 PHE A C 1
ATOM 2557 O O . PHE A 1 325 ? -17.170 3.743 6.384 1.00 95.31 325 PHE A O 1
ATOM 2564 N N . HIS A 1 326 ? -19.221 3.816 7.287 1.00 94.38 326 HIS A N 1
ATOM 2565 C CA . HIS A 1 326 ? -19.938 3.345 6.112 1.00 94.38 326 HIS A CA 1
ATOM 2566 C C . HIS A 1 326 ? -20.172 4.531 5.178 1.00 94.38 326 HIS A C 1
ATOM 2568 O O . HIS A 1 326 ? -20.764 5.534 5.588 1.00 94.38 326 HIS A O 1
ATOM 2574 N N . VAL A 1 327 ? -19.678 4.425 3.947 1.00 92.94 327 VAL A N 1
ATOM 2575 C CA . VAL A 1 327 ? -19.811 5.454 2.915 1.00 92.94 327 VAL A CA 1
ATOM 2576 C C . VAL A 1 327 ? -20.528 4.850 1.717 1.00 92.94 327 VAL A C 1
ATOM 2578 O O . VAL A 1 327 ? -20.031 3.908 1.101 1.00 92.94 327 VAL A O 1
ATOM 2581 N N . ALA A 1 328 ? -21.699 5.396 1.399 1.00 91.38 328 ALA A N 1
ATOM 2582 C CA . ALA A 1 328 ? -22.483 5.020 0.229 1.00 91.38 328 ALA A CA 1
ATOM 2583 C C . ALA A 1 328 ? -22.415 6.130 -0.821 1.00 91.38 328 ALA A C 1
ATOM 2585 O O . ALA A 1 328 ? -22.842 7.259 -0.557 1.00 91.38 328 ALA A O 1
ATOM 2586 N N . PHE A 1 329 ? -21.878 5.802 -1.994 1.00 90.12 329 PHE A N 1
ATOM 2587 C CA . PHE A 1 329 ? -21.803 6.692 -3.148 1.00 90.12 329 PHE A CA 1
ATOM 2588 C C . PHE A 1 329 ? -23.092 6.605 -3.966 1.00 90.12 329 PHE A C 1
ATOM 2590 O O . PHE A 1 329 ? -23.637 5.520 -4.163 1.00 90.12 329 PHE A O 1
ATOM 2597 N N . ASN A 1 330 ? -23.591 7.739 -4.462 1.00 88.06 330 ASN A N 1
ATOM 2598 C CA . ASN A 1 330 ? -24.715 7.725 -5.397 1.00 88.06 330 ASN A CA 1
ATOM 2599 C C . ASN A 1 330 ? -24.275 7.311 -6.820 1.00 88.06 330 ASN A C 1
ATOM 2601 O O . ASN A 1 330 ? -23.087 7.180 -7.124 1.00 88.06 330 ASN A O 1
ATOM 2605 N N . ASN A 1 331 ? -25.249 7.109 -7.711 1.00 86.62 331 ASN A N 1
ATOM 2606 C CA . ASN A 1 331 ? -25.023 6.691 -9.101 1.00 86.62 331 ASN A CA 1
ATOM 2607 C C . ASN A 1 331 ? -24.606 7.836 -10.050 1.00 86.62 331 ASN A C 1
ATOM 2609 O O . ASN A 1 331 ? -24.876 7.767 -11.245 1.00 86.62 331 ASN A O 1
ATOM 2613 N N . HIS A 1 332 ? -23.973 8.899 -9.550 1.00 86.19 332 HIS A N 1
ATOM 2614 C CA . HIS A 1 332 ? -23.638 10.071 -10.362 1.00 86.19 332 HIS A CA 1
ATOM 2615 C C . HIS A 1 332 ? -22.419 9.839 -11.274 1.00 86.19 332 HIS A C 1
ATOM 2617 O O . HIS A 1 332 ? -21.440 9.206 -10.880 1.00 86.19 332 HIS A O 1
ATOM 2623 N N . GLU A 1 333 ? -22.440 10.404 -12.485 1.00 85.56 333 GLU A N 1
ATOM 2624 C CA . GLU A 1 333 ? -21.413 10.175 -13.518 1.00 85.56 333 GLU A CA 1
ATOM 2625 C C . GLU A 1 333 ? -20.024 10.714 -13.151 1.00 85.56 333 GLU A C 1
ATOM 2627 O O . GLU A 1 333 ? -19.017 10.118 -13.523 1.00 85.56 333 GLU A O 1
ATOM 2632 N N . LEU A 1 334 ? -19.960 11.791 -12.360 1.00 84.81 334 LEU A N 1
ATOM 2633 C CA . LEU A 1 334 ? -18.693 12.324 -11.829 1.00 84.81 334 LEU A CA 1
ATOM 2634 C C . LEU A 1 334 ? -17.935 11.329 -10.942 1.00 84.81 334 LEU A C 1
ATOM 2636 O O . LEU A 1 334 ? -16.728 11.478 -10.773 1.00 84.81 334 LEU A O 1
ATOM 2640 N N . PHE A 1 335 ? -18.615 10.327 -10.377 1.00 85.94 335 PHE A N 1
ATOM 2641 C CA . PHE A 1 335 ? -17.925 9.252 -9.683 1.00 85.94 335 PHE A CA 1
ATOM 2642 C C . PHE A 1 335 ? -17.324 8.262 -10.688 1.00 85.94 335 PHE A C 1
ATOM 2644 O O . PHE A 1 335 ? -18.037 7.820 -11.600 1.00 85.94 335 PHE A O 1
ATOM 2651 N N . PRO A 1 336 ? -16.053 7.854 -10.496 1.00 84.06 336 PRO A N 1
ATOM 2652 C CA . PRO A 1 336 ? -15.463 6.750 -11.242 1.00 84.06 336 PRO A CA 1
ATOM 2653 C C . PRO A 1 336 ? -16.327 5.494 -11.148 1.00 84.06 336 PRO A C 1
ATOM 2655 O O . PRO A 1 336 ? -16.926 5.223 -10.105 1.00 84.06 336 PRO A O 1
ATOM 2658 N N . GLU A 1 337 ? -16.332 4.679 -12.203 1.00 84.88 337 GLU A N 1
ATOM 2659 C CA . GLU A 1 337 ? -17.101 3.425 -12.246 1.00 84.88 337 GLU A CA 1
ATOM 2660 C C . GLU A 1 337 ? -16.794 2.491 -11.068 1.00 84.88 337 GLU A C 1
ATOM 2662 O O . GLU A 1 337 ? -17.674 1.776 -10.601 1.00 84.88 337 GLU A O 1
ATOM 2667 N N . SER A 1 338 ? -15.568 2.538 -10.538 1.00 84.69 338 SER A N 1
ATOM 2668 C CA . SER A 1 338 ? -15.153 1.724 -9.394 1.00 84.69 338 SER A CA 1
ATOM 2669 C C . SER A 1 338 ? -15.872 2.065 -8.087 1.00 84.69 338 SER A C 1
ATOM 2671 O O . SER A 1 338 ? -15.931 1.216 -7.203 1.00 84.69 338 SER A O 1
ATOM 2673 N N . VAL A 1 339 ? -16.391 3.289 -7.937 1.00 87.75 339 VAL A N 1
ATOM 2674 C CA . VAL A 1 339 ? -17.080 3.738 -6.712 1.00 87.75 339 VAL A CA 1
ATOM 2675 C C . VAL A 1 339 ? -18.535 4.135 -6.950 1.00 87.75 339 VAL A C 1
ATOM 2677 O O . VAL A 1 339 ? -19.307 4.192 -5.997 1.00 87.75 339 VAL A O 1
ATOM 2680 N N . ARG A 1 340 ? -18.940 4.386 -8.199 1.00 89.44 340 ARG A N 1
ATOM 2681 C CA . ARG A 1 340 ? -20.298 4.806 -8.562 1.00 89.44 340 ARG A CA 1
ATOM 2682 C C . ARG A 1 340 ? -21.338 3.785 -8.092 1.00 89.44 340 ARG A C 1
ATOM 2684 O O . ARG A 1 340 ? -21.301 2.627 -8.497 1.00 89.44 340 ARG A O 1
ATOM 2691 N N . GLY A 1 341 ? -22.268 4.223 -7.243 1.00 87.75 341 GLY A N 1
ATOM 2692 C CA . GLY A 1 341 ? -23.315 3.355 -6.689 1.00 87.75 341 GLY A CA 1
ATOM 2693 C C . GLY A 1 341 ? -22.857 2.329 -5.663 1.00 87.75 341 GLY A C 1
ATOM 2694 O O . GLY A 1 341 ? -23.661 1.505 -5.233 1.00 87.75 341 GLY A O 1
ATOM 2695 N N . GLN A 1 342 ? -21.576 2.338 -5.299 1.00 91.94 342 GLN A N 1
ATOM 2696 C CA . GLN A 1 342 ? -20.983 1.329 -4.436 1.00 91.94 342 GLN A CA 1
ATOM 2697 C C . GLN A 1 342 ? -20.915 1.804 -2.986 1.00 91.94 342 GLN A C 1
ATOM 2699 O O . GLN A 1 342 ? -20.929 3.000 -2.675 1.00 91.94 342 GLN A O 1
ATOM 2704 N N . HIS A 1 343 ? -20.863 0.836 -2.076 1.00 92.56 343 HIS A N 1
ATOM 2705 C CA . HIS A 1 343 ? -20.774 1.068 -0.642 1.00 92.56 343 HIS A CA 1
ATOM 2706 C C . HIS A 1 343 ? -19.467 0.488 -0.101 1.00 92.56 343 HIS A C 1
ATOM 2708 O O . HIS A 1 343 ? -19.087 -0.639 -0.425 1.00 92.56 343 HIS A O 1
ATOM 2714 N N . PHE A 1 344 ? -18.811 1.236 0.781 1.00 96.19 344 PHE A N 1
ATOM 2715 C CA . PHE A 1 344 ? -17.534 0.843 1.366 1.00 96.19 344 PHE A CA 1
ATOM 2716 C C . PHE A 1 344 ? -17.512 1.125 2.862 1.00 96.19 344 PHE A C 1
ATOM 2718 O O . PHE A 1 344 ? -18.244 1.981 3.369 1.00 96.19 344 PHE A O 1
ATOM 2725 N N . ILE A 1 345 ? -16.620 0.434 3.562 1.00 97.62 345 ILE A N 1
ATOM 2726 C CA . ILE A 1 345 ? -16.167 0.858 4.883 1.00 97.62 345 ILE A CA 1
ATOM 2727 C C . ILE A 1 345 ? -14.856 1.613 4.704 1.00 97.62 345 ILE A C 1
ATOM 2729 O O . ILE A 1 345 ? -13.965 1.128 4.016 1.00 97.62 345 ILE A O 1
ATOM 2733 N N . PHE A 1 346 ? -14.744 2.782 5.323 1.00 95.94 346 PHE A N 1
ATOM 2734 C CA . PHE A 1 346 ? -13.534 3.596 5.369 1.00 95.94 346 PHE A CA 1
ATOM 2735 C C . PHE A 1 346 ? -12.949 3.606 6.780 1.00 95.94 346 PHE A C 1
ATOM 2737 O O . PHE A 1 346 ? -13.687 3.741 7.758 1.00 95.94 346 PHE A O 1
ATOM 2744 N N . GLU A 1 347 ? -11.626 3.521 6.868 1.00 95.31 347 GLU A N 1
ATOM 2745 C CA . GLU A 1 347 ? -10.837 3.801 8.065 1.00 95.31 347 GLU A CA 1
ATOM 2746 C C . GLU A 1 347 ? -10.559 5.308 8.145 1.00 95.31 347 GLU A C 1
ATOM 2748 O O . GLU A 1 347 ? -10.146 5.941 7.173 1.00 95.31 347 GLU A O 1
ATOM 2753 N N . GLY A 1 348 ? -10.788 5.894 9.315 1.00 92.00 348 GLY A N 1
ATOM 2754 C CA . GLY A 1 348 ? -10.495 7.285 9.621 1.00 92.00 348 GLY A CA 1
ATOM 2755 C C . GLY A 1 348 ? -9.687 7.429 10.916 1.00 92.00 348 GLY A C 1
ATOM 2756 O O . GLY A 1 348 ? -9.676 6.521 11.756 1.00 92.00 348 GLY A O 1
ATOM 2757 N N . PRO A 1 349 ? -9.034 8.587 11.126 1.00 89.69 349 PRO A N 1
ATOM 2758 C CA . PRO A 1 349 ? -8.238 8.836 12.326 1.00 89.69 349 PRO A CA 1
ATOM 2759 C C . PRO A 1 349 ? -9.051 8.693 13.624 1.00 89.69 349 PRO A C 1
ATOM 2761 O O . PRO A 1 349 ? -10.240 9.013 13.663 1.00 89.69 349 PRO A O 1
ATOM 2764 N N . ALA A 1 350 ? -8.402 8.284 14.719 1.00 88.81 350 ALA A N 1
ATOM 2765 C CA . ALA A 1 350 ? -9.067 8.040 16.008 1.00 88.81 350 ALA A CA 1
ATOM 2766 C C . ALA A 1 350 ? -9.830 9.259 16.564 1.00 88.81 350 ALA A C 1
ATOM 2768 O O . ALA A 1 350 ? -10.878 9.121 17.192 1.00 88.81 350 ALA A O 1
ATOM 2769 N N . ASN A 1 351 ? -9.325 10.467 16.306 1.00 86.56 351 ASN A N 1
ATOM 2770 C CA . ASN A 1 351 ? -9.925 11.732 16.735 1.00 86.56 351 ASN A CA 1
ATOM 2771 C C . ASN A 1 351 ? -10.958 12.298 15.743 1.00 86.56 351 ASN A C 1
ATOM 2773 O O . ASN A 1 351 ? -11.450 13.407 15.937 1.00 86.56 351 ASN A O 1
ATOM 2777 N N . CYS A 1 352 ? -11.277 11.569 14.673 1.00 87.25 352 CYS A N 1
ATOM 2778 C CA . CYS A 1 352 ? -12.134 12.052 13.601 1.00 87.25 352 CYS A CA 1
ATOM 2779 C C . CYS A 1 352 ? -13.614 11.791 13.919 1.00 87.25 352 CYS A C 1
ATOM 2781 O O . CYS A 1 352 ? -14.020 10.657 14.157 1.00 87.25 352 CYS A O 1
ATOM 2783 N N . ASP A 1 353 ? -14.459 12.818 13.936 1.00 89.25 353 ASP A N 1
ATOM 2784 C CA . ASP A 1 353 ? -15.914 12.649 13.958 1.00 89.25 353 ASP A CA 1
ATOM 2785 C C . ASP A 1 353 ? -16.493 12.630 12.534 1.00 89.25 353 ASP A C 1
ATOM 2787 O O . ASP A 1 353 ? -15.775 12.807 11.554 1.00 89.25 353 ASP A O 1
ATOM 2791 N N . ARG A 1 354 ? -17.810 12.418 12.393 1.00 89.31 354 ARG A N 1
ATOM 2792 C CA . ARG A 1 354 ? -18.458 12.364 11.068 1.00 89.31 354 ARG A CA 1
ATOM 2793 C C . ARG A 1 354 ? -18.208 13.639 10.253 1.00 89.31 354 ARG A C 1
ATOM 2795 O O . ARG A 1 354 ? -18.013 13.555 9.046 1.00 89.31 354 ARG A O 1
ATOM 2802 N N . LYS A 1 355 ? -18.226 14.811 10.899 1.00 89.06 355 LYS A N 1
ATOM 2803 C CA . LYS A 1 355 ? -18.013 16.103 10.230 1.00 89.06 355 LYS A CA 1
ATOM 2804 C C . LYS A 1 355 ? -16.566 16.253 9.766 1.00 89.06 355 LYS A C 1
ATOM 2806 O O . LYS A 1 355 ? -16.330 16.606 8.617 1.00 89.06 355 LYS A O 1
ATOM 2811 N N . SER A 1 356 ? -15.607 15.931 10.630 1.00 91.12 356 SER A N 1
ATOM 2812 C CA . SER A 1 356 ? -14.185 15.952 10.284 1.00 91.12 356 SER A CA 1
ATOM 2813 C C . SER A 1 356 ? -13.868 14.953 9.172 1.00 91.12 356 SER A C 1
ATOM 2815 O O . SER A 1 356 ? -13.145 15.289 8.238 1.00 91.12 356 SER A O 1
ATOM 2817 N N . PHE A 1 357 ? -14.471 13.762 9.212 1.00 91.56 357 PHE A N 1
ATOM 2818 C CA . PHE A 1 357 ? -14.283 12.740 8.185 1.00 91.56 357 PHE A CA 1
ATOM 2819 C C . PHE A 1 357 ? -14.895 13.162 6.845 1.00 91.56 357 PHE A C 1
ATOM 2821 O O . PHE A 1 357 ? -14.274 12.981 5.805 1.00 91.56 357 PHE A O 1
ATOM 2828 N N . SER A 1 358 ? -16.064 13.810 6.863 1.00 90.19 358 SER A N 1
ATOM 2829 C CA . SER A 1 358 ? -16.660 14.424 5.671 1.00 90.19 358 SER A CA 1
ATOM 2830 C C . SER A 1 358 ? -15.706 15.406 4.987 1.00 90.19 358 SER A C 1
ATOM 2832 O O . SER A 1 358 ? -15.641 15.413 3.763 1.00 90.19 358 SER A O 1
ATOM 2834 N N . MET A 1 359 ? -14.965 16.220 5.747 1.00 90.06 359 MET A N 1
ATOM 2835 C CA . MET A 1 359 ? -13.982 17.150 5.174 1.00 90.06 359 MET A CA 1
ATOM 2836 C C . MET A 1 359 ? -12.775 16.417 4.576 1.00 90.06 359 MET A C 1
ATOM 2838 O O . MET A 1 359 ? -12.305 16.797 3.507 1.00 90.06 359 MET A O 1
ATOM 2842 N N . LEU A 1 360 ? -12.297 15.347 5.224 1.00 89.62 360 LEU A N 1
ATOM 2843 C CA . LEU A 1 360 ? -11.223 14.507 4.675 1.00 89.62 360 LEU A CA 1
ATOM 2844 C C . LEU A 1 360 ? -11.651 13.835 3.365 1.00 89.62 360 LEU A C 1
ATOM 2846 O O . LEU A 1 360 ? -10.899 13.847 2.393 1.00 89.62 360 LEU A O 1
ATOM 2850 N N . LEU A 1 361 ? -12.875 13.306 3.317 1.00 89.62 361 LEU A N 1
ATOM 2851 C CA . LEU A 1 361 ? -13.420 12.690 2.112 1.00 89.62 361 LEU A CA 1
ATOM 2852 C C . LEU A 1 361 ? -13.634 13.723 0.997 1.00 89.62 361 LEU A C 1
ATOM 2854 O O . LEU A 1 361 ? -13.343 13.435 -0.156 1.00 89.62 361 LEU A O 1
ATOM 2858 N N . GLN A 1 362 ? -14.076 14.940 1.324 1.00 89.50 362 GLN A N 1
ATOM 2859 C CA . GLN A 1 362 ? -14.208 16.025 0.348 1.00 89.50 362 GLN A CA 1
ATOM 2860 C C . GLN A 1 362 ? -12.845 16.496 -0.182 1.00 89.50 362 GLN A C 1
ATOM 2862 O O . GLN A 1 362 ? -12.727 16.828 -1.353 1.00 89.50 362 GLN A O 1
ATOM 2867 N N . ALA A 1 363 ? -11.786 16.475 0.633 1.00 89.44 363 ALA A N 1
ATOM 2868 C CA . ALA A 1 363 ? -10.432 16.741 0.142 1.00 89.44 363 ALA A CA 1
ATOM 2869 C C . ALA A 1 363 ? -9.963 15.673 -0.866 1.00 89.44 363 ALA A C 1
ATOM 2871 O O . ALA A 1 363 ? -9.216 15.982 -1.793 1.00 89.44 363 ALA A O 1
ATOM 2872 N N . GLN A 1 364 ? -10.418 14.428 -0.702 1.00 88.06 364 GLN A N 1
ATOM 2873 C CA . GLN A 1 364 ? -10.147 13.327 -1.626 1.00 88.06 364 GLN A CA 1
ATOM 2874 C C . GLN A 1 364 ? -11.039 13.338 -2.873 1.00 88.06 364 GLN A C 1
ATOM 2876 O O . GLN A 1 364 ? -10.572 12.957 -3.942 1.00 88.06 364 GLN A O 1
ATOM 2881 N N . TYR A 1 365 ? -12.281 13.808 -2.742 1.00 87.25 365 TYR A N 1
ATOM 2882 C CA . TYR A 1 365 ? -13.258 13.962 -3.817 1.00 87.25 365 TYR A CA 1
ATOM 2883 C C . TYR A 1 365 ? -13.871 15.380 -3.778 1.00 87.25 365 TYR A C 1
ATOM 2885 O O . TYR A 1 365 ? -14.946 15.574 -3.203 1.00 87.25 365 TYR A O 1
ATOM 2893 N N . PRO A 1 366 ? -13.219 16.391 -4.390 1.00 86.19 366 PRO A N 1
ATOM 2894 C CA . PRO A 1 366 ? -13.592 17.807 -4.234 1.00 86.19 366 PRO A CA 1
ATOM 2895 C C . PRO A 1 366 ? -15.018 18.166 -4.662 1.00 86.19 366 PRO A C 1
ATOM 2897 O O . PRO A 1 366 ? -15.595 19.127 -4.160 1.00 86.19 366 PRO A O 1
ATOM 2900 N N . TYR A 1 367 ? -15.586 17.392 -5.585 1.00 82.81 367 TYR A N 1
ATOM 2901 C CA . TYR A 1 367 ? -16.929 17.591 -6.125 1.00 82.81 367 TYR A CA 1
ATOM 2902 C C . TYR A 1 367 ? -18.041 17.033 -5.227 1.00 82.81 367 TYR A C 1
ATOM 2904 O O . TYR A 1 367 ? -19.207 17.267 -5.512 1.00 82.81 367 TYR A O 1
ATOM 2912 N N . VAL A 1 368 ? -17.720 16.295 -4.162 1.00 83.44 368 VAL A N 1
ATOM 2913 C CA . VAL A 1 368 ? -18.715 15.588 -3.347 1.00 83.44 368 VAL A CA 1
ATOM 2914 C C . VAL A 1 368 ? -19.465 16.518 -2.401 1.00 83.44 368 VAL A C 1
ATOM 2916 O O . VAL A 1 368 ? -18.865 17.213 -1.580 1.00 83.44 368 VAL A O 1
ATOM 2919 N N . SER A 1 369 ? -20.796 16.434 -2.441 1.00 79.25 369 SER A N 1
ATOM 2920 C CA . SER A 1 369 ? -21.686 16.980 -1.417 1.00 79.25 369 SER A CA 1
ATOM 2921 C C . SER A 1 369 ? -21.989 15.920 -0.346 1.00 79.25 369 SER A C 1
ATOM 2923 O O . SER A 1 369 ? -22.230 14.745 -0.636 1.00 79.25 369 SER A O 1
ATOM 2925 N N . ASN A 1 370 ? -21.944 16.311 0.930 1.00 68.75 370 ASN A N 1
ATOM 2926 C CA . ASN A 1 370 ? -22.283 15.410 2.031 1.00 68.75 370 ASN A CA 1
ATOM 2927 C C . ASN A 1 370 ? -23.757 15.574 2.404 1.00 68.75 370 ASN A C 1
ATOM 2929 O O . ASN A 1 370 ? -24.153 16.628 2.904 1.00 68.75 370 ASN A O 1
ATOM 2933 N N . LEU A 1 371 ? -24.559 14.528 2.203 1.00 64.81 371 LEU A N 1
ATOM 2934 C CA . LEU A 1 371 ? -25.953 14.522 2.640 1.00 64.81 371 LEU A CA 1
ATOM 2935 C C . LEU A 1 371 ? -26.036 14.035 4.094 1.00 64.81 371 LEU A C 1
ATOM 2937 O O . LEU A 1 371 ? -25.303 13.144 4.527 1.00 64.81 371 LEU A O 1
ATOM 2941 N N . GLY A 1 372 ? -26.897 14.684 4.880 1.00 57.59 372 GLY A N 1
ATOM 2942 C CA . GLY A 1 372 ? -27.067 14.424 6.310 1.00 57.59 372 GLY A CA 1
ATOM 2943 C C . GLY A 1 372 ? -27.516 12.990 6.656 1.00 57.59 372 GLY A C 1
ATOM 2944 O O . GLY A 1 372 ? -27.822 12.187 5.777 1.00 57.59 372 GLY A O 1
ATOM 2945 N N . PRO A 1 373 ? -27.574 12.657 7.959 1.00 52.41 373 PRO A N 1
ATOM 2946 C CA . PRO A 1 373 ? -27.862 11.302 8.449 1.00 52.41 373 PRO A CA 1
ATOM 2947 C C . PRO A 1 373 ? -29.258 10.768 8.076 1.00 52.41 373 PRO A C 1
ATOM 2949 O O . PRO A 1 373 ? -29.444 9.551 8.050 1.00 52.41 373 PRO A O 1
ATOM 2952 N N . ASP A 1 374 ? -30.200 11.652 7.738 1.00 51.81 374 ASP A N 1
ATOM 2953 C CA . ASP A 1 374 ? -31.626 11.333 7.573 1.00 51.81 374 ASP A CA 1
ATOM 2954 C C . ASP A 1 374 ? -32.038 10.964 6.139 1.00 51.81 374 ASP A C 1
ATOM 2956 O O . ASP A 1 374 ? -33.224 10.832 5.844 1.00 51.81 374 ASP A O 1
ATOM 2960 N N . TYR A 1 375 ? -31.083 10.770 5.226 1.00 45.50 375 TYR A N 1
ATOM 2961 C CA . TYR A 1 375 ? -31.411 10.379 3.856 1.00 45.50 375 TYR A CA 1
ATOM 2962 C C . TYR A 1 375 ? -31.607 8.855 3.766 1.00 45.50 375 TYR A C 1
ATOM 2964 O O . TYR A 1 375 ? -30.667 8.074 3.973 1.00 45.50 375 TYR A O 1
ATOM 2972 N N . THR A 1 376 ? -32.830 8.409 3.460 1.00 50.41 376 THR A N 1
ATOM 2973 C CA . THR A 1 376 ? -33.078 7.091 2.850 1.00 50.41 376 THR A CA 1
ATOM 2974 C C . THR A 1 376 ? -32.174 6.966 1.624 1.00 50.41 376 THR A C 1
ATOM 2976 O O . THR A 1 376 ? -31.923 7.979 0.990 1.00 50.41 376 THR A O 1
ATOM 2979 N N . HIS A 1 377 ? -31.594 5.781 1.373 1.00 49.22 377 HIS A N 1
ATOM 2980 C CA . HIS A 1 377 ? -30.609 5.488 0.310 1.00 49.22 377 HIS A CA 1
ATOM 2981 C C . HIS A 1 377 ? -30.614 6.489 -0.850 1.00 49.22 377 HIS A C 1
ATOM 2983 O O . HIS A 1 377 ? -31.710 6.755 -1.334 1.00 49.22 377 HIS A O 1
ATOM 2989 N N . PRO A 1 378 ? -29.452 6.994 -1.321 1.00 51.62 378 PRO A N 1
ATOM 2990 C CA . PRO A 1 378 ? -29.416 7.960 -2.412 1.00 51.62 378 PRO A CA 1
ATOM 2991 C C . PRO A 1 378 ? -30.214 7.419 -3.600 1.00 51.62 378 PRO A C 1
ATOM 2993 O O . PRO A 1 378 ? -29.728 6.589 -4.365 1.00 51.62 378 PRO A O 1
ATOM 2996 N N . THR A 1 379 ? -31.469 7.849 -3.730 1.00 50.62 379 THR A N 1
ATOM 2997 C CA . THR A 1 379 ? -32.266 7.572 -4.910 1.00 50.62 379 THR A CA 1
ATOM 2998 C C . THR A 1 379 ? -31.526 8.224 -6.062 1.00 50.62 379 THR A C 1
ATOM 3000 O O . THR A 1 379 ? -30.952 9.307 -5.919 1.00 50.62 379 THR A O 1
ATOM 3003 N N . SER A 1 380 ? -31.522 7.554 -7.207 1.00 52.47 380 SER A N 1
ATOM 3004 C CA . SER A 1 380 ? -30.875 7.942 -8.467 1.00 52.47 380 SER A CA 1
ATOM 3005 C C . SER A 1 380 ? -31.283 9.322 -9.020 1.00 52.47 380 SER A C 1
ATOM 3007 O O . SER A 1 380 ? -30.928 9.660 -10.141 1.00 52.47 380 SER A O 1
ATOM 3009 N N . SER A 1 381 ? -32.033 10.117 -8.256 1.00 51.81 381 SER A N 1
ATOM 3010 C CA . SER A 1 381 ? -32.632 11.397 -8.617 1.00 51.81 381 SER A CA 1
ATOM 3011 C C . SER A 1 381 ? -31.889 12.627 -8.077 1.00 51.81 381 SER A C 1
ATOM 3013 O O . SER A 1 381 ? -32.390 13.735 -8.247 1.00 51.81 381 SER A O 1
ATOM 3015 N N . SER A 1 382 ? -30.738 12.483 -7.402 1.00 57.41 382 SER A N 1
ATOM 3016 C CA . SER A 1 382 ? -29.912 13.650 -7.050 1.00 57.41 382 SER A CA 1
ATOM 3017 C C . SER A 1 382 ? -29.112 14.105 -8.270 1.00 57.41 382 SER A C 1
ATOM 3019 O O . SER A 1 382 ? -28.299 13.343 -8.790 1.00 57.41 382 SER A O 1
ATOM 3021 N N . HIS A 1 383 ? -29.316 15.353 -8.698 1.00 67.69 383 HIS A N 1
ATOM 3022 C CA . HIS A 1 383 ? -28.530 15.993 -9.760 1.00 67.69 383 HIS A CA 1
ATOM 3023 C C . HIS A 1 383 ? -27.074 16.272 -9.355 1.00 67.69 383 HIS A C 1
ATOM 3025 O O . HIS A 1 383 ? -26.270 16.625 -10.209 1.00 67.69 383 HIS A O 1
ATOM 3031 N N . GLU A 1 384 ? -26.731 16.122 -8.073 1.00 80.62 384 GLU A N 1
ATOM 3032 C CA . GLU A 1 384 ? -25.391 16.394 -7.555 1.00 80.62 384 GLU A CA 1
ATOM 3033 C C . GLU A 1 384 ? -24.694 15.106 -7.085 1.00 80.62 384 GLU A C 1
ATOM 3035 O O . GLU A 1 384 ? -25.348 14.216 -6.516 1.00 80.62 384 GLU A O 1
ATOM 3040 N N . PRO A 1 385 ? -23.364 14.992 -7.274 1.00 84.25 385 PRO A N 1
ATOM 3041 C CA . PRO A 1 385 ? -22.571 13.908 -6.704 1.00 84.25 385 PRO A CA 1
ATOM 3042 C C . PRO A 1 385 ? -22.626 13.986 -5.176 1.00 84.25 385 PRO A C 1
ATOM 3044 O O . PRO A 1 385 ? -22.197 14.963 -4.556 1.00 84.25 385 PRO A O 1
ATOM 3047 N N . ALA A 1 386 ? -23.172 12.942 -4.562 1.00 85.31 386 ALA A N 1
ATOM 3048 C CA . ALA A 1 386 ? -23.432 12.915 -3.135 1.00 85.31 386 ALA A CA 1
ATOM 3049 C C . ALA A 1 386 ? -22.995 11.596 -2.509 1.00 85.31 386 ALA A C 1
ATOM 3051 O O . ALA A 1 386 ? -23.097 10.528 -3.120 1.00 85.31 386 ALA A O 1
ATOM 3052 N N . VAL A 1 387 ? -22.556 11.686 -1.256 1.00 88.31 387 VAL A N 1
ATOM 3053 C CA . VAL A 1 387 ? -22.236 10.529 -0.417 1.00 88.31 387 VAL A CA 1
ATOM 3054 C C . VAL A 1 387 ? -23.022 10.578 0.884 1.00 88.31 387 VAL A C 1
ATOM 3056 O O . VAL A 1 387 ? -23.234 11.647 1.465 1.00 88.31 387 VAL A O 1
ATOM 3059 N N . LYS A 1 388 ? -23.418 9.401 1.371 1.00 87.69 388 LYS A N 1
ATOM 3060 C CA . LYS A 1 388 ? -23.947 9.225 2.726 1.00 87.69 388 LYS A CA 1
ATOM 3061 C C . LYS A 1 388 ? -22.856 8.645 3.613 1.00 87.69 388 LYS A C 1
ATOM 3063 O O . LYS A 1 388 ? -22.357 7.561 3.330 1.00 87.69 388 LYS A O 1
ATOM 3068 N N . ILE A 1 389 ? -22.528 9.347 4.698 1.00 90.50 389 ILE A N 1
ATOM 3069 C CA . ILE A 1 389 ? -21.527 8.917 5.683 1.00 90.50 389 ILE A CA 1
ATOM 3070 C C . ILE A 1 389 ? -22.217 8.547 6.994 1.00 90.50 389 ILE A C 1
ATOM 3072 O O . ILE A 1 389 ? -22.803 9.407 7.658 1.00 90.50 389 ILE A O 1
ATOM 3076 N N . SER A 1 390 ? -22.075 7.290 7.412 1.00 90.75 390 SER A N 1
ATOM 3077 C CA . SER A 1 390 ? -22.618 6.775 8.671 1.00 90.75 390 SER A CA 1
ATOM 3078 C C . SER A 1 390 ? -21.495 6.185 9.531 1.00 90.75 390 SER A C 1
ATOM 3080 O O . SER A 1 390 ? -20.757 5.328 9.052 1.00 90.75 390 SER A O 1
ATOM 3082 N N . PRO A 1 391 ? -21.307 6.620 10.791 1.00 92.50 391 PRO A N 1
ATOM 3083 C CA . PRO A 1 391 ? -20.299 6.020 11.659 1.00 92.50 391 PRO A CA 1
ATOM 3084 C C . PRO A 1 391 ? -20.679 4.573 11.992 1.00 92.50 391 PRO A C 1
ATOM 3086 O O . PRO A 1 391 ? -21.829 4.300 12.340 1.00 92.50 391 PRO A O 1
ATOM 3089 N N . VAL A 1 392 ? -19.701 3.673 11.943 1.00 94.00 392 VAL A N 1
ATOM 3090 C CA . VAL A 1 392 ? -19.863 2.259 12.303 1.00 94.00 392 VAL A CA 1
ATOM 3091 C C . VAL A 1 392 ? -18.844 1.862 13.366 1.00 94.00 392 VAL A C 1
ATOM 3093 O O . VAL A 1 392 ? -17.806 2.506 13.533 1.00 94.00 392 VAL A O 1
ATOM 3096 N N . THR A 1 393 ? -19.143 0.807 14.115 1.00 92.81 393 THR A N 1
ATOM 3097 C CA . THR A 1 393 ? -18.215 0.219 15.088 1.00 92.81 393 THR A CA 1
ATOM 3098 C C . THR A 1 393 ? -17.781 -1.160 14.627 1.00 92.81 393 THR A C 1
ATOM 3100 O O . THR A 1 393 ? -18.516 -1.834 13.915 1.00 92.81 393 THR A O 1
ATOM 3103 N N . VAL A 1 394 ? -16.593 -1.607 15.035 1.00 94.00 394 VAL A N 1
ATOM 3104 C CA . VAL A 1 394 ? -16.161 -2.988 14.780 1.00 94.00 394 VAL A CA 1
ATOM 3105 C C . VAL A 1 394 ? -17.172 -3.948 15.410 1.00 94.00 394 VAL A C 1
ATOM 3107 O O . VAL A 1 394 ? -17.550 -3.786 16.575 1.00 94.00 394 VAL A O 1
ATOM 3110 N N . TYR A 1 395 ? -17.631 -4.931 14.639 1.00 92.06 395 TYR A N 1
ATOM 3111 C CA . TYR A 1 395 ? -18.519 -5.978 15.122 1.00 92.06 395 TYR A CA 1
ATOM 3112 C C . TYR A 1 395 ? -17.696 -7.001 15.909 1.00 92.06 395 TYR A C 1
ATOM 3114 O O . TYR A 1 395 ? -16.944 -7.796 15.348 1.00 92.06 395 TYR A O 1
ATOM 3122 N N . LYS A 1 396 ? -17.788 -6.916 17.238 1.00 88.75 396 LYS A N 1
ATOM 3123 C CA . LYS A 1 396 ? -16.959 -7.687 18.169 1.00 88.75 396 LYS A CA 1
ATOM 3124 C C . LYS A 1 396 ? -17.573 -9.052 18.446 1.00 88.75 396 LYS A C 1
ATOM 3126 O O . LYS A 1 396 ? -18.774 -9.156 18.687 1.00 88.75 396 LYS A O 1
ATOM 3131 N N . ASN A 1 397 ? -16.722 -10.070 18.542 1.00 85.69 397 ASN A N 1
ATOM 3132 C CA . ASN A 1 397 ? -17.129 -11.366 19.068 1.00 85.69 397 ASN A CA 1
ATOM 3133 C C . ASN A 1 397 ? -17.351 -11.270 20.587 1.00 85.69 397 ASN A C 1
ATOM 3135 O O . ASN A 1 397 ? -16.402 -11.161 21.365 1.00 85.69 397 ASN A O 1
ATOM 3139 N N . GLN A 1 398 ? -18.610 -11.330 21.016 1.00 80.44 398 GLN A N 1
ATOM 3140 C CA . GLN A 1 398 ? -18.971 -11.264 22.434 1.00 80.44 398 GLN A CA 1
ATOM 3141 C C . GLN A 1 398 ? -18.521 -12.490 23.227 1.00 80.44 398 GLN A C 1
ATOM 3143 O O . GLN A 1 398 ? -18.235 -12.373 24.418 1.00 80.44 398 GLN A O 1
ATOM 3148 N N . LEU A 1 399 ? -18.391 -13.637 22.560 1.00 84.25 399 LEU A N 1
ATOM 3149 C CA . LEU A 1 399 ? -17.948 -14.901 23.144 1.00 84.25 399 LEU A CA 1
ATOM 3150 C C . LEU A 1 399 ? -16.424 -15.003 23.246 1.00 84.25 399 LEU A C 1
ATOM 3152 O O . LEU A 1 399 ? -15.900 -16.034 23.664 1.00 84.25 399 LEU A O 1
ATOM 3156 N N . HIS A 1 400 ? -15.691 -13.951 22.869 1.00 87.06 400 HIS A N 1
ATOM 3157 C CA . HIS A 1 400 ? -14.242 -13.959 22.968 1.00 87.06 400 HIS A CA 1
ATOM 3158 C C . HIS A 1 400 ? -13.804 -14.222 24.427 1.00 87.06 400 HIS A C 1
ATOM 3160 O O . HIS A 1 400 ? -14.270 -13.518 25.330 1.00 87.06 400 HIS A O 1
ATOM 3166 N N . PRO A 1 401 ? -12.874 -15.167 24.685 1.00 89.81 401 PRO A N 1
ATOM 3167 C CA . PRO A 1 401 ? -12.503 -15.584 26.043 1.00 89.81 401 PRO A CA 1
ATOM 3168 C C . PRO A 1 401 ? -12.082 -14.436 26.969 1.00 89.81 401 PRO A C 1
ATOM 3170 O O . PRO A 1 401 ? -12.302 -14.489 28.175 1.00 89.81 401 PRO A O 1
ATOM 3173 N N . ILE A 1 402 ? -11.529 -13.358 26.407 1.00 89.44 402 ILE A N 1
ATOM 3174 C CA . ILE A 1 402 ? -11.117 -12.158 27.155 1.00 89.44 402 ILE A CA 1
ATOM 3175 C C . ILE A 1 402 ? -12.261 -11.460 27.908 1.00 89.44 402 ILE A C 1
ATOM 3177 O O . ILE A 1 402 ? -12.012 -10.761 28.890 1.00 89.44 402 ILE A O 1
ATOM 3181 N N . ASN A 1 403 ? -13.509 -11.638 27.464 1.00 84.50 403 ASN A N 1
ATOM 3182 C CA . ASN A 1 403 ? -14.677 -11.069 28.135 1.00 84.50 403 ASN A CA 1
ATOM 3183 C C . ASN A 1 403 ? -15.019 -11.822 29.426 1.00 84.50 403 ASN A C 1
ATOM 3185 O O . ASN A 1 403 ? -15.671 -11.260 30.298 1.00 84.50 403 ASN A O 1
ATOM 3189 N N . GLN A 1 404 ? -14.542 -13.061 29.572 1.00 85.00 404 GLN A N 1
ATOM 3190 C CA . GLN A 1 404 ? -14.697 -13.866 30.787 1.00 85.00 404 GLN A CA 1
ATOM 3191 C C . GLN A 1 404 ? -13.549 -13.636 31.783 1.00 85.00 404 GLN A C 1
ATOM 3193 O O . GLN A 1 404 ? -13.652 -14.012 32.948 1.00 85.00 404 GLN A O 1
ATOM 3198 N N . GLN A 1 405 ? -12.451 -13.014 31.343 1.00 85.12 405 GLN A N 1
ATOM 3199 C CA . GLN A 1 405 ? -11.275 -12.771 32.175 1.00 85.12 405 GLN A CA 1
ATOM 3200 C C . GLN A 1 405 ? -11.417 -11.464 32.962 1.00 85.12 405 GLN A C 1
ATOM 3202 O O . GLN A 1 405 ? -11.474 -10.369 32.389 1.00 85.12 405 GLN A O 1
ATOM 3207 N N . GLY A 1 406 ? -11.439 -11.578 34.292 1.00 81.75 406 GLY A N 1
ATOM 3208 C CA . GLY A 1 406 ? -11.339 -10.443 35.209 1.00 81.75 406 GLY A CA 1
ATOM 3209 C C . GLY A 1 406 ? -9.932 -9.833 35.222 1.00 81.75 406 GLY A C 1
ATOM 3210 O O . GLY A 1 406 ? -8.962 -10.467 34.818 1.00 81.75 406 GLY A O 1
ATOM 3211 N N . GLY A 1 407 ? -9.809 -8.579 35.662 1.00 83.31 407 GLY A N 1
ATOM 3212 C CA . GLY A 1 407 ? -8.508 -7.923 35.872 1.00 83.31 407 GLY A CA 1
ATOM 3213 C C . GLY A 1 407 ? -7.742 -7.498 34.611 1.00 83.31 407 GLY A C 1
ATOM 3214 O O . GLY A 1 407 ? -6.737 -6.805 34.725 1.00 83.31 407 GLY A O 1
ATOM 3215 N N . VAL A 1 408 ? -8.209 -7.845 33.406 1.00 88.12 408 VAL A N 1
ATOM 3216 C CA . VAL A 1 408 ? -7.591 -7.359 32.162 1.00 88.12 408 VAL A CA 1
ATOM 3217 C C . VAL A 1 408 ? -7.847 -5.861 31.997 1.00 88.12 408 VAL A C 1
ATOM 3219 O O . VAL A 1 408 ? -8.999 -5.413 32.081 1.00 88.12 408 VAL A O 1
ATOM 3222 N N . ALA A 1 409 ? -6.784 -5.104 31.715 1.00 88.44 409 ALA A N 1
ATOM 3223 C CA . ALA A 1 409 ? -6.856 -3.671 31.456 1.00 88.44 409 ALA A CA 1
ATOM 3224 C C . ALA A 1 409 ? -7.857 -3.351 30.322 1.00 88.44 409 ALA A C 1
ATOM 3226 O O . ALA A 1 409 ? -7.887 -4.069 29.315 1.00 88.44 409 ALA A O 1
ATOM 3227 N N . PRO A 1 410 ? -8.672 -2.283 30.438 1.00 87.38 410 PRO A N 1
ATOM 3228 C CA . PRO A 1 410 ? -9.683 -1.956 29.432 1.00 87.38 410 PRO A CA 1
ATOM 3229 C C . PRO A 1 410 ? -9.116 -1.759 28.020 1.00 87.38 410 PRO A C 1
ATOM 3231 O O . PRO A 1 410 ? -9.711 -2.249 27.064 1.00 87.38 410 PRO A O 1
ATOM 3234 N N . GLY A 1 411 ? -7.956 -1.102 27.885 1.00 88.94 411 GLY A N 1
ATOM 3235 C CA . GLY A 1 411 ? -7.309 -0.876 26.587 1.00 88.94 411 GLY A CA 1
ATOM 3236 C C . GLY A 1 411 ? -6.854 -2.162 25.916 1.00 88.94 411 GLY A C 1
ATOM 3237 O O . GLY A 1 411 ? -7.183 -2.396 24.757 1.00 88.94 411 GLY A O 1
ATOM 3238 N N . PHE A 1 412 ? -6.169 -3.036 26.657 1.00 91.19 412 PHE A N 1
ATOM 3239 C CA . PHE A 1 412 ? -5.753 -4.339 26.140 1.00 91.19 412 PHE A CA 1
ATOM 3240 C C . PHE A 1 412 ? -6.950 -5.216 25.750 1.00 91.19 412 PHE A C 1
ATOM 3242 O O . PHE A 1 412 ? -6.921 -5.868 24.708 1.00 91.19 412 PHE A O 1
ATOM 3249 N N . ARG A 1 413 ? -8.039 -5.188 26.536 1.00 90.81 413 ARG A N 1
ATOM 3250 C CA . ARG A 1 413 ? -9.275 -5.900 26.182 1.00 90.81 413 ARG A CA 1
ATOM 3251 C C . ARG A 1 413 ? -9.844 -5.409 24.854 1.00 90.81 413 ARG A C 1
ATOM 3253 O O . ARG A 1 413 ? -10.152 -6.222 23.987 1.00 90.81 413 ARG A O 1
ATOM 3260 N N . GLU A 1 414 ? -9.973 -4.096 24.698 1.00 89.75 414 GLU A N 1
ATOM 3261 C CA . GLU A 1 414 ? -10.507 -3.495 23.478 1.00 89.75 414 GLU A CA 1
ATOM 3262 C C . GLU A 1 414 ? -9.612 -3.786 22.261 1.00 89.75 414 GLU A C 1
ATOM 3264 O O . GLU A 1 414 ? -10.125 -4.156 21.205 1.00 89.75 414 GLU A O 1
ATOM 3269 N N . HIS A 1 415 ? -8.286 -3.714 22.427 1.00 91.38 415 HIS A N 1
ATOM 3270 C CA . HIS A 1 415 ? -7.303 -4.109 21.412 1.00 91.38 415 HIS A CA 1
ATOM 3271 C C . HIS A 1 415 ? -7.544 -5.536 20.916 1.00 91.38 415 HIS A C 1
ATOM 3273 O O . HIS A 1 415 ? -7.739 -5.743 19.723 1.00 91.38 415 HIS A O 1
ATOM 3279 N N . CYS A 1 416 ? -7.628 -6.522 21.813 1.00 91.12 416 CYS A N 1
ATOM 3280 C CA . CYS A 1 416 ? -7.845 -7.914 21.409 1.00 91.12 416 CYS A CA 1
ATOM 3281 C C . CYS A 1 416 ? -9.161 -8.126 20.646 1.00 91.12 416 CYS A C 1
ATOM 3283 O O . CYS A 1 416 ? -9.217 -8.953 19.742 1.00 91.12 416 CYS A O 1
ATOM 3285 N N . LEU A 1 417 ? -10.217 -7.385 20.993 1.00 91.00 417 LEU A N 1
ATOM 3286 C CA . LEU A 1 417 ? -11.521 -7.491 20.332 1.00 91.00 417 LEU A CA 1
ATOM 3287 C C . LEU A 1 417 ? -11.575 -6.781 18.970 1.00 91.00 417 LEU A C 1
ATOM 3289 O O . LEU A 1 417 ? -12.516 -7.010 18.212 1.00 91.00 417 LEU A O 1
ATOM 3293 N N . THR A 1 418 ? -10.611 -5.904 18.672 1.00 91.81 418 THR A N 1
ATOM 3294 C CA . THR A 1 418 ? -10.622 -5.028 17.485 1.00 91.81 418 THR A CA 1
ATOM 3295 C C . THR A 1 418 ? -9.361 -5.124 16.622 1.00 91.81 418 THR A C 1
ATOM 3297 O O . THR A 1 418 ? -9.270 -4.440 15.609 1.00 91.81 418 THR A O 1
ATOM 3300 N N . ALA A 1 419 ? -8.418 -6.003 16.974 1.00 88.31 419 ALA A N 1
ATOM 3301 C CA . ALA A 1 419 ? -7.089 -6.111 16.370 1.00 88.31 419 ALA A CA 1
ATOM 3302 C C . ALA A 1 419 ? -7.079 -6.325 14.844 1.00 88.31 419 ALA A C 1
ATOM 3304 O O . ALA A 1 419 ? -6.163 -5.860 14.169 1.00 88.31 419 ALA A O 1
ATOM 3305 N N . GLN A 1 420 ? -8.069 -7.042 14.302 1.00 88.81 420 GLN A N 1
ATOM 3306 C CA . GLN A 1 420 ? -8.216 -7.299 12.864 1.00 88.81 420 GLN A CA 1
ATOM 3307 C C . GLN A 1 420 ? -9.681 -7.115 12.452 1.00 88.81 420 GLN A C 1
ATOM 3309 O O . GLN A 1 420 ? -10.434 -8.089 12.364 1.00 88.81 420 GLN A O 1
ATOM 3314 N N . PRO A 1 421 ? -10.128 -5.866 12.252 1.00 93.88 421 PRO A N 1
ATOM 3315 C CA . PRO A 1 421 ? -11.520 -5.596 11.955 1.00 93.88 421 PRO A CA 1
ATOM 3316 C C . PRO A 1 421 ? -11.854 -5.982 10.510 1.00 93.88 421 PRO A C 1
ATOM 3318 O O . PRO A 1 421 ? -11.272 -5.450 9.568 1.00 93.88 421 PRO A O 1
ATOM 3321 N N . ILE A 1 422 ? -12.811 -6.898 10.352 1.00 95.62 422 ILE A N 1
ATOM 3322 C CA . ILE A 1 422 ? -13.362 -7.350 9.056 1.00 95.62 422 ILE A CA 1
ATOM 3323 C C . ILE A 1 422 ? -14.891 -7.206 8.979 1.00 95.62 422 ILE A C 1
ATOM 3325 O O . ILE A 1 422 ? -15.492 -7.255 7.909 1.00 95.62 422 ILE A O 1
ATOM 3329 N N . ALA A 1 423 ? -15.537 -7.027 10.131 1.00 95.81 423 ALA A N 1
ATOM 3330 C CA . ALA A 1 423 ? -16.974 -6.860 10.245 1.00 95.81 423 ALA A CA 1
ATOM 3331 C C . ALA A 1 423 ? -17.280 -5.601 11.052 1.00 95.81 423 ALA A C 1
ATOM 3333 O O . ALA A 1 423 ? -16.610 -5.304 12.046 1.00 95.81 423 ALA A O 1
ATOM 3334 N N . PHE A 1 424 ? -18.307 -4.871 10.635 1.00 95.81 424 PHE A N 1
ATOM 3335 C CA . PHE A 1 424 ? -18.684 -3.580 11.197 1.00 95.81 424 PHE A CA 1
ATOM 3336 C C . PHE A 1 424 ? -20.183 -3.529 11.419 1.00 95.81 424 PHE A C 1
ATOM 3338 O O . PHE A 1 424 ? -20.938 -4.038 10.606 1.00 95.81 424 PHE A O 1
ATOM 3345 N N . ALA A 1 425 ? -20.628 -2.905 12.499 1.00 92.00 425 ALA A N 1
ATOM 3346 C CA . ALA A 1 425 ? -22.033 -2.813 12.841 1.00 92.00 425 ALA A CA 1
ATOM 3347 C C . ALA A 1 425 ? -22.498 -1.361 12.947 1.00 92.00 425 ALA A C 1
ATOM 3349 O O . ALA A 1 425 ? -21.810 -0.485 13.479 1.00 92.00 425 ALA A O 1
ATOM 3350 N N . MET A 1 426 ? -23.725 -1.143 12.493 1.00 89.69 426 MET A N 1
ATOM 3351 C CA . MET A 1 426 ? -24.518 0.051 12.732 1.00 89.69 426 MET A CA 1
ATOM 3352 C C . MET A 1 426 ? -25.786 -0.366 13.472 1.00 89.69 426 MET A C 1
ATOM 3354 O O . MET A 1 426 ? -26.482 -1.279 13.044 1.00 89.69 426 MET A O 1
ATOM 3358 N N . THR A 1 427 ? -26.086 0.272 14.601 1.00 82.44 427 THR A N 1
ATOM 3359 C CA . THR A 1 427 ? -27.333 0.025 15.346 1.00 82.44 427 THR A CA 1
ATOM 3360 C C . THR A 1 427 ? -28.344 1.112 15.001 1.00 82.44 427 THR A C 1
ATOM 3362 O O . THR A 1 427 ? -27.989 2.295 15.039 1.00 82.44 427 THR A O 1
ATOM 3365 N N . SER A 1 428 ? -29.580 0.739 14.661 1.00 70.62 428 SER A N 1
ATOM 3366 C CA . SER A 1 428 ? -30.634 1.719 14.394 1.00 70.62 428 SER A CA 1
ATOM 3367 C C . SER A 1 428 ? -30.957 2.489 15.683 1.00 70.62 428 SER A C 1
ATOM 3369 O O . SER A 1 428 ? -31.121 1.914 16.759 1.00 70.62 428 SER A O 1
ATOM 3371 N N . ARG A 1 429 ? -30.974 3.827 15.610 1.00 55.88 429 ARG A N 1
ATOM 3372 C CA . ARG A 1 429 ? -31.180 4.712 16.773 1.00 55.88 429 ARG A CA 1
ATOM 3373 C C . ARG A 1 429 ? -32.663 4.886 17.110 1.00 55.88 429 ARG A C 1
ATOM 3375 O O . ARG A 1 429 ? -33.123 6.008 17.290 1.00 55.88 429 ARG A O 1
ATOM 3382 N N . HIS A 1 430 ? -33.407 3.793 17.208 1.00 53.38 430 HIS A N 1
ATOM 3383 C CA . HIS A 1 430 ? -34.781 3.823 17.710 1.00 53.38 430 HIS A CA 1
ATOM 3384 C C . HIS A 1 430 ? -34.848 3.300 19.143 1.00 53.38 430 HIS A C 1
ATOM 3386 O O . HIS A 1 430 ? -35.709 2.496 19.487 1.00 53.38 430 HIS A O 1
ATOM 3392 N N . ASP A 1 431 ? -33.955 3.794 20.007 1.00 54.22 431 ASP A N 1
ATOM 3393 C CA . ASP A 1 431 ? -34.226 3.732 21.436 1.00 54.22 431 ASP A CA 1
ATOM 3394 C C . ASP A 1 431 ? -35.347 4.740 21.724 1.00 54.22 431 ASP A C 1
ATOM 3396 O O . ASP A 1 431 ? -35.093 5.920 21.948 1.00 54.22 431 ASP A O 1
ATOM 3400 N N . ASN A 1 432 ? -36.603 4.300 21.602 1.00 62.06 432 ASN A N 1
ATOM 3401 C CA . ASN A 1 432 ? -37.760 5.131 21.897 1.00 62.06 432 ASN A CA 1
ATOM 3402 C C . ASN A 1 432 ? -37.944 5.179 23.425 1.00 62.06 432 ASN A C 1
ATOM 3404 O O . ASN A 1 432 ? -38.367 4.176 23.997 1.00 62.06 432 ASN A O 1
ATOM 3408 N N . PRO A 1 433 ? -37.672 6.314 24.099 1.00 62.91 433 PRO A N 1
ATOM 3409 C CA . PRO A 1 433 ? -37.746 6.401 25.558 1.00 62.91 433 PRO A CA 1
ATOM 3410 C C . PRO A 1 433 ? -39.169 6.214 26.108 1.00 62.91 433 PRO A C 1
ATOM 3412 O O . PRO A 1 433 ? -39.332 6.053 27.313 1.00 62.91 433 PRO A O 1
ATOM 3415 N N . SER A 1 434 ? -40.191 6.237 25.243 1.00 62.66 434 SER A N 1
ATOM 3416 C CA . SER A 1 434 ? -41.583 5.941 25.603 1.00 62.66 434 SER A CA 1
ATOM 3417 C C . SER A 1 434 ? -41.936 4.447 25.578 1.00 62.66 434 SER A C 1
ATOM 3419 O O . SER A 1 434 ? -43.016 4.077 26.033 1.00 62.66 434 SER A O 1
ATOM 3421 N N . VAL A 1 435 ? -41.050 3.588 25.061 1.00 68.88 435 VAL A N 1
ATOM 3422 C CA . VAL A 1 435 ? -41.254 2.136 24.973 1.00 68.88 435 VAL A CA 1
ATOM 3423 C C . VAL A 1 435 ? -40.493 1.451 26.105 1.00 68.88 435 VAL A C 1
ATOM 3425 O O . VAL A 1 435 ? -39.340 1.779 26.381 1.00 68.88 435 VAL A O 1
ATOM 3428 N N . SER A 1 436 ? -41.149 0.496 26.769 1.00 70.50 436 SER A N 1
ATOM 3429 C CA . SER A 1 436 ? -40.523 -0.328 27.805 1.00 70.50 436 SER A CA 1
ATOM 3430 C C . SER A 1 436 ? -39.325 -1.087 27.238 1.00 70.50 436 SER A C 1
ATOM 3432 O O . SER A 1 436 ? -39.372 -1.595 26.120 1.00 70.50 436 SER A O 1
ATOM 3434 N N . VAL A 1 437 ? -38.280 -1.253 28.047 1.00 69.06 437 VAL A N 1
ATOM 3435 C CA . VAL A 1 437 ? -37.077 -2.036 27.715 1.00 69.06 437 VAL A CA 1
ATOM 3436 C C . VAL A 1 437 ? -37.413 -3.462 27.247 1.00 69.06 437 VAL A C 1
ATOM 3438 O O . VAL A 1 437 ? -36.664 -4.050 26.468 1.00 69.06 437 VAL A O 1
ATOM 3441 N N . VAL A 1 438 ? -38.549 -4.004 27.701 1.00 67.75 438 VAL A N 1
ATOM 3442 C CA . VAL A 1 438 ? -39.060 -5.335 27.334 1.00 67.75 438 VAL A CA 1
ATOM 3443 C C . VAL A 1 438 ? -39.571 -5.398 25.892 1.00 67.75 438 VAL A C 1
ATOM 3445 O O . VAL A 1 438 ? -39.384 -6.414 25.230 1.00 67.75 438 VAL A O 1
ATOM 3448 N N . ASP A 1 439 ? -40.148 -4.308 25.390 1.00 71.06 439 ASP A N 1
ATOM 3449 C CA . ASP A 1 439 ? -40.787 -4.237 24.068 1.00 71.06 439 ASP A CA 1
ATOM 3450 C C . ASP A 1 439 ? -39.893 -3.553 23.020 1.00 71.06 439 ASP A C 1
ATOM 3452 O O . ASP A 1 439 ? -40.262 -3.380 21.857 1.00 71.06 439 ASP A O 1
ATOM 3456 N N . GLN A 1 440 ? -38.698 -3.138 23.433 1.00 74.12 440 GLN A N 1
ATOM 3457 C CA . GLN A 1 440 ? -37.776 -2.376 22.614 1.00 74.12 440 GLN A CA 1
ATOM 3458 C C . GLN A 1 440 ? -36.992 -3.287 21.668 1.00 74.12 440 GLN A C 1
ATOM 3460 O O . GLN A 1 440 ? -36.086 -4.018 22.072 1.00 74.12 440 GLN A O 1
ATOM 3465 N N . VAL A 1 441 ? -37.312 -3.196 20.379 1.00 75.19 441 VAL A N 1
ATOM 3466 C CA . VAL A 1 441 ? -36.608 -3.920 19.318 1.00 75.19 441 VAL A CA 1
ATOM 3467 C C . VAL A 1 441 ? -35.351 -3.153 18.922 1.00 75.19 441 VAL A C 1
ATOM 3469 O O . VAL A 1 441 ? -35.413 -1.974 18.577 1.00 75.19 441 VAL A O 1
ATOM 3472 N N . VAL A 1 442 ? -34.202 -3.828 18.956 1.00 80.12 442 VAL A N 1
ATOM 3473 C CA . VAL A 1 442 ? -32.925 -3.260 18.512 1.00 80.12 442 VAL A CA 1
ATOM 3474 C C . VAL A 1 442 ? -32.497 -3.960 17.235 1.00 80.12 442 VAL A C 1
ATOM 3476 O O . VAL A 1 442 ? -32.227 -5.158 17.241 1.00 80.12 442 VAL A O 1
ATOM 3479 N N . GLU A 1 443 ? -32.395 -3.209 16.144 1.00 84.19 443 GLU A N 1
ATOM 3480 C CA . GLU A 1 443 ? -31.897 -3.726 14.871 1.00 84.19 443 GLU A CA 1
ATOM 3481 C C . GLU A 1 443 ? -30.445 -3.294 14.655 1.00 84.19 443 GLU A C 1
ATOM 3483 O O . GLU A 1 443 ? -30.073 -2.129 14.846 1.00 84.19 443 GLU A O 1
ATOM 3488 N N . LYS A 1 444 ? -29.614 -4.249 14.245 1.00 85.94 444 LYS A N 1
ATOM 3489 C CA . LYS A 1 444 ? -28.235 -4.024 13.834 1.00 85.94 444 LYS A CA 1
ATOM 3490 C C . LYS A 1 444 ? -28.047 -4.418 12.384 1.00 85.94 444 LYS A C 1
ATOM 3492 O O . LYS A 1 444 ? -28.353 -5.538 12.002 1.00 85.94 444 LYS A O 1
ATOM 3497 N N . THR A 1 445 ? -27.448 -3.534 11.608 1.00 91.19 445 THR A N 1
ATOM 3498 C CA . THR A 1 445 ? -26.929 -3.859 10.282 1.00 91.19 445 THR A CA 1
ATOM 3499 C C . THR A 1 445 ? -25.441 -4.150 10.411 1.00 91.19 445 THR A C 1
ATOM 3501 O O . THR A 1 445 ? -24.693 -3.301 10.900 1.00 91.19 445 THR A O 1
ATOM 3504 N N . VAL A 1 446 ? -25.017 -5.346 10.013 1.00 94.06 446 VAL A N 1
ATOM 3505 C CA . VAL A 1 446 ? -23.626 -5.797 10.018 1.00 94.06 446 VAL A CA 1
ATOM 3506 C C . VAL A 1 446 ? -23.111 -5.844 8.582 1.00 94.06 446 VAL A C 1
ATOM 3508 O O . VAL A 1 446 ? -23.700 -6.485 7.717 1.00 94.06 446 VAL A O 1
ATOM 3511 N N . PHE A 1 447 ? -22.000 -5.165 8.335 1.00 96.06 447 PHE A N 1
ATOM 3512 C CA . PHE A 1 447 ? -21.297 -5.115 7.062 1.00 96.06 447 PHE A CA 1
ATOM 3513 C C . PHE A 1 447 ? -20.022 -5.948 7.160 1.00 96.06 447 PHE A C 1
ATOM 3515 O O . PHE A 1 447 ? -19.217 -5.735 8.068 1.00 96.06 447 PHE A O 1
ATOM 3522 N N . TYR A 1 448 ? -19.822 -6.861 6.216 1.00 96.56 448 TYR A N 1
ATOM 3523 C CA . TYR A 1 448 ? -18.600 -7.650 6.082 1.00 96.56 448 TYR A CA 1
ATOM 3524 C C . TYR A 1 448 ? -17.806 -7.134 4.893 1.00 96.56 448 TYR A C 1
ATOM 3526 O O . TYR A 1 448 ? -18.350 -7.001 3.791 1.00 96.56 448 TYR A O 1
ATOM 3534 N N . THR A 1 449 ? -16.533 -6.827 5.121 1.00 97.25 449 THR A N 1
ATOM 3535 C CA . THR A 1 449 ? -15.655 -6.284 4.088 1.00 97.25 449 THR A CA 1
ATOM 3536 C C . THR A 1 449 ? -14.874 -7.375 3.373 1.00 97.25 449 THR A C 1
ATOM 3538 O O . THR A 1 449 ? -14.656 -8.455 3.917 1.00 97.25 449 THR A O 1
ATOM 3541 N N . GLN A 1 450 ? -14.443 -7.089 2.143 1.00 95.88 450 GLN A N 1
ATOM 3542 C CA . GLN A 1 450 ? -13.617 -8.005 1.350 1.00 95.88 450 GLN A CA 1
ATOM 3543 C C . GLN A 1 450 ? -12.268 -8.293 2.020 1.00 95.88 450 GLN A C 1
ATOM 3545 O O . GLN A 1 450 ? -11.754 -9.405 1.952 1.00 95.88 450 GLN A O 1
ATOM 3550 N N . THR A 1 451 ? -11.690 -7.280 2.661 1.00 94.56 451 THR A N 1
ATOM 3551 C CA . THR A 1 451 ? -10.391 -7.356 3.332 1.00 94.56 451 THR A CA 1
ATOM 3552 C C . THR A 1 451 ? -10.494 -6.816 4.753 1.00 94.56 451 THR A C 1
ATOM 3554 O O . THR A 1 451 ? -11.257 -5.883 5.022 1.00 94.56 451 THR A O 1
ATOM 3557 N N . ALA A 1 452 ? -9.737 -7.417 5.673 1.00 95.69 452 ALA A N 1
ATOM 3558 C CA . ALA A 1 452 ? -9.596 -6.903 7.029 1.00 95.69 452 ALA A CA 1
ATOM 3559 C C . ALA A 1 452 ? -8.710 -5.650 7.035 1.00 95.69 452 ALA A C 1
ATOM 3561 O O . ALA A 1 452 ? -7.771 -5.540 6.246 1.00 95.69 452 ALA A O 1
ATOM 3562 N N . PHE A 1 453 ? -8.991 -4.724 7.945 1.00 95.94 453 PHE A N 1
ATOM 3563 C CA . PHE A 1 453 ? -8.206 -3.505 8.101 1.00 95.94 453 PHE A CA 1
ATOM 3564 C C . PHE A 1 453 ? -6.932 -3.735 8.928 1.00 95.94 453 PHE A C 1
ATOM 3566 O O . PHE A 1 453 ? -6.903 -4.620 9.793 1.00 95.94 453 PHE A O 1
ATOM 3573 N N . PRO A 1 454 ? -5.889 -2.914 8.714 1.00 96.06 454 PRO A N 1
ATOM 3574 C CA . PRO A 1 454 ? -5.796 -1.836 7.724 1.00 96.06 454 PRO A CA 1
ATOM 3575 C C . PRO A 1 454 ? -5.613 -2.351 6.288 1.00 96.06 454 PRO A C 1
ATOM 3577 O O . PRO A 1 454 ? -5.088 -3.439 6.069 1.00 96.06 454 PRO A O 1
ATOM 3580 N N . THR A 1 455 ? -6.047 -1.555 5.308 1.00 95.81 455 THR A N 1
ATOM 3581 C CA . THR A 1 455 ? -5.942 -1.873 3.872 1.00 95.81 455 THR A CA 1
ATOM 3582 C C . THR A 1 455 ? -5.044 -0.874 3.147 1.00 95.81 455 THR A C 1
ATOM 3584 O O . THR A 1 455 ? -4.797 0.229 3.641 1.00 95.81 455 THR A O 1
ATOM 3587 N N . VAL A 1 456 ? -4.585 -1.218 1.939 1.00 95.69 456 VAL A N 1
ATOM 3588 C CA . VAL A 1 456 ? -3.760 -0.318 1.112 1.00 95.69 456 VAL A CA 1
ATOM 3589 C C . VAL A 1 456 ? -4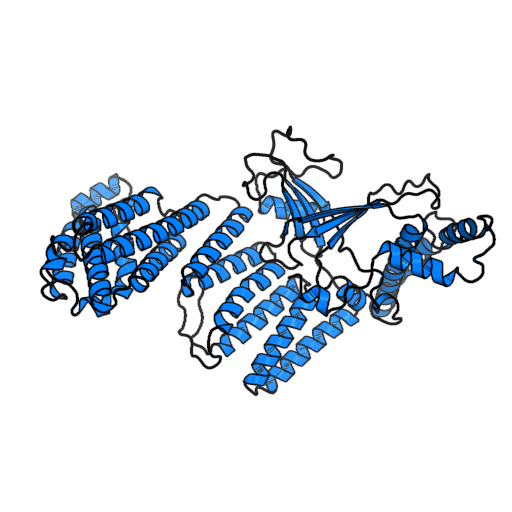.512 0.966 0.735 1.00 95.69 456 VAL A C 1
ATOM 3591 O O . VAL A 1 456 ? -3.908 2.021 0.736 1.00 95.69 456 VAL A O 1
ATOM 3594 N N . LEU A 1 457 ? -5.830 0.933 0.505 1.00 92.19 457 LEU A N 1
ATOM 3595 C CA . LEU A 1 457 ? -6.613 2.117 0.100 1.00 92.19 457 LEU A CA 1
ATOM 3596 C C . LEU A 1 457 ? -7.307 2.867 1.250 1.00 92.19 457 LEU A C 1
ATOM 3598 O O . LEU A 1 457 ? -8.014 3.840 1.004 1.00 92.19 457 LEU A O 1
ATOM 3602 N N . SER A 1 458 ? -7.140 2.430 2.501 1.00 93.12 458 SER A N 1
ATOM 3603 C CA . SER A 1 458 ? -7.880 2.943 3.676 1.00 93.12 458 SER A CA 1
ATOM 3604 C C . SER A 1 458 ? -9.395 2.706 3.628 1.00 93.12 458 SER A C 1
ATOM 3606 O O . SER A 1 458 ? -10.126 3.184 4.493 1.00 93.12 458 SER A O 1
ATOM 3608 N N . TYR A 1 459 ? -9.881 1.955 2.642 1.00 95.19 459 TYR A N 1
ATOM 3609 C CA . TYR A 1 459 ? -11.253 1.478 2.557 1.00 95.19 459 TYR A CA 1
ATOM 3610 C C . TYR A 1 459 ? -11.299 0.049 2.014 1.00 95.19 459 TYR A C 1
ATOM 3612 O O . TYR A 1 459 ? -10.302 -0.473 1.507 1.00 95.19 459 TYR A O 1
ATOM 3620 N N . SER A 1 460 ? -12.453 -0.597 2.160 1.00 96.56 460 SER A N 1
ATOM 3621 C CA . SER A 1 460 ? -12.718 -1.939 1.641 1.00 96.56 460 SER A CA 1
ATOM 3622 C C . SER A 1 460 ? -14.177 -2.060 1.205 1.00 96.56 460 SER A C 1
ATOM 3624 O O . SER A 1 460 ? -15.068 -1.453 1.812 1.00 96.56 460 SER A O 1
ATOM 3626 N N . SER A 1 461 ? -14.414 -2.806 0.125 1.00 95.25 461 SER A N 1
ATOM 3627 C CA . SER A 1 461 ? -15.750 -3.054 -0.425 1.00 95.25 461 SER A CA 1
ATOM 3628 C C . SER A 1 461 ? -16.559 -3.942 0.518 1.00 95.25 461 SER A C 1
ATOM 3630 O O . SER A 1 461 ? -16.011 -4.784 1.234 1.00 95.25 461 SER A O 1
ATOM 3632 N N . ILE A 1 462 ? -17.874 -3.737 0.540 1.00 95.88 462 ILE A N 1
ATOM 3633 C CA . ILE A 1 462 ? -18.789 -4.556 1.337 1.00 95.88 462 ILE A CA 1
ATOM 3634 C C . ILE A 1 462 ? -19.237 -5.733 0.480 1.00 95.88 462 ILE A C 1
ATOM 3636 O O . ILE A 1 462 ? -19.886 -5.544 -0.544 1.00 95.88 462 ILE A O 1
ATOM 3640 N N . ILE A 1 463 ? -18.905 -6.947 0.914 1.00 96.25 463 ILE A N 1
ATOM 3641 C CA . ILE A 1 463 ? -19.266 -8.186 0.208 1.00 96.25 463 ILE A CA 1
ATOM 3642 C C . ILE A 1 463 ? -20.585 -8.775 0.707 1.00 96.25 463 ILE A C 1
ATOM 3644 O O . ILE A 1 463 ? -21.246 -9.524 -0.008 1.00 96.25 463 ILE A O 1
ATOM 3648 N N . ARG A 1 464 ? -20.967 -8.460 1.951 1.00 93.88 464 ARG A N 1
ATOM 3649 C CA . ARG A 1 464 ? -22.176 -8.980 2.591 1.00 93.88 464 ARG A CA 1
ATOM 3650 C C . ARG A 1 464 ? -22.728 -7.969 3.588 1.00 93.88 464 ARG A C 1
ATOM 3652 O O . ARG A 1 464 ? -21.984 -7.440 4.414 1.00 93.88 464 ARG A O 1
ATOM 3659 N N . GLU A 1 465 ? -24.034 -7.746 3.525 1.00 93.50 465 GLU A N 1
ATOM 3660 C CA . GLU A 1 465 ? -24.810 -6.986 4.506 1.00 93.50 465 GLU A CA 1
ATOM 3661 C C . GLU A 1 465 ? -25.798 -7.939 5.183 1.00 93.50 465 GLU A C 1
ATOM 3663 O O . GLU A 1 465 ? -26.493 -8.703 4.515 1.00 93.50 465 GLU A O 1
ATOM 3668 N N . GLU A 1 466 ? -25.852 -7.905 6.509 1.00 92.19 466 GLU A N 1
ATOM 3669 C CA . GLU A 1 466 ? -26.754 -8.723 7.311 1.00 92.19 466 GLU A CA 1
ATOM 3670 C C . GLU A 1 466 ? -27.531 -7.841 8.284 1.00 92.19 466 GLU A C 1
ATOM 3672 O O . GLU A 1 466 ? -26.959 -6.986 8.959 1.00 92.19 466 GLU A O 1
ATOM 3677 N N . ARG A 1 467 ? -28.845 -8.045 8.372 1.00 89.69 467 ARG A N 1
ATOM 3678 C CA . ARG A 1 467 ? -29.694 -7.363 9.351 1.00 89.69 467 ARG A CA 1
ATOM 3679 C C . ARG A 1 467 ? -30.030 -8.329 10.472 1.00 89.69 467 ARG A C 1
ATOM 3681 O O . ARG A 1 467 ? -30.697 -9.334 10.256 1.00 89.69 467 ARG A O 1
ATOM 3688 N N . VAL A 1 468 ? -29.562 -7.997 11.665 1.00 87.19 468 VAL A N 1
ATOM 3689 C CA . VAL A 1 468 ? -29.728 -8.781 12.882 1.00 87.19 468 VAL A CA 1
ATOM 3690 C C . VAL A 1 468 ? -30.673 -8.028 13.806 1.00 87.19 468 VAL A C 1
ATOM 3692 O O . VAL A 1 468 ? -30.332 -6.975 14.350 1.00 87.19 468 VAL A O 1
ATOM 3695 N N . VAL A 1 469 ? -31.869 -8.576 13.996 1.00 86.56 469 VAL A N 1
ATOM 3696 C CA . VAL A 1 469 ? -32.808 -8.091 15.009 1.00 86.56 469 VAL A CA 1
ATOM 3697 C C . VAL A 1 469 ? -32.454 -8.762 16.330 1.00 86.56 469 VAL A C 1
ATOM 3699 O O . VAL A 1 469 ? -32.541 -9.980 16.458 1.00 86.56 469 VAL A O 1
ATOM 3702 N N . LEU A 1 470 ? -32.027 -7.970 17.310 1.00 82.69 470 LEU A N 1
ATOM 3703 C CA . LEU A 1 470 ? -31.703 -8.470 18.638 1.00 82.69 470 LEU A CA 1
ATOM 3704 C C . LEU A 1 470 ? -32.977 -8.673 19.450 1.00 82.69 470 LEU A C 1
ATOM 3706 O O . LEU A 1 470 ? -33.842 -7.796 19.517 1.00 82.69 470 LEU A O 1
ATOM 3710 N N . THR A 1 471 ? -33.042 -9.806 20.143 1.00 83.12 471 THR A N 1
ATOM 3711 C CA . THR A 1 471 ? -34.029 -10.001 21.208 1.00 83.12 471 THR A CA 1
ATOM 3712 C C . THR A 1 471 ? -33.794 -8.992 22.344 1.00 83.12 471 THR A C 1
ATOM 3714 O O . THR A 1 471 ? -32.655 -8.552 22.544 1.00 83.12 471 THR A O 1
ATOM 3717 N N . PRO A 1 472 ? -34.819 -8.658 23.153 1.00 82.25 472 PRO A N 1
ATOM 3718 C CA . PRO A 1 472 ? -34.655 -7.764 24.303 1.00 82.25 472 PRO A CA 1
ATOM 3719 C C . PRO A 1 472 ? -33.534 -8.204 25.260 1.00 82.25 472 PRO A C 1
ATOM 3721 O O . PRO A 1 472 ? -32.777 -7.373 25.759 1.00 82.25 472 PRO A O 1
ATOM 3724 N N . VAL A 1 473 ? -33.362 -9.519 25.450 1.00 83.12 473 VAL A N 1
ATOM 3725 C CA . VAL A 1 473 ? -32.294 -10.100 26.281 1.00 83.12 473 VAL A CA 1
ATOM 3726 C C . VAL A 1 473 ? -30.913 -9.866 25.668 1.00 83.12 473 VAL A C 1
ATOM 3728 O O . VAL A 1 473 ? -30.013 -9.400 26.362 1.00 83.12 473 VAL A O 1
ATOM 3731 N N . GLN A 1 474 ? -30.730 -10.127 24.371 1.00 81.75 474 GLN A N 1
ATOM 3732 C CA . GLN A 1 474 ? -29.457 -9.855 23.688 1.00 81.75 474 GLN A CA 1
ATOM 3733 C C . GLN A 1 474 ? -29.124 -8.358 23.711 1.00 81.75 474 GLN A C 1
ATOM 3735 O O . GLN A 1 474 ? -28.004 -7.971 24.031 1.00 81.75 474 GLN A O 1
ATOM 3740 N N . ALA A 1 475 ? -30.111 -7.494 23.464 1.00 82.50 475 ALA A N 1
ATOM 3741 C CA . ALA A 1 475 ? -29.931 -6.050 23.560 1.00 82.50 475 ALA A CA 1
ATOM 3742 C C . ALA A 1 475 ? -29.537 -5.601 24.982 1.00 82.50 475 ALA A C 1
ATOM 3744 O O . ALA A 1 475 ? -28.702 -4.704 25.139 1.00 82.50 475 ALA A O 1
ATOM 3745 N N . ALA A 1 476 ? -30.104 -6.223 26.020 1.00 83.38 476 ALA A N 1
ATOM 3746 C CA . ALA A 1 476 ? -29.732 -5.983 27.412 1.00 83.38 476 ALA A CA 1
ATOM 3747 C C . ALA A 1 476 ? -28.301 -6.450 27.724 1.00 83.38 476 ALA A C 1
ATOM 3749 O O . ALA A 1 476 ? -27.555 -5.709 28.369 1.00 83.38 476 ALA A O 1
ATOM 3750 N N . ILE A 1 477 ? -27.879 -7.616 27.221 1.00 84.31 477 ILE A N 1
ATOM 3751 C CA . ILE A 1 477 ? -26.495 -8.108 27.344 1.00 84.31 477 ILE A CA 1
ATOM 3752 C C . ILE A 1 477 ? -25.523 -7.101 26.717 1.00 84.31 477 ILE A C 1
ATOM 3754 O O . ILE A 1 477 ? -24.590 -6.650 27.381 1.00 84.31 477 ILE A O 1
ATOM 3758 N N . ASP A 1 478 ? -25.785 -6.654 25.490 1.00 81.75 478 ASP A N 1
ATOM 3759 C CA . ASP A 1 478 ? -24.975 -5.659 24.782 1.00 81.75 478 ASP A CA 1
ATOM 3760 C C . ASP A 1 478 ? -24.849 -4.326 25.514 1.00 81.75 478 ASP A C 1
ATOM 3762 O O . ASP A 1 478 ? -23.788 -3.693 25.514 1.00 81.75 478 ASP A O 1
ATOM 3766 N N . ARG A 1 479 ? -25.962 -3.830 26.066 1.00 83.00 479 ARG A N 1
ATOM 3767 C CA . ARG A 1 479 ? -25.976 -2.580 26.836 1.00 83.00 479 ARG A CA 1
ATOM 3768 C C . ARG A 1 479 ? -25.215 -2.756 28.145 1.00 83.00 479 ARG A C 1
ATOM 3770 O O . ARG A 1 479 ? -24.412 -1.889 28.483 1.00 83.00 479 ARG A O 1
ATOM 3777 N N . THR A 1 480 ? -25.400 -3.885 28.827 1.00 86.69 480 THR A N 1
ATOM 3778 C CA . THR A 1 480 ? -24.701 -4.208 30.076 1.00 86.69 480 THR A CA 1
ATOM 3779 C C . THR A 1 480 ? -23.197 -4.302 29.844 1.00 86.69 480 THR A C 1
ATOM 3781 O O . THR A 1 480 ? -22.449 -3.597 30.508 1.00 86.69 480 THR A O 1
ATOM 3784 N N . GLN A 1 481 ? -22.741 -5.053 28.837 1.00 84.00 481 GLN A N 1
ATOM 3785 C CA . GLN A 1 481 ? -21.319 -5.160 28.489 1.00 84.00 481 GLN A CA 1
ATOM 3786 C C . GLN A 1 481 ? -20.691 -3.796 28.170 1.00 84.00 481 GLN A C 1
ATOM 3788 O O . GLN A 1 481 ? -19.598 -3.487 28.649 1.00 84.00 481 GLN A O 1
ATOM 3793 N N . ARG A 1 482 ? -21.390 -2.945 27.403 1.00 83.56 482 ARG A N 1
ATOM 3794 C CA . ARG A 1 482 ? -20.939 -1.572 27.123 1.00 83.56 482 ARG A CA 1
ATOM 3795 C C . ARG A 1 482 ? -20.828 -0.734 28.396 1.00 83.56 482 ARG A C 1
ATOM 3797 O O . ARG A 1 482 ? -19.818 -0.064 28.584 1.00 83.56 482 ARG A O 1
ATOM 3804 N N . LYS A 1 483 ? -21.827 -0.789 29.283 1.00 87.88 483 LYS A N 1
ATOM 3805 C CA . LYS A 1 483 ? -21.794 -0.084 30.574 1.00 87.88 483 LYS A CA 1
ATOM 3806 C C . LYS A 1 483 ? -20.661 -0.583 31.464 1.00 87.88 483 LYS A C 1
ATOM 3808 O O . LYS A 1 483 ? -19.920 0.236 31.997 1.00 87.88 483 LYS A O 1
ATOM 3813 N N . THR A 1 484 ? -20.461 -1.896 31.560 1.00 87.31 484 THR A N 1
ATOM 3814 C CA . THR A 1 484 ? -19.342 -2.496 32.298 1.00 87.31 484 THR A CA 1
ATOM 3815 C C . THR A 1 484 ? -17.997 -1.998 31.774 1.00 87.31 484 THR A C 1
ATOM 3817 O O . THR A 1 484 ? -17.141 -1.619 32.571 1.00 87.31 484 THR A O 1
ATOM 3820 N N . LEU A 1 485 ? -17.811 -1.937 30.450 1.00 84.12 485 LEU A N 1
ATOM 3821 C CA . LEU A 1 485 ? -16.590 -1.395 29.855 1.00 84.12 485 LEU A CA 1
ATOM 3822 C C . LEU A 1 485 ? -16.413 0.096 30.177 1.00 84.12 485 LEU A C 1
ATOM 3824 O O . LEU A 1 485 ? -15.324 0.494 30.580 1.00 84.12 485 LEU A O 1
ATOM 3828 N N . ASN A 1 486 ? -17.468 0.907 30.054 1.00 87.69 486 ASN A N 1
ATOM 3829 C CA . ASN A 1 486 ? -17.421 2.339 30.369 1.00 87.69 486 ASN A CA 1
ATOM 3830 C C . ASN A 1 486 ? -17.051 2.589 31.837 1.00 87.69 486 ASN A C 1
ATOM 3832 O O . ASN A 1 486 ? -16.190 3.422 32.114 1.00 87.69 486 ASN A O 1
ATOM 3836 N N . VAL A 1 487 ? -17.646 1.836 32.769 1.00 89.38 487 VAL A N 1
ATOM 3837 C CA . VAL A 1 487 ? -17.292 1.898 34.193 1.00 89.38 487 VAL A CA 1
ATOM 3838 C C . VAL A 1 487 ? -15.834 1.495 34.388 1.00 89.38 487 VAL A C 1
ATOM 3840 O O . VAL A 1 487 ? -15.093 2.241 35.014 1.00 89.38 487 VAL A O 1
ATOM 3843 N N . ALA A 1 488 ? -15.376 0.387 33.795 1.00 86.62 488 ALA A N 1
ATOM 3844 C CA . ALA A 1 488 ? -13.984 -0.051 33.915 1.00 86.62 488 ALA A CA 1
ATOM 3845 C C . ALA A 1 488 ? -12.986 0.999 33.388 1.00 86.62 488 ALA A C 1
ATOM 3847 O O . ALA A 1 488 ? -11.948 1.244 34.005 1.00 86.62 488 ALA A O 1
ATOM 3848 N N . VAL A 1 489 ? -13.312 1.654 32.270 1.00 86.31 489 VAL A N 1
ATOM 3849 C CA . VAL A 1 489 ? -12.543 2.770 31.699 1.00 86.31 489 VAL A CA 1
ATOM 3850 C C . VAL A 1 489 ? -12.514 3.975 32.645 1.00 86.31 489 VAL A C 1
ATOM 3852 O O . VAL A 1 489 ? -11.443 4.544 32.880 1.00 86.31 489 VAL A O 1
ATOM 3855 N N . ALA A 1 490 ? -13.661 4.359 33.208 1.00 87.12 490 ALA A N 1
ATOM 3856 C CA . ALA A 1 490 ? -13.757 5.470 34.148 1.00 87.12 490 ALA A CA 1
ATOM 3857 C C . ALA A 1 490 ? -13.009 5.173 35.460 1.00 87.12 490 ALA A C 1
ATOM 3859 O O . ALA A 1 490 ? -12.269 6.025 35.943 1.00 87.12 490 ALA A O 1
ATOM 3860 N N . THR A 1 491 ? -13.105 3.947 35.987 1.00 87.81 491 THR A N 1
ATOM 3861 C CA . THR A 1 491 ? -12.377 3.498 37.185 1.00 87.81 491 THR A CA 1
ATOM 3862 C C . THR A 1 491 ? -10.875 3.565 36.964 1.00 87.81 491 THR A C 1
ATOM 3864 O O . THR A 1 491 ? -10.151 4.119 37.788 1.00 87.81 491 THR A O 1
ATOM 3867 N N . HIS A 1 492 ? -10.403 3.057 35.823 1.00 84.75 492 HIS A N 1
ATOM 3868 C CA . HIS A 1 492 ? -8.996 3.147 35.462 1.00 84.75 492 HIS A CA 1
ATOM 3869 C C . HIS A 1 492 ? -8.542 4.609 35.354 1.00 84.75 492 HIS A C 1
ATOM 3871 O O . HIS A 1 492 ? -7.464 4.966 35.826 1.00 84.75 492 HIS A O 1
ATOM 3877 N N . SER A 1 493 ? -9.353 5.471 34.740 1.00 84.81 493 SER A N 1
ATOM 3878 C CA . SER A 1 493 ? -9.032 6.892 34.581 1.00 84.81 493 SER A CA 1
ATOM 3879 C C . SER A 1 493 ? -8.956 7.613 35.930 1.00 84.81 493 SER A C 1
ATOM 3881 O O . SER A 1 493 ? -7.989 8.326 36.165 1.00 84.81 493 SER A O 1
ATOM 3883 N N . ALA A 1 494 ? -9.895 7.365 36.845 1.00 86.31 494 ALA A N 1
ATOM 3884 C CA . ALA A 1 494 ? -9.867 7.906 38.205 1.00 86.31 494 ALA A CA 1
ATOM 3885 C C . ALA A 1 494 ? -8.640 7.436 39.006 1.00 86.31 494 ALA A C 1
ATOM 3887 O O . ALA A 1 494 ? -7.970 8.249 39.638 1.00 86.31 494 ALA A O 1
ATOM 3888 N N . ALA A 1 495 ? -8.293 6.147 38.928 1.00 84.88 495 ALA A N 1
ATOM 3889 C CA . ALA A 1 495 ? -7.134 5.595 39.633 1.00 84.88 495 ALA A CA 1
ATOM 3890 C C . ALA A 1 495 ? -5.794 6.151 39.114 1.00 84.88 495 ALA A C 1
ATOM 3892 O O . ALA A 1 495 ? -4.863 6.352 39.888 1.00 84.88 495 ALA A O 1
ATOM 3893 N N . SER A 1 496 ? -5.694 6.385 37.802 1.00 81.06 496 SER A N 1
ATOM 3894 C CA . SER A 1 496 ? -4.448 6.790 37.134 1.00 81.06 496 SER A CA 1
ATOM 3895 C C . SER A 1 496 ? -4.251 8.308 37.026 1.00 81.06 496 SER A C 1
ATOM 3897 O O . SER A 1 496 ? -3.114 8.771 37.072 1.00 81.06 496 SER A O 1
ATOM 3899 N N . LYS A 1 497 ? -5.329 9.090 36.868 1.00 79.31 497 LYS A N 1
ATOM 3900 C CA . LYS A 1 497 ? -5.289 10.541 36.590 1.00 79.31 497 LYS A CA 1
ATOM 3901 C C . LYS A 1 497 ? -5.776 11.425 37.748 1.00 79.31 497 LYS A C 1
ATOM 3903 O O . LYS A 1 497 ? -5.744 12.647 37.614 1.00 79.31 497 LYS A O 1
ATOM 3908 N N . GLY A 1 498 ? -6.189 10.838 38.874 1.00 78.75 498 GLY A N 1
ATOM 3909 C CA . GLY A 1 498 ? -6.558 11.560 40.097 1.00 78.75 498 GLY A CA 1
ATOM 3910 C C . GLY A 1 498 ? -8.004 12.080 40.139 1.00 78.75 498 GLY A C 1
ATOM 3911 O O . GLY A 1 498 ? -8.856 11.690 39.339 1.00 78.75 498 GLY A O 1
ATOM 3912 N N . GLU A 1 499 ? -8.278 12.969 41.103 1.00 76.00 499 GLU A N 1
ATOM 3913 C CA . GLU A 1 499 ? -9.631 13.384 41.527 1.00 76.00 499 GLU A CA 1
ATOM 3914 C C . GLU A 1 499 ? -10.512 13.973 40.412 1.00 76.00 499 GLU A C 1
ATOM 3916 O O . GLU A 1 499 ? -11.725 13.788 40.432 1.00 76.00 499 GLU A O 1
ATOM 3921 N N . SER A 1 500 ? -9.922 14.587 39.380 1.00 76.12 500 SER A N 1
ATOM 3922 C CA . SER A 1 500 ? -10.653 15.195 38.253 1.00 76.12 500 SER A CA 1
ATOM 3923 C C . SER A 1 500 ? -11.494 14.212 37.426 1.00 76.12 500 SER A C 1
ATOM 3925 O O . SER A 1 500 ? -12.359 14.638 36.671 1.00 76.12 500 SER A O 1
ATOM 3927 N N . HIS A 1 501 ? -11.249 12.904 37.551 1.00 82.38 501 HIS A N 1
ATOM 3928 C CA . HIS A 1 501 ? -11.993 11.858 36.838 1.00 82.38 501 HIS A CA 1
ATOM 3929 C C . HIS A 1 501 ? -12.956 11.082 37.754 1.00 82.38 501 HIS A C 1
ATOM 3931 O O . HIS A 1 501 ? -13.676 10.197 37.284 1.00 82.38 501 HIS A O 1
ATOM 3937 N N . VAL A 1 502 ? -12.988 11.402 39.054 1.00 87.31 502 VAL A N 1
ATOM 3938 C CA . VAL A 1 502 ? -13.898 10.771 40.023 1.00 87.31 502 VAL A CA 1
ATOM 3939 C C . VAL A 1 502 ? -15.343 11.181 39.743 1.00 87.31 502 VAL A C 1
ATOM 3941 O O . VAL A 1 502 ? -16.228 10.334 39.799 1.00 87.31 502 VAL A O 1
ATOM 3944 N N . GLU A 1 503 ? -15.585 12.433 39.351 1.00 88.19 503 GLU A N 1
ATOM 3945 C CA . GLU A 1 503 ? -16.921 12.913 38.971 1.00 88.19 503 GLU A CA 1
ATOM 3946 C C . GLU A 1 503 ? -17.487 12.133 37.774 1.00 88.19 503 GLU A C 1
ATOM 3948 O O . GLU A 1 503 ? -18.599 11.617 37.846 1.00 88.19 503 GLU A O 1
ATOM 3953 N N . THR A 1 504 ? -16.691 11.935 36.715 1.00 88.31 504 THR A N 1
ATOM 3954 C CA . THR A 1 504 ? -17.092 11.129 35.547 1.00 88.31 504 THR A CA 1
ATOM 3955 C C . THR A 1 504 ? -17.364 9.672 35.920 1.00 88.31 504 THR A C 1
ATOM 3957 O O . THR A 1 504 ? -18.278 9.048 35.377 1.00 88.31 504 THR A O 1
ATOM 3960 N N . LEU A 1 505 ? -16.588 9.106 36.851 1.00 90.31 505 LEU A N 1
ATOM 3961 C CA . LEU A 1 505 ? -16.839 7.762 37.367 1.00 90.31 505 LEU A CA 1
ATOM 3962 C C . LEU A 1 505 ? -18.173 7.696 38.117 1.00 90.31 505 LEU A C 1
ATOM 3964 O O . LEU A 1 505 ? -18.959 6.787 37.856 1.00 90.31 505 LEU A O 1
ATOM 3968 N N . ILE A 1 506 ? -18.441 8.655 39.006 1.00 90.81 506 ILE A N 1
ATOM 3969 C CA . ILE A 1 506 ? -19.701 8.740 39.750 1.00 90.81 506 ILE A CA 1
ATOM 3970 C C . ILE A 1 506 ? -20.876 8.853 38.777 1.00 90.81 506 ILE A C 1
ATOM 3972 O O . ILE A 1 506 ? -21.812 8.066 38.881 1.00 90.81 506 ILE A O 1
ATOM 3976 N N . GLU A 1 507 ? -20.801 9.741 37.787 1.00 89.88 507 GLU A N 1
ATOM 3977 C CA . GLU A 1 507 ? -21.842 9.923 36.767 1.00 89.88 507 GLU A CA 1
ATOM 3978 C C . GLU A 1 507 ? -22.064 8.645 35.931 1.00 89.88 507 GLU A C 1
ATOM 3980 O O . GLU A 1 507 ? -23.199 8.224 35.682 1.00 89.88 507 GLU A O 1
ATOM 3985 N N . THR A 1 508 ? -20.983 7.962 35.538 1.00 89.94 508 THR A N 1
ATOM 3986 C CA . THR A 1 508 ? -21.061 6.706 34.769 1.00 89.94 508 THR A CA 1
ATOM 3987 C C . THR A 1 508 ? -21.683 5.578 35.599 1.00 89.94 508 THR A C 1
ATOM 3989 O O . THR A 1 508 ? -22.464 4.778 35.075 1.00 89.94 508 THR A O 1
ATOM 3992 N N . ILE A 1 509 ? -21.373 5.508 36.897 1.00 89.88 509 ILE A N 1
ATOM 3993 C CA . ILE A 1 509 ? -21.979 4.542 37.822 1.00 89.88 509 ILE A CA 1
ATOM 3994 C C . ILE A 1 509 ? -23.454 4.884 38.047 1.00 89.88 509 ILE A C 1
ATOM 3996 O O . ILE A 1 509 ? -24.302 4.006 37.903 1.00 89.88 509 ILE A O 1
ATOM 4000 N N . GLN A 1 510 ? -23.778 6.146 38.339 1.00 89.19 510 GLN A N 1
ATOM 4001 C CA . GLN A 1 510 ? -25.149 6.607 38.563 1.00 89.19 510 GLN A CA 1
ATOM 4002 C C . GLN A 1 510 ? -26.029 6.315 37.346 1.00 89.19 510 GLN A C 1
ATOM 4004 O O . GLN A 1 510 ? -27.018 5.605 37.473 1.00 89.19 510 GLN A O 1
ATOM 4009 N N . SER A 1 511 ? -25.612 6.709 36.142 1.00 85.88 511 SER A N 1
ATOM 4010 C CA . SER A 1 511 ? -26.347 6.405 34.900 1.00 85.88 511 SER A CA 1
ATOM 4011 C C . SER A 1 511 ? -26.456 4.903 34.580 1.00 85.88 511 SER A C 1
ATOM 4013 O O . SER A 1 511 ? -27.271 4.485 33.749 1.00 85.88 511 SER A O 1
ATOM 4015 N N . SER A 1 512 ? -25.636 4.058 35.212 1.00 87.25 512 SER A N 1
ATOM 4016 C CA . SER A 1 512 ? -25.683 2.602 35.058 1.00 87.25 512 SER A CA 1
ATOM 4017 C C . SER A 1 512 ? -26.589 1.910 36.074 1.00 87.25 512 SER A C 1
ATOM 4019 O O . SER A 1 512 ? -27.217 0.915 35.715 1.00 87.25 512 SER A O 1
ATOM 4021 N N . VAL A 1 513 ? -26.667 2.427 37.302 1.00 86.31 513 VAL A N 1
ATOM 4022 C CA . VAL A 1 513 ? -27.301 1.755 38.448 1.00 86.31 513 VAL A CA 1
ATOM 4023 C C . VAL A 1 513 ? -28.607 2.428 38.883 1.00 86.31 513 VAL A C 1
ATOM 4025 O O . VAL A 1 513 ? -29.483 1.747 39.409 1.00 86.31 513 VAL A O 1
ATOM 4028 N N . ASP A 1 514 ? -28.784 3.727 38.639 1.00 84.62 514 ASP A N 1
ATOM 4029 C CA . ASP A 1 514 ? -29.941 4.490 39.112 1.00 84.62 514 ASP A CA 1
ATOM 4030 C C . ASP A 1 514 ? -31.262 3.964 38.536 1.00 84.62 514 ASP A C 1
ATOM 4032 O O . ASP A 1 514 ? -31.592 4.164 37.368 1.00 84.62 514 ASP A O 1
ATOM 4036 N N . THR A 1 515 ? -32.038 3.311 39.398 1.00 80.38 515 THR A N 1
ATOM 4037 C CA . THR A 1 515 ? -33.339 2.697 39.106 1.00 80.38 515 T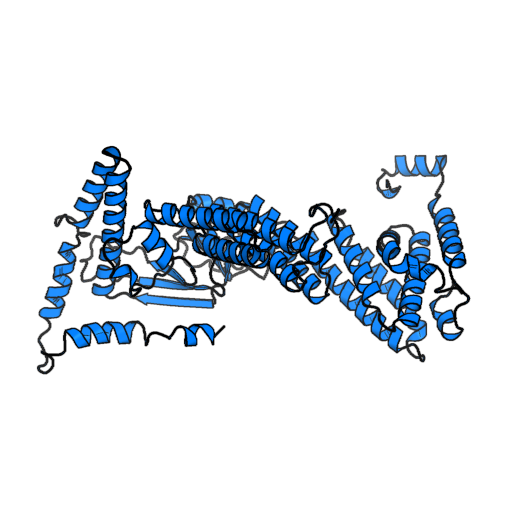HR A CA 1
ATOM 4038 C C . THR A 1 515 ? -34.416 3.687 38.666 1.00 80.38 515 THR A C 1
ATOM 4040 O O . THR A 1 515 ? -35.440 3.265 38.141 1.00 80.38 515 THR A O 1
ATOM 4043 N N . SER A 1 516 ? -34.219 4.993 38.872 1.00 76.69 516 SER A N 1
ATOM 4044 C CA . SER A 1 516 ? -35.150 6.016 38.385 1.00 76.69 516 SER A CA 1
ATOM 4045 C C . SER A 1 516 ? -35.024 6.269 36.876 1.00 76.69 516 SER A C 1
ATOM 4047 O O . SER A 1 516 ? -35.920 6.853 36.266 1.00 76.69 516 SER A O 1
ATOM 4049 N N . THR A 1 517 ? -33.935 5.798 36.255 1.00 73.94 517 THR A N 1
ATOM 4050 C CA . THR A 1 517 ? -33.645 5.986 34.832 1.00 73.94 517 THR A CA 1
ATOM 4051 C C . THR A 1 517 ? -33.925 4.705 34.040 1.00 73.94 517 THR A C 1
ATOM 4053 O O . THR A 1 517 ? -33.449 3.626 34.389 1.00 73.94 517 THR A O 1
ATOM 4056 N N . SER A 1 518 ? -34.609 4.824 32.896 1.00 68.19 518 SER A N 1
ATOM 4057 C CA . SER A 1 518 ? -34.952 3.698 32.000 1.00 68.19 518 SER A CA 1
ATOM 4058 C C . SER A 1 518 ? -33.745 2.935 31.434 1.00 68.19 518 SER A C 1
ATOM 4060 O O . SER A 1 518 ? -33.876 1.826 30.925 1.00 68.19 518 SER A O 1
ATOM 4062 N N . GLY A 1 519 ? -32.550 3.520 31.519 1.00 71.06 519 GLY A N 1
ATOM 4063 C CA . GLY A 1 519 ? -31.303 2.891 31.111 1.00 71.06 519 GLY A CA 1
ATOM 4064 C C . GLY A 1 519 ? -30.677 1.972 32.162 1.00 71.06 519 GLY A C 1
ATOM 4065 O O . GLY A 1 519 ? -29.677 1.340 31.831 1.00 71.06 519 GLY A O 1
ATOM 4066 N N . SER A 1 520 ? -31.169 1.916 33.404 1.00 83.56 520 SER A N 1
ATOM 4067 C CA . SER A 1 520 ? -30.518 1.160 34.486 1.00 83.56 520 SER A CA 1
ATOM 4068 C C . SER A 1 520 ? -30.362 -0.325 34.164 1.00 83.56 520 SER A C 1
ATOM 4070 O O . SER A 1 520 ? -31.259 -0.952 33.607 1.00 83.56 520 SER A O 1
ATOM 4072 N N . VAL A 1 521 ? -29.235 -0.914 34.571 1.00 85.25 521 VAL A N 1
ATOM 4073 C CA . VAL A 1 521 ? -29.026 -2.368 34.467 1.00 85.25 521 VAL A CA 1
ATOM 4074 C C . VAL A 1 521 ? -30.053 -3.128 35.319 1.00 85.25 521 VAL A C 1
ATOM 4076 O O . VAL A 1 521 ? -30.434 -4.242 34.967 1.00 85.25 521 VAL A O 1
ATOM 4079 N N . ALA A 1 522 ? -30.563 -2.510 36.392 1.00 84.19 522 ALA A N 1
ATOM 4080 C CA . ALA A 1 522 ? -31.590 -3.101 37.246 1.00 84.19 522 ALA A CA 1
ATOM 4081 C C . ALA A 1 522 ? -32.910 -3.364 36.496 1.00 84.19 522 ALA A C 1
ATOM 4083 O O . ALA A 1 522 ? -33.571 -4.367 36.755 1.00 84.19 522 ALA A O 1
ATOM 4084 N N . GLU A 1 523 ? -33.267 -2.523 35.519 1.00 81.12 523 GLU A N 1
ATOM 4085 C CA . GLU A 1 523 ? -34.486 -2.696 34.715 1.00 81.12 523 GLU A CA 1
ATOM 4086 C C . GLU A 1 523 ? -34.449 -3.984 33.874 1.00 81.12 523 GLU A C 1
ATOM 4088 O O . GLU A 1 523 ? -35.495 -4.565 33.579 1.00 81.12 523 GLU A O 1
ATOM 4093 N N . TYR A 1 524 ? -33.254 -4.495 33.547 1.00 84.50 524 TYR A N 1
ATOM 4094 C CA . TYR A 1 524 ? -33.102 -5.757 32.820 1.00 84.50 524 TYR A CA 1
ATOM 4095 C C . TYR A 1 524 ? -33.499 -6.986 33.652 1.00 84.50 524 TYR A C 1
ATOM 4097 O O . TYR A 1 524 ? -33.767 -8.030 33.063 1.00 84.50 524 TYR A O 1
ATOM 4105 N N . HIS A 1 525 ? -33.630 -6.890 34.984 1.00 81.00 525 HIS A N 1
ATOM 4106 C CA . HIS A 1 525 ? -34.154 -8.000 35.794 1.00 81.00 525 HIS A CA 1
ATOM 4107 C C . HIS A 1 525 ? -35.588 -8.380 35.412 1.00 81.00 525 HIS A C 1
ATOM 4109 O O . HIS A 1 525 ? -35.918 -9.566 35.398 1.00 81.00 525 HIS A O 1
ATOM 4115 N N . ARG A 1 526 ? -36.411 -7.411 34.993 1.00 80.75 526 ARG A N 1
ATOM 4116 C CA . ARG A 1 526 ? -37.787 -7.672 34.538 1.00 80.75 526 ARG A CA 1
ATOM 4117 C C . ARG A 1 526 ? -37.834 -8.576 33.300 1.00 80.75 526 ARG A C 1
ATOM 4119 O O . ARG A 1 526 ? -38.803 -9.305 33.107 1.00 80.75 526 ARG A O 1
ATOM 4126 N N . LEU A 1 527 ? -36.775 -8.575 32.479 1.00 79.81 527 LEU A N 1
ATOM 4127 C CA . LEU A 1 527 ? -36.634 -9.499 31.346 1.00 79.81 527 LEU A CA 1
ATOM 4128 C C . LEU A 1 527 ? -36.434 -10.947 31.807 1.00 79.81 527 LEU A C 1
ATOM 4130 O O . LEU A 1 527 ? -36.836 -11.866 31.108 1.00 79.81 527 LEU A O 1
ATOM 4134 N N . LEU A 1 528 ? -35.807 -11.170 32.963 1.00 75.19 528 LEU A N 1
ATOM 4135 C CA . LEU A 1 528 ? -35.609 -12.513 33.512 1.00 75.19 528 LEU A CA 1
ATOM 4136 C C . LEU A 1 528 ? -36.898 -13.035 34.159 1.00 75.19 528 LEU A C 1
ATOM 4138 O O . LEU A 1 528 ? -37.245 -14.202 33.990 1.00 75.19 528 LEU A O 1
ATOM 4142 N N . GLU A 1 529 ? -37.642 -12.161 34.838 1.00 73.19 529 GLU A N 1
ATOM 4143 C CA . GLU A 1 529 ? -38.948 -12.481 35.433 1.00 73.19 529 GLU A CA 1
ATOM 4144 C C . GLU A 1 529 ? -39.999 -12.838 34.366 1.00 73.19 529 GLU A C 1
ATOM 4146 O O . GLU A 1 529 ? -40.802 -13.758 34.550 1.00 73.19 529 GLU A O 1
ATOM 4151 N N . SER A 1 530 ? -39.972 -12.169 33.207 1.00 65.94 530 SER A N 1
ATOM 4152 C CA . SER A 1 530 ? -40.861 -12.494 32.082 1.00 65.94 530 SER A CA 1
ATOM 4153 C C . SER A 1 530 ? -40.549 -13.856 31.444 1.00 65.94 530 SER A C 1
ATOM 4155 O O . SER A 1 530 ? -41.456 -14.551 30.988 1.00 65.94 530 SER A O 1
ATOM 4157 N N . ILE A 1 531 ? -39.282 -14.284 31.460 1.00 65.25 531 ILE A N 1
ATOM 4158 C CA . ILE A 1 531 ? -38.872 -15.622 31.008 1.00 65.25 531 ILE A CA 1
ATOM 4159 C C . ILE A 1 531 ? -39.340 -16.691 32.003 1.00 65.25 531 ILE A C 1
ATOM 4161 O O . ILE A 1 531 ? -39.845 -17.730 31.585 1.00 65.25 531 ILE A O 1
ATOM 4165 N N . GLN A 1 532 ? -39.225 -16.429 33.310 1.00 61.69 532 GLN A N 1
ATOM 4166 C CA . GLN A 1 532 ? -39.630 -17.362 34.372 1.00 61.69 532 GLN A CA 1
ATOM 4167 C C . GLN A 1 532 ? -41.153 -17.512 34.516 1.00 61.69 532 GLN A C 1
ATOM 4169 O O . GLN A 1 532 ? -41.627 -18.558 34.950 1.00 61.69 532 GLN A O 1
ATOM 4174 N N . SER A 1 533 ? -41.927 -16.490 34.145 1.00 56.00 533 SER A N 1
ATOM 4175 C CA . SER A 1 533 ? -43.396 -16.495 34.213 1.00 56.00 533 SER A CA 1
ATOM 4176 C C . SER A 1 533 ? -44.087 -17.126 32.997 1.00 56.00 533 SER A C 1
ATOM 4178 O O . SER A 1 533 ? -45.313 -17.260 32.999 1.00 56.00 533 SER A O 1
ATOM 4180 N N . ARG A 1 534 ? -43.339 -17.579 31.976 1.00 50.91 534 ARG A N 1
ATOM 4181 C CA . ARG A 1 534 ? -43.906 -18.429 30.918 1.00 50.91 534 ARG A CA 1
ATOM 4182 C C . ARG A 1 534 ? -44.326 -19.774 31.531 1.00 50.91 534 ARG A C 1
ATOM 4184 O O . ARG A 1 534 ? -43.474 -20.470 32.082 1.00 50.91 534 ARG A O 1
ATOM 4191 N N . PRO A 1 535 ? -45.609 -20.175 31.449 1.00 39.59 535 PRO A N 1
ATOM 4192 C CA . PRO A 1 535 ? -46.053 -21.439 32.018 1.00 39.59 535 PRO A CA 1
ATOM 4193 C C . PRO A 1 535 ? -45.349 -22.589 31.297 1.00 39.59 535 PRO A C 1
ATOM 4195 O O . PRO A 1 535 ? -45.465 -22.743 30.081 1.00 39.59 535 PRO A O 1
ATOM 4198 N N . GLY A 1 536 ? -44.598 -23.382 32.060 1.00 38.88 536 GLY A N 1
ATOM 4199 C CA . GLY A 1 536 ? -43.919 -24.562 31.553 1.00 38.88 536 GLY A CA 1
ATOM 4200 C C . GLY A 1 536 ? -44.920 -25.563 30.986 1.00 38.88 536 GLY A C 1
ATOM 4201 O O . GLY A 1 536 ? -45.740 -26.121 31.712 1.00 38.88 536 GLY A O 1
ATOM 4202 N N . THR A 1 537 ? -44.812 -25.859 29.695 1.00 33.50 537 THR A N 1
ATOM 4203 C CA . THR A 1 537 ? -45.183 -27.185 29.204 1.00 33.50 537 THR A CA 1
ATOM 4204 C C . THR A 1 537 ? -44.182 -28.160 29.817 1.00 33.50 537 THR A C 1
ATOM 4206 O O . THR A 1 537 ? -42.998 -28.140 29.484 1.00 33.50 537 THR A O 1
ATOM 4209 N N . GLY A 1 538 ? -44.635 -28.921 30.812 1.00 36.44 538 GLY A N 1
ATOM 4210 C CA . GLY A 1 538 ? -43.787 -29.761 31.650 1.00 36.44 538 GLY A CA 1
ATOM 4211 C C . GLY A 1 538 ? -42.970 -30.774 30.849 1.00 36.44 538 GLY A C 1
ATOM 4212 O O . GLY A 1 538 ? -43.535 -31.701 30.286 1.00 36.44 538 GLY A O 1
ATOM 4213 N N . SER A 1 539 ? -41.646 -30.595 30.837 1.00 34.84 539 SER A N 1
ATOM 4214 C CA . SER A 1 539 ? -40.639 -31.667 30.710 1.00 34.84 539 SER A CA 1
ATOM 4215 C C . SER A 1 539 ? -39.186 -31.177 30.880 1.00 34.84 539 SER A C 1
ATOM 4217 O O . SER A 1 539 ? -38.274 -31.999 30.894 1.00 34.84 539 SER A O 1
ATOM 4219 N N . THR A 1 540 ? -38.914 -29.877 31.018 1.00 38.25 540 THR A N 1
ATOM 4220 C CA . THR A 1 540 ? -37.543 -29.337 30.888 1.00 38.25 540 THR A CA 1
ATOM 4221 C C . THR A 1 540 ? -37.029 -28.584 32.119 1.00 38.25 540 THR A C 1
ATOM 4223 O O . THR A 1 540 ? -36.328 -27.587 32.009 1.00 38.25 540 THR A O 1
ATOM 4226 N N . ALA A 1 541 ? -37.285 -29.090 33.329 1.00 34.97 541 ALA A N 1
ATOM 4227 C CA . ALA A 1 541 ? -36.687 -28.512 34.544 1.00 34.97 541 ALA A CA 1
ATOM 4228 C C . ALA A 1 541 ? -35.162 -28.756 34.677 1.00 34.97 541 ALA A C 1
ATOM 4230 O O . ALA A 1 541 ? -34.517 -28.114 35.498 1.00 34.97 541 ALA A O 1
ATOM 4231 N N . ASN A 1 542 ? -34.567 -29.616 33.837 1.00 34.66 542 ASN A N 1
ATOM 4232 C CA . ASN A 1 542 ? -33.113 -29.845 33.793 1.00 34.66 542 ASN A CA 1
ATOM 4233 C C . ASN A 1 542 ? -32.400 -29.139 32.624 1.00 34.66 542 ASN A C 1
ATOM 4235 O O . ASN A 1 542 ? -31.189 -29.285 32.482 1.00 34.66 542 ASN A O 1
ATOM 4239 N N . ASN A 1 543 ? -33.116 -28.363 31.803 1.00 40.62 543 ASN A N 1
ATOM 4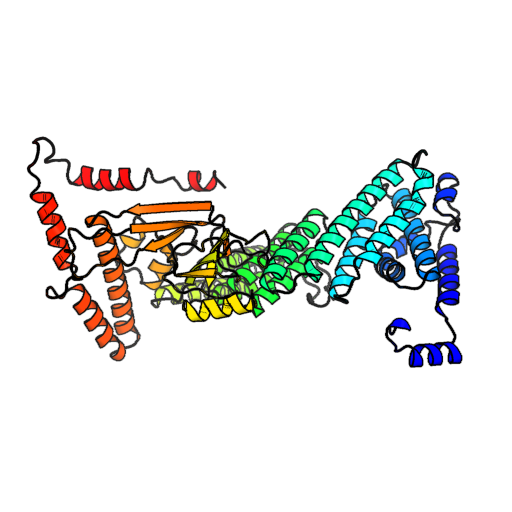240 C CA . ASN A 1 543 ? -32.576 -27.820 30.554 1.00 40.62 543 ASN A CA 1
ATOM 4241 C C . ASN A 1 543 ? -32.358 -26.307 30.549 1.00 40.62 543 ASN A C 1
ATOM 4243 O O . ASN A 1 543 ? -32.003 -25.784 29.510 1.00 40.62 543 ASN A O 1
ATOM 4247 N N . THR A 1 544 ? -32.469 -25.574 31.655 1.00 43.69 544 THR A N 1
ATOM 4248 C CA . THR A 1 544 ? -32.240 -24.112 31.618 1.00 43.69 544 THR A CA 1
ATOM 4249 C C . THR A 1 544 ? -30.793 -23.742 31.271 1.00 43.69 544 THR A C 1
ATOM 4251 O O . THR A 1 544 ? -30.564 -22.797 30.523 1.00 43.69 544 THR A O 1
ATOM 4254 N N . MET A 1 545 ? -29.803 -24.521 31.717 1.00 34.38 545 MET A N 1
ATOM 4255 C CA . MET A 1 545 ? -28.400 -24.331 31.314 1.00 34.38 545 MET A CA 1
ATOM 4256 C C . MET A 1 545 ? -28.157 -24.778 29.860 1.00 34.38 545 MET A C 1
ATOM 4258 O O . MET A 1 545 ? -27.385 -24.145 29.143 1.00 34.38 545 MET A O 1
ATOM 4262 N N . ALA A 1 546 ? -28.849 -25.835 29.422 1.00 34.34 546 ALA A N 1
ATOM 4263 C CA . ALA A 1 546 ? -28.750 -26.397 28.077 1.00 34.34 546 ALA A CA 1
ATOM 4264 C C . ALA A 1 546 ? -29.502 -25.561 27.031 1.00 34.34 546 ALA A C 1
ATOM 4266 O O . ALA A 1 546 ? -29.042 -25.472 25.908 1.00 34.34 546 ALA A O 1
ATOM 4267 N N . GLU A 1 547 ? -30.601 -24.897 27.387 1.00 37.38 547 GLU A N 1
ATOM 4268 C CA . GLU A 1 547 ? -31.335 -23.946 26.548 1.00 37.38 547 GLU A CA 1
ATOM 4269 C C . GLU A 1 547 ? -30.591 -22.622 26.464 1.00 37.38 547 GLU A C 1
ATOM 4271 O O . GLU A 1 547 ? -30.506 -22.061 25.384 1.00 37.38 547 GLU A O 1
ATOM 4276 N N . VAL A 1 548 ? -29.957 -22.146 27.542 1.00 38.50 548 VAL A N 1
ATOM 4277 C CA . VAL A 1 548 ? -29.045 -20.997 27.442 1.00 38.50 548 VAL A CA 1
ATOM 4278 C C . VAL A 1 548 ? -27.862 -21.350 26.533 1.00 38.50 548 VAL A C 1
ATOM 4280 O O . VAL A 1 548 ? -27.556 -20.583 25.626 1.00 38.50 548 VAL A O 1
ATOM 4283 N N . GLN A 1 549 ? -27.249 -22.529 26.688 1.00 34.19 549 GLN A N 1
ATOM 4284 C CA . GLN A 1 549 ? -26.183 -23.008 25.795 1.00 34.19 549 GLN A CA 1
ATOM 4285 C C . GLN A 1 549 ? -26.662 -23.294 24.358 1.00 34.19 549 GLN A C 1
ATOM 4287 O O . GLN A 1 549 ? -25.917 -23.013 23.427 1.00 34.19 549 GLN A O 1
ATOM 4292 N N . SER A 1 550 ? -27.894 -23.771 24.157 1.00 37.16 550 SER A N 1
ATOM 4293 C CA . SER A 1 550 ? -28.527 -23.996 22.844 1.00 37.16 550 SER A CA 1
ATOM 4294 C C . SER A 1 550 ? -28.868 -22.678 22.169 1.00 37.16 550 SER A C 1
ATOM 4296 O O . SER A 1 550 ? -28.596 -22.523 20.994 1.00 37.16 550 SER A O 1
ATOM 4298 N N . ILE A 1 551 ? -29.350 -21.676 22.908 1.00 41.00 551 ILE A N 1
ATOM 4299 C CA . ILE A 1 551 ? -29.554 -20.315 22.399 1.00 41.00 551 ILE A CA 1
ATOM 4300 C C . ILE A 1 551 ? -28.208 -19.704 21.983 1.00 41.00 551 ILE A C 1
ATOM 4302 O O . ILE A 1 551 ? -28.153 -18.979 20.995 1.00 41.00 551 ILE A O 1
ATOM 4306 N N . TYR A 1 552 ? -27.107 -20.021 22.675 1.00 38.00 552 TYR A N 1
ATOM 4307 C CA . TYR A 1 552 ? -25.759 -19.648 22.230 1.00 38.00 552 TYR A CA 1
ATOM 4308 C C . TYR A 1 552 ? -25.279 -20.443 20.999 1.00 38.00 552 TYR A C 1
ATOM 4310 O O . TYR A 1 552 ? -24.573 -19.876 20.167 1.00 38.00 552 TYR A O 1
ATOM 4318 N N . HIS A 1 553 ? -25.657 -21.719 20.866 1.00 35.72 553 HIS A N 1
ATOM 4319 C CA . HIS A 1 553 ? -25.261 -22.609 19.766 1.00 35.72 553 HIS A CA 1
ATOM 4320 C C . HIS A 1 553 ? -26.042 -22.326 18.468 1.00 35.72 553 HIS A C 1
ATOM 4322 O O . HIS A 1 553 ? -25.447 -22.208 17.398 1.00 35.72 553 HIS A O 1
ATOM 4328 N N . ASP A 1 554 ? -27.351 -22.100 18.578 1.00 37.09 554 ASP A N 1
ATOM 4329 C CA . ASP A 1 554 ? -28.262 -21.778 17.476 1.00 37.09 554 ASP A CA 1
ATOM 4330 C C . ASP A 1 554 ? -28.099 -20.328 16.982 1.00 37.09 554 ASP A C 1
ATOM 4332 O O . ASP A 1 554 ? -28.380 -20.038 15.821 1.00 37.09 554 ASP A O 1
ATOM 4336 N N . ALA A 1 555 ? -27.615 -19.405 17.827 1.00 41.72 555 ALA A N 1
ATOM 4337 C CA . ALA A 1 555 ? -27.414 -17.999 17.452 1.00 41.72 555 ALA A CA 1
ATOM 4338 C C . ALA A 1 555 ? -26.075 -17.699 16.753 1.00 41.72 555 ALA A C 1
ATOM 4340 O O . ALA A 1 555 ? -25.960 -16.652 16.118 1.00 41.72 555 ALA A O 1
ATOM 4341 N N . TYR A 1 556 ? -25.059 -18.563 16.877 1.00 39.88 556 TYR A N 1
ATOM 4342 C CA . TYR A 1 556 ? -23.704 -18.269 16.377 1.00 39.88 556 TYR A CA 1
ATOM 4343 C C . TYR A 1 556 ? -23.041 -19.404 15.579 1.00 39.88 556 TYR A C 1
ATOM 4345 O O . TYR A 1 556 ? -21.970 -19.178 15.012 1.00 39.88 556 TYR A O 1
ATOM 4353 N N . GLY A 1 557 ? -23.675 -20.579 15.473 1.00 34.91 557 GLY A N 1
ATOM 4354 C CA . GLY A 1 557 ? -23.111 -21.749 14.794 1.00 34.91 557 GLY A CA 1
ATOM 4355 C C . GLY A 1 557 ? -21.869 -22.317 15.497 1.00 34.91 557 GLY A C 1
ATOM 4356 O O . GLY A 1 557 ? -21.302 -21.700 16.403 1.00 34.91 557 GLY A O 1
ATOM 4357 N N . GLU A 1 558 ? -21.437 -23.521 15.103 1.00 31.95 558 GLU A N 1
ATOM 4358 C CA . GLU A 1 558 ? -20.243 -24.141 15.688 1.00 31.95 558 GLU A CA 1
ATOM 4359 C C . GLU A 1 558 ? -18.999 -23.244 15.538 1.00 31.95 558 GLU A C 1
ATOM 4361 O O . GLU A 1 558 ? -18.784 -22.637 14.481 1.00 31.95 558 GLU A O 1
ATOM 4366 N N . PRO A 1 559 ? -18.131 -23.177 16.566 1.00 35.34 559 PRO A N 1
ATOM 4367 C CA . PRO A 1 559 ? -16.883 -22.444 16.472 1.00 35.34 559 PRO A CA 1
ATOM 4368 C C . PRO A 1 559 ? -15.996 -23.101 15.411 1.00 35.34 559 PRO A C 1
ATOM 4370 O O . PRO A 1 559 ? -15.367 -24.130 15.657 1.00 35.34 559 PRO A O 1
ATOM 4373 N N . LYS A 1 560 ? -15.914 -22.481 14.228 1.00 35.94 560 LYS A N 1
ATOM 4374 C CA . LYS A 1 560 ? -14.911 -22.814 13.213 1.00 35.94 560 LYS A CA 1
ATOM 4375 C C . LYS A 1 560 ? -13.529 -22.792 13.878 1.00 35.94 560 LYS A C 1
ATOM 4377 O O . LYS A 1 560 ? -13.061 -21.748 14.336 1.00 35.94 560 LYS A O 1
ATOM 4382 N N . THR A 1 561 ? -12.887 -23.957 13.966 1.00 38.38 561 THR A N 1
ATOM 4383 C CA . THR A 1 561 ? -11.525 -24.105 14.493 1.00 38.38 561 THR A CA 1
ATOM 4384 C C . THR A 1 561 ? -10.554 -23.243 13.689 1.00 38.38 561 THR A C 1
ATOM 4386 O O . THR A 1 561 ? -10.782 -22.984 12.506 1.00 38.38 561 THR A O 1
ATOM 4389 N N . LYS A 1 562 ? -9.449 -22.819 14.318 1.00 37.84 562 LYS A N 1
ATOM 4390 C CA . LYS A 1 562 ? -8.391 -22.000 13.691 1.00 37.84 562 LYS A CA 1
ATOM 4391 C C . LYS A 1 562 ? -7.961 -22.527 12.311 1.00 37.84 562 LYS A C 1
ATOM 4393 O O . LYS A 1 562 ? -7.730 -21.734 11.407 1.00 37.84 562 LYS A O 1
ATOM 4398 N N . ASP A 1 563 ? -7.947 -23.848 12.134 1.00 31.81 563 ASP A N 1
ATOM 4399 C CA . ASP A 1 563 ? -7.595 -24.508 10.871 1.00 31.81 563 ASP A CA 1
ATOM 4400 C C . ASP A 1 563 ? -8.660 -24.372 9.771 1.00 31.81 563 ASP A C 1
ATOM 4402 O O . ASP A 1 563 ? -8.328 -24.387 8.590 1.00 31.81 563 ASP A O 1
ATOM 4406 N N . SER A 1 564 ? -9.935 -24.205 10.129 1.00 30.22 564 SER A N 1
ATOM 4407 C CA . SER A 1 564 ? -11.023 -23.988 9.163 1.00 30.22 564 SER A CA 1
ATOM 4408 C C . SER A 1 564 ? -11.143 -22.530 8.706 1.00 30.22 564 SER A C 1
ATOM 4410 O O . SER A 1 564 ? -11.631 -22.279 7.612 1.00 30.22 564 SER A O 1
ATOM 4412 N N . GLN A 1 565 ? -10.649 -21.568 9.495 1.00 35.84 565 GLN A N 1
ATOM 4413 C CA . GLN A 1 565 ? -10.570 -20.156 9.092 1.00 35.84 565 GLN A CA 1
ATOM 4414 C C . GLN A 1 565 ? -9.370 -19.863 8.178 1.00 35.84 565 GLN A C 1
ATOM 4416 O O . GLN A 1 565 ? -9.391 -18.885 7.443 1.00 35.84 565 GLN A O 1
ATOM 4421 N N . LEU A 1 566 ? -8.339 -20.714 8.206 1.00 34.12 566 LEU A N 1
ATOM 4422 C CA . LEU A 1 566 ? -7.158 -20.602 7.343 1.00 34.12 566 LEU A CA 1
ATOM 4423 C C . LEU A 1 566 ? -7.329 -21.282 5.975 1.00 34.12 566 LEU A C 1
ATOM 4425 O O . LEU A 1 566 ? -6.531 -21.026 5.083 1.00 34.12 566 LEU A O 1
ATOM 4429 N N . ARG A 1 567 ? -8.329 -22.160 5.811 1.00 31.00 567 ARG A N 1
ATOM 4430 C CA . ARG A 1 567 ? -8.558 -22.922 4.567 1.00 31.00 567 ARG A CA 1
ATOM 4431 C C . ARG A 1 567 ? -9.505 -22.252 3.568 1.00 31.00 567 ARG A C 1
ATOM 4433 O O . ARG A 1 567 ? -9.496 -22.659 2.415 1.00 31.00 567 ARG A O 1
ATOM 4440 N N . ASP A 1 568 ? -10.269 -21.248 3.995 1.00 29.72 568 ASP A N 1
ATOM 4441 C CA . ASP A 1 568 ? -11.192 -20.483 3.139 1.00 29.72 568 ASP A CA 1
ATOM 4442 C C . ASP A 1 568 ? -10.611 -19.095 2.742 1.00 29.72 568 ASP A C 1
ATOM 4444 O O . ASP A 1 568 ? -11.376 -18.163 2.491 1.00 29.72 568 ASP A O 1
ATOM 4448 N N . ILE A 1 569 ? -9.275 -18.938 2.718 1.00 33.31 569 ILE A N 1
ATOM 4449 C CA . ILE A 1 569 ? -8.566 -17.773 2.135 1.00 33.31 569 ILE A CA 1
ATOM 4450 C C . ILE A 1 569 ? -8.122 -18.104 0.714 1.00 33.31 569 ILE A C 1
ATOM 4452 O O . ILE A 1 569 ? -7.473 -19.163 0.551 1.00 33.31 569 ILE A O 1
#

Foldseek 3Di:
DDDLVVDDPVVSVVCCVPPNDCLLVVLVVLLVVLLVQFDADDPLCPQLLPVHRGADHNLQVCLLVCLLVLLVQLLDDDPSSVVSSLSSLSRSLVRCCVVPVACLSVLLSNLVSVLLCCVVDVCSDLVSLVVSLVVSLVSCVVCCPPPCVSSSVNSVVSSVLSVVLSVLSVLLSPDDFLLVNLVSLVVNLVSCVVSVNLVSNLLSLLVLLVSCVVLLVLQLSLVSLVVVVVVLVVDDQQDWDPADPRVSDGGHTDGSLVVLLVSLVSSLVSCVSQVLLLVNLVSLVVNLVSCVVVVPPVSNVVSVVVNVVSVCQLQLAADQHWWKKWKAWDQDPLDDPVRRRFIKIFTHGSPADQVNVVVSVCSRVVQEDEDDQPDDHPDNPDPGTYMYIDTWAQPFDCPPVLVVDPPGHLSNSVCVRQNWGFKIKDKPPPPPQVDALQPDKIKIKMFGFPGTPDHNSSMTGTPDIDIDTDHSLRVLVVLLSVLVSLLSRLVSCCVNVHDVSVVVNVVSVCQADPPVGSSHNVSCVVVVVVVVPPDDPPDPPPCPVVVVVVCVCVVPPDPQPPVNVVVVD

Radius of gyration: 32.38 Å; chains: 1; bounding box: 76×67×87 Å

Secondary structure (DSSP, 8-state):
---GGGS-HHHHHHHHHHH--HHHHHHHHHHHHHHHHSEEPPTTTHHHHTT--EESGGGGGGHHHHHHHHHHHHTSS-HHHHHHHHHHHHHHHHHHHHHHS--HHHHHHHHHHHHHHHHH-TT--HHHHHHHHHHHHHHHGGGTTSTTHHHHHHHHHHHHHHHHHHHHHHHHHH--SHHHHHHHHHHHHHHHHHTT-HHHHHHHHHHHHHHHHHTT-HHHHHHHHHHHHHHHHTS-TTPEEPPEEETTEEE-SEEHHHHHHHHHHHHHHHHHHTT-HHHHHHHHHHHHHHHHHTT-HHHHHHHHHHHHHHHHHHHSSPPP--EEEEEEE-S-TTS-TTTTT-EEEEEE-TT--HHHHHHHHHHHSTT-EEE-TT--S--TT-SS-EEEEEEEEE---TT-GGGT-TT--HHHHHHHHHSS--EEEEE-----TTS-TTT--EEEEEEEESSPSS-TTSEEEEEEEEEEEE-HHHHHHHHHHHHHHHH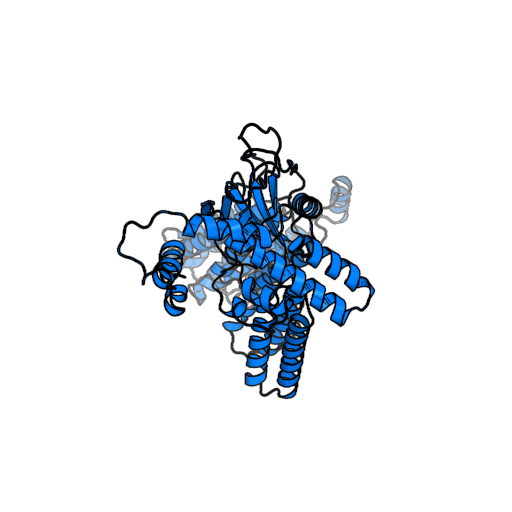HHHHHHHHHH-GGGHHHHHHHHHHHH-TTSTT-GGGGHHHHHHHHTSPP-SS-TT-HHHHHHHHHHHHH-S---HHHHSS--

Organism: Aureobasidium melanogenum (NCBI:txid46634)